Protein 8GQE (pdb70)

Structure (mmCIF, N/CA/C/O backbone):
data_8GQE
#
_entry.id   8GQE
#
_cell.length_a   173.393
_cell.length_b   173.393
_cell.length_c   76.737
_cell.angle_alpha   90.000
_cell.angle_beta   90.000
_cell.angle_gamma   90.000
#
_symmetry.space_group_name_H-M   'I 4'
#
loop_
_entity.id
_entity.type
_entity.pdbx_description
1 polymer 'WD repeat-containing protein RUP2'
2 polymer 'Ultraviolet-B receptor UVR8'
3 non-polymer '2-(N-MORPHOLINO)-ETHANESULFONIC ACID'
4 water water
#
loop_
_atom_site.group_PDB
_atom_site.id
_atom_site.type_symbol
_atom_site.label_atom_id
_atom_site.label_alt_id
_atom_site.label_comp_id
_atom_site.label_asym_id
_atom_site.label_entity_id
_atom_site.label_seq_id
_atom_site.pdbx_PDB_ins_code
_atom_site.Cartn_x
_atom_site.Cartn_y
_atom_site.Cartn_z
_atom_site.occupancy
_atom_site.B_iso_or_equiv
_atom_site.auth_seq_id
_atom_site.auth_comp_id
_atom_site.auth_asym_id
_atom_site.auth_atom_id
_atom_site.pdbx_PDB_model_num
ATOM 1 N N . ALA A 1 2 ? 67.392 32.991 62.483 1.00 55.61 20 ALA A N 1
ATOM 2 C CA . ALA A 1 2 ? 66.847 34.198 61.818 1.00 55.20 20 ALA A CA 1
ATOM 3 C C . ALA A 1 2 ? 67.014 34.071 60.312 1.00 55.00 20 ALA A C 1
ATOM 4 O O . ALA A 1 2 ? 68.145 33.989 59.852 1.00 60.10 20 ALA A O 1
ATOM 6 N N . ARG A 1 3 ? 65.900 34.051 59.595 1.00 62.13 21 ARG A N 1
ATOM 7 C CA . ARG A 1 3 ? 65.934 33.870 58.130 1.00 56.54 21 ARG A CA 1
ATOM 8 C C . ARG A 1 3 ? 65.575 35.187 57.454 1.00 50.84 21 ARG A C 1
ATOM 9 O O . ARG A 1 3 ? 64.682 35.877 57.955 1.00 50.55 21 ARG A O 1
ATOM 17 N N . TYR A 1 4 ? 66.263 35.503 56.367 1.00 43.81 22 TYR A N 1
ATOM 18 C CA . TYR A 1 4 ? 65.975 36.725 55.585 1.00 45.43 22 TYR A CA 1
ATOM 19 C C . TYR A 1 4 ? 65.319 36.215 54.316 1.00 44.99 22 TYR A C 1
ATOM 20 O O . TYR A 1 4 ? 66.023 35.787 53.408 1.00 50.49 22 TYR A O 1
ATOM 29 N N . GLU A 1 5 ? 64.003 36.270 54.273 1.00 41.52 23 GLU A N 1
ATOM 30 C CA . GLU A 1 5 ? 63.283 35.625 53.185 1.00 42.86 23 GLU A CA 1
ATOM 31 C C . GLU A 1 5 ? 62.752 36.577 52.122 1.00 43.53 23 GLU A C 1
ATOM 32 O O . GLU A 1 5 ? 62.308 36.102 51.070 1.00 37.95 23 GLU A O 1
ATOM 38 N N . TRP A 1 6 ? 62.785 37.890 52.354 1.00 39.78 24 TRP A N 1
ATOM 39 C CA . TRP A 1 6 ? 62.112 38.853 51.497 1.00 37.44 24 TRP A CA 1
ATOM 40 C C . TRP A 1 6 ? 63.119 39.800 50.866 1.00 39.03 24 TRP A C 1
ATOM 41 O O . TRP A 1 6 ? 64.018 40.300 51.546 1.00 40.74 24 TRP A O 1
ATOM 52 N N . ASP A 1 7 ? 62.976 40.004 49.558 1.00 36.06 25 ASP A N 1
ATOM 53 C CA . ASP A 1 7 ? 63.565 41.118 48.816 1.00 35.71 25 ASP A CA 1
ATOM 54 C C . ASP A 1 7 ? 62.557 42.258 48.853 1.00 38.15 25 ASP A C 1
ATOM 55 O O . ASP A 1 7 ? 61.602 42.287 48.063 1.00 44.97 25 ASP A O 1
ATOM 60 N N . LEU A 1 8 ? 62.743 43.169 49.802 1.00 31.54 26 LEU A N 1
ATOM 61 C CA . LEU A 1 8 ? 61.850 44.299 50.018 1.00 28.22 26 LEU A CA 1
ATOM 62 C C . LEU A 1 8 ? 62.638 45.564 49.719 1.00 31.08 26 LEU A C 1
ATOM 63 O O . LEU A 1 8 ? 63.645 45.842 50.382 1.00 30.14 26 LEU A O 1
ATOM 68 N N . SER A 1 9 ? 62.201 46.313 48.710 1.00 27.76 27 SER A N 1
ATOM 69 C CA . SER A 1 9 ? 62.988 47.411 48.171 1.00 30.36 27 SER A CA 1
ATOM 70 C C . SER A 1 9 ? 62.122 48.643 47.973 1.00 30.00 27 SER A C 1
ATOM 71 O O . SER A 1 9 ? 60.921 48.545 47.705 1.00 27.56 27 SER A O 1
ATOM 74 N N . LEU A 1 10 ? 62.755 49.806 48.104 1.00 26.57 28 LEU A N 1
ATOM 75 C CA . LEU A 1 10 ? 62.077 51.073 47.879 1.00 26.77 28 LEU A CA 1
ATOM 76 C C . LEU A 1 10 ? 61.747 51.214 46.399 1.00 32.32 28 LEU A C 1
ATOM 77 O O . LEU A 1 10 ? 62.646 51.214 45.551 1.00 31.23 28 LEU A O 1
ATOM 82 N N . SER A 1 11 ? 60.458 51.338 46.078 1.00 27.82 29 SER A N 1
ATOM 83 C CA . SER A 1 11 ? 60.011 51.503 44.704 1.00 28.44 29 SER A CA 1
ATOM 84 C C . SER A 1 11 ? 59.735 52.960 44.358 1.00 26.43 29 SER A C 1
ATOM 85 O O . SER A 1 11 ? 60.192 53.450 43.324 1.00 28.77 29 SER A O 1
ATOM 88 N N . THR A 1 12 ? 59.006 53.671 45.211 1.00 25.51 30 THR A N 1
ATOM 89 C CA . THR A 1 12 ? 58.472 54.979 44.869 1.00 28.70 30 THR A CA 1
ATOM 90 C C . THR A 1 12 ? 58.528 55.910 46.070 1.00 26.97 30 THR A C 1
ATOM 91 O O . THR A 1 12 ? 58.289 55.494 47.201 1.00 29.29 30 THR A O 1
ATOM 95 N N . VAL A 1 13 ? 58.816 57.181 45.811 1.00 24.21 31 VAL A N 1
ATOM 96 C CA . VAL A 1 13 ? 58.826 58.225 46.827 1.00 26.81 31 VAL A CA 1
ATOM 97 C C . VAL A 1 13 ? 57.941 59.364 46.332 1.00 29.26 31 VAL A C 1
ATOM 98 O O . VAL A 1 13 ? 58.157 59.891 45.232 1.00 30.36 31 VAL A O 1
ATOM 102 N N . VAL A 1 14 ? 56.950 59.744 47.135 1.00 28.55 32 VAL A N 1
ATOM 103 C CA . VAL A 1 14 ? 56.061 60.853 46.802 1.00 28.19 32 VAL A CA 1
ATOM 104 C C . VAL A 1 14 ? 56.460 62.044 47.654 1.00 26.95 32 VAL A C 1
ATOM 105 O O . VAL A 1 14 ? 56.463 61.954 48.885 1.00 26.09 32 VAL A O 1
ATOM 109 N N . SER A 1 15 ? 56.782 63.169 47.017 1.00 32.22 33 SER A N 1
ATOM 110 C CA . SER A 1 15 ? 57.126 64.341 47.817 1.00 37.46 33 SER A CA 1
ATOM 111 C C . SER A 1 15 ? 56.617 65.615 47.162 1.00 51.11 33 SER A C 1
ATOM 112 O O . SER A 1 15 ? 56.274 65.643 45.976 1.00 50.84 33 SER A O 1
ATOM 115 N N . SER A 1 16 ? 56.605 66.683 47.952 1.00 57.28 34 SER A N 1
ATOM 116 C CA . SER A 1 16 ? 56.147 67.990 47.503 1.00 60.49 34 SER A CA 1
ATOM 117 C C . SER A 1 16 ? 57.344 68.912 47.307 1.00 73.01 34 SER A C 1
ATOM 118 O O . SER A 1 16 ? 58.115 69.150 48.246 1.00 66.93 34 SER A O 1
ATOM 121 N N . SER A 1 17 ? 57.492 69.421 46.080 1.00 95.33 35 SER A N 1
ATOM 122 C CA . SER A 1 17 ? 58.323 70.587 45.832 1.00 100.78 35 SER A CA 1
ATOM 123 C C . SER A 1 17 ? 57.734 71.849 46.448 1.00 101.97 35 SER A C 1
ATOM 124 O O . SER A 1 17 ? 58.479 72.775 46.787 1.00 100.98 35 SER A O 1
ATOM 127 N N . SER A 1 18 ? 56.415 71.890 46.625 1.00 106.90 36 SER A N 1
ATOM 128 C CA . SER A 1 18 ? 55.640 73.119 46.597 1.00 106.36 36 SER A CA 1
ATOM 129 C C . SER A 1 18 ? 55.472 73.754 47.970 1.00 103.27 36 SER A C 1
ATOM 130 O O . SER A 1 18 ? 55.705 74.953 48.125 1.00 107.89 36 SER A O 1
ATOM 133 N N . SER A 1 19 ? 55.059 72.982 48.971 1.00 80.64 37 SER A N 1
ATOM 134 C CA . SER A 1 19 ? 54.480 73.527 50.195 1.00 66.99 37 SER A CA 1
ATOM 135 C C . SER A 1 19 ? 55.417 73.314 51.375 1.00 62.19 37 SER A C 1
ATOM 136 O O . SER A 1 19 ? 55.930 72.207 51.585 1.00 61.02 37 SER A O 1
ATOM 139 N N . SER A 1 20 ? 55.622 74.378 52.142 1.00 47.71 38 SER A N 1
ATOM 140 C CA . SER A 1 20 ? 56.421 74.364 53.359 1.00 46.53 38 SER A CA 1
ATOM 141 C C . SER A 1 20 ? 55.593 74.082 54.605 1.00 32.71 38 SER A C 1
ATOM 142 O O . SER A 1 20 ? 56.127 74.133 55.719 1.00 36.46 38 SER A O 1
ATOM 145 N N . ALA A 1 21 ? 54.299 73.833 54.452 1.00 36.93 39 ALA A N 1
ATOM 146 C CA . ALA A 1 21 ? 53.480 73.557 55.617 1.00 40.70 39 ALA A CA 1
ATOM 147 C C . ALA A 1 21 ? 53.916 72.241 56.249 1.00 39.29 39 ALA A C 1
ATOM 148 O O . ALA A 1 21 ? 54.420 71.339 55.566 1.00 38.52 39 ALA A O 1
ATOM 150 N N . SER A 1 22 ? 53.772 72.157 57.574 1.00 33.27 40 SER A N 1
ATOM 151 C CA . SER A 1 22 ? 53.999 70.891 58.252 1.00 35.21 40 SER A CA 1
ATOM 152 C C . SER A 1 22 ? 53.074 69.837 57.663 1.00 33.29 40 SER A C 1
ATOM 153 O O . SER A 1 22 ? 51.966 70.138 57.221 1.00 27.48 40 SER A O 1
ATOM 156 N N . ASP A 1 23 ? 53.546 68.593 57.620 1.00 26.91 41 ASP A N 1
ATOM 157 C CA . ASP A 1 23 ? 52.785 67.564 56.924 1.00 25.38 41 ASP A CA 1
ATOM 158 C C . ASP A 1 23 ? 53.073 66.178 57.497 1.00 27.98 41 ASP A C 1
ATOM 159 O O . ASP A 1 23 ? 53.088 65.186 56.759 1.00 28.83 41 ASP A O 1
ATOM 164 N N . VAL A 1 24 ? 53.273 66.085 58.816 1.00 25.08 42 VAL A N 1
ATOM 165 C CA . VAL A 1 24 ? 53.438 64.781 59.468 1.00 21.41 42 VAL A CA 1
ATOM 166 C C . VAL A 1 24 ? 52.277 63.874 59.085 1.00 27.89 42 VAL A C 1
ATOM 167 O O . VAL A 1 24 ? 51.110 64.246 59.235 1.00 22.70 42 VAL A O 1
ATOM 171 N N . ILE A 1 25 ? 52.585 62.662 58.637 1.00 26.05 43 ILE A N 1
ATOM 172 C CA . ILE A 1 25 ? 51.547 61.695 58.282 1.00 23.15 43 ILE A CA 1
ATOM 173 C C . ILE A 1 25 ? 51.270 60.832 59.508 1.00 27.70 43 ILE A C 1
ATOM 174 O O . ILE A 1 25 ? 52.142 60.084 59.967 1.00 26.65 43 ILE A O 1
ATOM 179 N N . GLY A 1 26 ? 50.066 60.959 60.058 1.00 25.19 44 GLY A N 1
ATOM 180 C CA . GLY A 1 26 ? 49.708 60.189 61.235 1.00 23.04 44 GLY A CA 1
ATOM 181 C C . GLY A 1 26 ? 48.911 58.935 60.918 1.00 25.37 44 GLY A C 1
ATOM 182 O O . GLY A 1 26 ? 48.792 58.058 61.776 1.00 25.17 44 GLY A O 1
ATOM 183 N N . ALA A 1 27 ? 48.354 58.820 59.710 1.00 22.27 45 ALA A N 1
ATOM 184 C CA . ALA A 1 27 ? 47.547 57.645 59.391 1.00 21.83 45 ALA A CA 1
ATOM 185 C C . ALA A 1 27 ? 47.681 57.308 57.915 1.00 24.39 45 ALA A C 1
ATOM 186 O O . ALA A 1 27 ? 47.710 58.207 57.064 1.00 23.83 45 ALA A O 1
ATOM 188 N N . ILE A 1 28 ? 47.757 56.006 57.626 1.00 22.35 46 ILE A N 1
ATOM 189 C CA . ILE A 1 28 ? 47.840 55.467 56.272 1.00 22.11 46 ILE A CA 1
ATOM 190 C C . ILE A 1 28 ? 46.957 54.225 56.245 1.00 27.10 46 ILE A C 1
ATOM 191 O O . ILE A 1 28 ? 47.135 53.331 57.074 1.00 22.55 46 ILE A O 1
ATOM 196 N N . GLU A 1 29 ? 46.003 54.170 55.318 1.00 24.38 47 GLU A N 1
ATOM 197 C CA . GLU A 1 29 ? 45.093 53.029 55.262 1.00 26.42 47 GLU A CA 1
ATOM 198 C C . GLU A 1 29 ? 44.758 52.671 53.821 1.00 28.53 47 GLU A C 1
ATOM 199 O O . GLU A 1 29 ? 44.579 53.545 52.971 1.00 29.62 47 GLU A O 1
ATOM 205 N N . PHE A 1 30 ? 44.661 51.379 53.562 1.00 27.10 48 PHE A N 1
ATOM 206 C CA . PHE A 1 30 ? 44.176 50.856 52.294 1.00 25.86 48 PHE A CA 1
ATOM 207 C C . PHE A 1 30 ? 42.656 50.714 52.341 1.00 32.03 48 PHE A C 1
ATOM 208 O O . PHE A 1 30 ? 42.079 50.383 53.382 1.00 28.92 48 PHE A O 1
ATOM 216 N N . ASP A 1 31 ? 42.012 50.965 51.197 1.00 24.83 49 ASP A N 1
ATOM 217 C CA . ASP A 1 31 ? 40.603 50.684 51.005 1.00 27.60 49 ASP A CA 1
ATOM 218 C C . ASP A 1 31 ? 40.386 49.162 50.941 1.00 28.38 49 ASP A C 1
ATOM 219 O O . ASP A 1 31 ? 41.347 48.390 50.874 1.00 25.05 49 ASP A O 1
ATOM 224 N N . PRO A 1 32 ? 39.132 48.700 50.970 1.00 32.19 50 PRO A N 1
ATOM 225 C CA . PRO A 1 32 ? 38.897 47.245 50.994 1.00 35.02 50 PRO A CA 1
ATOM 226 C C . PRO A 1 32 ? 39.414 46.497 49.773 1.00 32.85 50 PRO A C 1
ATOM 227 O O . PRO A 1 32 ? 39.703 45.306 49.898 1.00 36.36 50 PRO A O 1
ATOM 231 N N . THR A 1 33 ? 39.515 47.135 48.598 1.00 32.54 51 THR A N 1
ATOM 232 C CA . THR A 1 33 ? 40.096 46.483 47.424 1.00 36.18 51 THR A CA 1
ATOM 233 C C . THR A 1 33 ? 41.627 46.515 47.407 1.00 33.65 51 THR A C 1
ATOM 234 O O . THR A 1 33 ? 42.231 45.865 46.546 1.00 26.78 51 THR A O 1
ATOM 238 N N . ASP A 1 34 ? 42.258 47.266 48.313 1.00 30.43 52 ASP A N 1
ATOM 239 C CA . ASP A 1 34 ? 43.704 47.506 48.329 1.00 28.31 52 ASP A CA 1
ATOM 240 C C . ASP A 1 34 ? 44.186 48.270 47.094 1.00 28.72 52 ASP A C 1
ATOM 241 O O . ASP A 1 34 ? 45.392 48.298 46.813 1.00 28.19 52 ASP A O 1
ATOM 246 N N . ASN A 1 35 ? 43.266 48.881 46.338 1.00 25.19 53 ASN A N 1
ATOM 247 C CA . ASN A 1 35 ? 43.636 49.710 45.195 1.00 28.11 53 ASN A CA 1
ATOM 248 C C . ASN A 1 35 ? 43.955 51.145 45.583 1.00 27.98 53 ASN A C 1
ATOM 249 O O . ASN A 1 35 ? 44.662 51.828 44.833 1.00 33.77 53 ASN A O 1
ATOM 254 N N . ILE A 1 36 ? 43.435 51.621 46.713 1.00 26.66 54 ILE A N 1
ATOM 255 C CA . ILE A 1 36 ? 43.526 53.025 47.111 1.00 23.10 54 ILE A CA 1
ATOM 256 C C . ILE A 1 36 ? 44.207 53.110 48.461 1.00 24.94 54 ILE A C 1
ATOM 257 O O . ILE A 1 36 ? 43.878 52.352 49.380 1.00 24.06 54 ILE A O 1
ATOM 262 N N . VAL A 1 37 ? 45.130 54.064 48.592 1.00 22.09 55 VAL A N 1
ATOM 263 C CA . VAL A 1 37 ? 45.747 54.410 49.861 1.00 19.76 55 VAL A CA 1
ATOM 264 C C . VAL A 1 37 ? 45.278 55.806 50.246 1.00 24.33 55 VAL A C 1
ATOM 265 O O . VAL A 1 37 ? 45.373 56.736 49.443 1.00 22.88 55 VAL A O 1
ATOM 269 N N . ALA A 1 38 ? 44.785 55.957 51.468 1.00 22.54 56 ALA A N 1
ATOM 270 C CA . ALA A 1 38 ? 44.451 57.256 52.039 1.00 24.97 56 ALA A CA 1
ATOM 271 C C . ALA A 1 38 ? 45.457 57.588 53.131 1.00 27.27 56 ALA A C 1
ATOM 272 O O . ALA A 1 38 ? 45.852 56.710 53.905 1.00 24.29 56 ALA A O 1
ATOM 274 N N . THR A 1 39 ? 45.897 58.846 53.177 1.00 22.28 57 THR A N 1
ATOM 275 C CA . THR A 1 39 ? 46.791 59.320 54.225 1.00 22.24 57 THR A CA 1
ATOM 276 C C . THR A 1 39 ? 46.197 60.552 54.887 1.00 23.86 57 THR A C 1
ATOM 277 O O . THR A 1 39 ? 45.390 61.274 54.286 1.00 24.55 57 THR A O 1
ATOM 281 N N . ALA A 1 40 ? 46.605 60.785 56.132 1.00 23.68 58 ALA A N 1
ATOM 282 C CA . ALA A 1 40 ? 46.141 61.986 56.822 1.00 24.85 58 ALA A CA 1
ATOM 283 C C . ALA A 1 40 ? 47.070 62.300 57.979 1.00 25.99 58 ALA A C 1
ATOM 284 O O . ALA A 1 40 ? 47.772 61.426 58.494 1.00 25.17 58 ALA A O 1
ATOM 286 N N . GLY A 1 41 ? 47.057 63.570 58.388 1.00 23.31 59 GLY A N 1
ATOM 287 C CA . GLY A 1 41 ? 47.818 63.958 59.560 1.00 23.95 59 GLY A CA 1
ATOM 288 C C . GLY A 1 41 ? 47.607 65.404 59.975 1.00 25.82 59 GLY A C 1
ATOM 289 O O . GLY A 1 41 ? 46.478 65.918 59.975 1.00 23.01 59 GLY A O 1
ATOM 290 N N . ILE A 1 42 ? 48.715 66.068 60.309 1.00 24.13 60 ILE A N 1
ATOM 291 C CA . ILE A 1 42 ? 48.647 67.404 60.891 1.00 23.84 60 ILE A CA 1
ATOM 292 C C . ILE A 1 42 ? 48.097 68.430 59.914 1.00 23.36 60 ILE A C 1
ATOM 293 O O . ILE A 1 42 ? 47.601 69.483 60.337 1.00 26.87 60 ILE A O 1
ATOM 298 N N . SER A 1 43 ? 48.152 68.165 58.617 1.00 24.68 61 SER A N 1
ATOM 299 C CA . SER A 1 43 ? 47.839 69.199 57.641 1.00 28.56 61 SER A CA 1
ATOM 300 C C . SER A 1 43 ? 46.358 69.259 57.279 1.00 29.06 61 SER A C 1
ATOM 301 O O . SER A 1 43 ? 46.001 69.992 56.351 1.00 27.43 61 SER A O 1
ATOM 304 N N . ARG A 1 44 ? 45.489 68.515 57.986 1.00 26.92 62 ARG A N 1
ATOM 305 C CA . ARG A 1 44 ? 44.030 68.639 57.818 1.00 26.36 62 ARG A CA 1
ATOM 306 C C . ARG A 1 44 ? 43.595 68.304 56.392 1.00 28.42 62 ARG A C 1
ATOM 307 O O . ARG A 1 44 ? 42.674 68.914 55.838 1.00 27.18 62 ARG A O 1
ATOM 315 N N . LYS A 1 45 ? 44.274 67.342 55.776 1.00 25.18 63 LYS A N 1
ATOM 316 C CA . LYS A 1 45 ? 43.938 66.913 54.425 1.00 24.20 63 LYS A CA 1
ATOM 317 C C . LYS A 1 45 ? 43.959 65.393 54.384 1.00 25.21 63 LYS A C 1
ATOM 318 O O . LYS A 1 45 ? 44.977 64.782 54.729 1.00 29.14 63 LYS A O 1
ATOM 324 N N . ILE A 1 46 ? 42.852 64.778 53.979 1.00 24.21 64 ILE A N 1
ATOM 325 C CA . ILE A 1 46 ? 42.849 63.344 53.686 1.00 22.92 64 ILE A CA 1
ATOM 326 C C . ILE A 1 46 ? 43.163 63.188 52.204 1.00 24.11 64 ILE A C 1
ATOM 327 O O . ILE A 1 46 ? 42.357 63.569 51.350 1.00 23.79 64 ILE A O 1
ATOM 332 N N . ARG A 1 47 ? 44.332 62.635 51.899 1.00 20.61 65 ARG A N 1
ATOM 333 C CA . ARG A 1 47 ? 44.782 62.479 50.521 1.00 21.89 65 ARG A CA 1
ATOM 334 C C . ARG A 1 47 ? 44.589 61.044 50.049 1.00 25.38 65 ARG A C 1
ATOM 335 O O . ARG A 1 47 ? 44.801 60.106 50.820 1.00 25.67 65 ARG A O 1
ATOM 343 N N . PHE A 1 48 ? 44.234 60.871 48.771 1.00 23.15 66 PHE A N 1
ATOM 344 C CA . PHE A 1 48 ? 43.990 59.549 48.198 1.00 27.05 66 PHE A CA 1
ATOM 345 C C . PHE A 1 48 ? 44.918 59.295 47.019 1.00 30.94 66 PHE A C 1
ATOM 346 O O . PHE A 1 48 ? 45.147 60.186 46.195 1.00 27.16 66 PHE A O 1
ATOM 354 N N . TYR A 1 49 ? 45.422 58.066 46.930 1.00 26.84 67 TYR A N 1
ATOM 355 C CA . TYR A 1 49 ? 46.349 57.650 45.887 1.00 29.36 67 TYR A CA 1
ATOM 356 C C . TYR A 1 49 ? 45.876 56.331 45.311 1.00 27.30 67 TYR A C 1
ATOM 357 O O . TYR A 1 49 ? 45.580 55.407 46.071 1.00 25.60 67 TYR A O 1
ATOM 366 N N . GLY A 1 50 ? 45.829 56.238 43.983 1.00 28.27 68 GLY A N 1
ATOM 367 C CA . GLY A 1 50 ? 45.626 54.959 43.317 1.00 32.63 68 GLY A CA 1
ATOM 368 C C . GLY A 1 50 ? 46.951 54.238 43.145 1.00 29.78 68 GLY A C 1
ATOM 369 O O . GLY A 1 50 ? 47.726 54.560 42.239 1.00 27.34 68 GLY A O 1
ATOM 370 N N . LEU A 1 51 ? 47.241 53.278 44.020 1.00 24.91 69 LEU A N 1
ATOM 371 C CA . LEU A 1 51 ? 48.628 52.828 44.160 1.00 30.26 69 LEU A CA 1
ATOM 372 C C . LEU A 1 51 ? 49.122 52.057 42.938 1.00 34.18 69 LEU A C 1
ATOM 373 O O . LEU A 1 51 ? 50.196 52.406 42.411 1.00 28.72 69 LEU A O 1
ATOM 378 N N . PRO A 1 52 ? 48.397 51.038 42.415 1.00 33.70 70 PRO A N 1
ATOM 379 C CA . PRO A 1 52 ? 48.870 50.370 41.188 1.00 30.82 70 PRO A CA 1
ATOM 380 C C . PRO A 1 52 ? 49.102 51.316 40.033 1.00 37.35 70 PRO A C 1
ATOM 381 O O . PRO A 1 52 ? 50.119 51.207 39.341 1.00 37.38 70 PRO A O 1
ATOM 385 N N . SER A 1 53 ? 48.179 52.248 39.799 1.00 35.69 71 SER A N 1
ATOM 386 C CA . SER A 1 53 ? 48.369 53.211 38.723 1.00 37.01 71 SER A CA 1
ATOM 387 C C . SER A 1 53 ? 49.508 54.173 39.037 1.00 35.98 71 SER A C 1
ATOM 388 O O . SER A 1 53 ? 50.235 54.595 38.133 1.00 42.64 71 SER A O 1
ATOM 391 N N . LEU A 1 54 ? 49.673 54.538 40.308 1.00 31.28 72 LEU A N 1
ATOM 392 C CA . LEU A 1 54 ? 50.789 55.401 40.674 1.00 37.26 72 LEU A CA 1
ATOM 393 C C . LEU A 1 54 ? 52.115 54.761 40.280 1.00 39.70 72 LEU A C 1
ATOM 394 O O . LEU A 1 54 ? 52.983 55.409 39.678 1.00 38.00 72 LEU A O 1
ATOM 399 N N . LEU A 1 55 ? 52.275 53.478 40.580 1.00 32.89 73 LEU A N 1
ATOM 400 C CA . LEU A 1 55 ? 53.531 52.817 40.257 1.00 37.90 73 LEU A CA 1
ATOM 401 C C . LEU A 1 55 ? 53.649 52.527 38.764 1.00 41.07 73 LEU A C 1
ATOM 402 O O . LEU A 1 55 ? 54.741 52.653 38.203 1.00 37.06 73 LEU A O 1
ATOM 407 N N . ARG A 1 56 ? 52.542 52.176 38.096 1.00 37.65 74 ARG A N 1
ATOM 408 C CA . ARG A 1 56 ? 52.605 51.812 36.682 1.00 38.61 74 ARG A CA 1
ATOM 409 C C . ARG A 1 56 ? 52.882 53.022 35.800 1.00 40.90 74 ARG A C 1
ATOM 410 O O . ARG A 1 56 ? 53.655 52.927 34.843 1.00 43.82 74 ARG A O 1
ATOM 418 N N . ASN A 1 57 ? 52.276 54.173 36.103 1.00 40.27 75 ASN A N 1
ATOM 419 C CA . ASN A 1 57 ? 52.413 55.338 35.236 1.00 44.53 75 ASN A CA 1
ATOM 420 C C . ASN A 1 57 ? 53.695 56.125 35.469 1.00 47.51 75 ASN A C 1
ATOM 421 O O . ASN A 1 57 ? 54.023 56.989 34.652 1.00 48.41 75 ASN A O 1
ATOM 426 N N . ASN A 1 58 ? 54.417 55.877 36.562 1.00 44.48 76 ASN A N 1
ATOM 427 C CA . ASN A 1 58 ? 55.625 56.639 36.864 1.00 46.27 76 ASN A CA 1
ATOM 428 C C . ASN A 1 58 ? 56.860 55.750 36.977 1.00 45.82 76 ASN A C 1
ATOM 429 O O . ASN A 1 58 ? 57.847 56.149 37.602 1.00 46.30 76 ASN A O 1
ATOM 434 N N . ALA A 1 59 ? 56.828 54.563 36.380 1.00 42.78 77 ALA A N 1
ATOM 435 C CA . ALA A 1 59 ? 57.903 53.598 36.546 1.00 49.90 77 ALA A CA 1
ATOM 436 C C . ALA A 1 59 ? 59.199 54.097 35.915 1.00 47.44 77 ALA A C 1
ATOM 437 O O . ALA A 1 59 ? 59.196 54.815 34.914 1.00 43.45 77 ALA A O 1
ATOM 439 N N . VAL A 1 60 ? 60.321 53.687 36.504 1.00 55.89 78 VAL A N 1
ATOM 440 C CA . VAL A 1 60 ? 61.648 53.980 35.975 1.00 57.18 78 VAL A CA 1
ATOM 441 C C . VAL A 1 60 ? 62.329 52.666 35.605 1.00 59.41 78 VAL A C 1
ATOM 442 O O . VAL A 1 60 ? 61.856 51.576 35.932 1.00 61.39 78 VAL A O 1
ATOM 446 N N . SER A 1 61 ? 63.472 52.793 34.936 1.00 77.60 79 SER A N 1
ATOM 447 C CA . SER A 1 61 ? 64.232 51.654 34.440 1.00 72.58 79 SER A CA 1
ATOM 448 C C . SER A 1 61 ? 64.989 50.943 35.560 1.00 71.27 79 SER A C 1
ATOM 449 O O . SER A 1 61 ? 65.388 51.551 36.559 1.00 77.98 79 SER A O 1
ATOM 452 N N . GLY A 1 62 ? 65.189 49.641 35.372 1.00 71.74 80 GLY A N 1
ATOM 453 C CA . GLY A 1 62 ? 66.043 48.868 36.259 1.00 70.57 80 GLY A CA 1
ATOM 454 C C . GLY A 1 62 ? 65.579 48.898 37.699 1.00 69.56 80 GLY A C 1
ATOM 455 O O . GLY A 1 62 ? 64.390 48.758 38.005 1.00 77.26 80 GLY A O 1
ATOM 456 N N . THR A 1 63 ? 66.537 49.091 38.603 1.00 63.38 81 THR A N 1
ATOM 457 C CA . THR A 1 63 ? 66.299 49.045 40.038 1.00 64.71 81 THR A CA 1
ATOM 458 C C . THR A 1 63 ? 66.206 50.430 40.667 1.00 52.02 81 THR A C 1
ATOM 459 O O . THR A 1 63 ? 66.172 50.540 41.896 1.00 57.23 81 THR A O 1
ATOM 463 N N . GLY A 1 64 ? 66.175 51.484 39.860 1.00 48.62 82 GLY A N 1
ATOM 464 C CA . GLY A 1 64 ? 66.079 52.827 40.398 1.00 47.98 82 GLY A CA 1
ATOM 465 C C . GLY A 1 64 ? 64.793 53.055 41.176 1.00 42.52 82 GLY A C 1
ATOM 466 O O . GLY A 1 64 ? 63.824 52.297 41.111 1.00 37.43 82 GLY A O 1
ATOM 467 N N . VAL A 1 65 ? 64.808 54.135 41.935 1.00 37.29 83 VAL A N 1
ATOM 468 C CA . VAL A 1 65 ? 63.656 54.599 42.696 1.00 37.00 83 VAL A CA 1
ATOM 469 C C . VAL A 1 65 ? 62.899 55.604 41.844 1.00 40.23 83 VAL A C 1
ATOM 470 O O . VAL A 1 65 ? 63.502 56.423 41.144 1.00 36.48 83 VAL A O 1
ATOM 474 N N . SER A 1 66 ? 61.572 55.550 41.893 1.00 34.00 84 SER A N 1
ATOM 475 C CA . SER A 1 66 ? 60.734 56.470 41.140 1.00 35.97 84 SER A CA 1
ATOM 476 C C . SER A 1 66 ? 60.295 57.599 42.065 1.00 32.62 84 SER A C 1
ATOM 477 O O . SER A 1 66 ? 59.705 57.346 43.117 1.00 30.35 84 SER A O 1
ATOM 480 N N . PHE A 1 67 ? 60.589 58.839 41.679 1.00 30.44 85 PHE A N 1
ATOM 481 C CA . PHE A 1 67 ? 60.242 60.017 42.462 1.00 32.68 85 PHE A CA 1
ATOM 482 C C . PHE A 1 67 ? 59.078 60.728 41.786 1.00 36.22 85 PHE A C 1
ATOM 483 O O . PHE A 1 67 ? 59.166 61.086 40.608 1.00 36.48 85 PHE A O 1
ATOM 491 N N . VAL A 1 68 ? 57.989 60.916 42.523 1.00 33.78 86 VAL A N 1
ATOM 492 C CA . VAL A 1 68 ? 56.759 61.480 41.981 1.00 34.01 86 VAL A CA 1
ATOM 493 C C . VAL A 1 68 ? 56.360 62.683 42.823 1.00 33.78 86 VAL A C 1
ATOM 494 O O . VAL A 1 68 ? 56.354 62.616 44.060 1.00 37.18 86 VAL A O 1
ATOM 498 N N . ASP A 1 69 ? 56.029 63.782 42.153 1.00 32.71 87 ASP A N 1
ATOM 499 C CA . ASP A 1 69 ? 55.546 64.966 42.846 1.00 34.91 87 ASP A CA 1
ATOM 500 C C . ASP A 1 69 ? 54.135 64.738 43.383 1.00 34.96 87 ASP A C 1
ATOM 501 O O . ASP A 1 69 ? 53.332 64.007 42.801 1.00 31.32 87 ASP A O 1
ATOM 506 N N . GLN A 1 70 ? 53.849 65.379 44.515 1.00 31.10 88 GLN A N 1
ATOM 507 C CA . GLN A 1 70 ? 52.538 65.270 45.155 1.00 35.86 88 GLN A CA 1
ATOM 508 C C . GLN A 1 70 ? 51.397 65.576 44.185 1.00 41.09 88 GLN A C 1
ATOM 509 O O . GLN A 1 70 ? 50.405 64.838 44.127 1.00 34.88 88 GLN A O 1
ATOM 515 N N . ALA A 1 71 ? 51.529 66.652 43.400 1.00 36.90 89 ALA A N 1
ATOM 516 C CA . ALA A 1 71 ? 50.474 67.033 42.466 1.00 38.03 89 ALA A CA 1
ATOM 517 C C . ALA A 1 71 ? 50.232 65.957 41.423 1.00 40.73 89 ALA A C 1
ATOM 518 O O . ALA A 1 71 ? 49.108 65.803 40.932 1.00 41.76 89 ALA A O 1
ATOM 520 N N . THR A 1 72 ? 51.267 65.208 41.064 1.00 32.21 90 THR A N 1
ATOM 521 C CA . THR A 1 72 ? 51.082 64.108 40.130 1.00 35.57 90 THR A CA 1
ATOM 522 C C . THR A 1 72 ? 50.536 62.868 40.829 1.00 34.74 90 THR A C 1
ATOM 523 O O . THR A 1 72 ? 49.744 62.121 40.243 1.00 37.84 90 THR A O 1
ATOM 527 N N . ALA A 1 73 ? 50.934 62.637 42.081 1.00 34.10 91 ALA A N 1
ATOM 528 C CA . ALA A 1 73 ? 50.615 61.366 42.724 1.00 37.57 91 ALA A CA 1
ATOM 529 C C . ALA A 1 73 ? 49.204 61.357 43.290 1.00 33.17 91 ALA A C 1
ATOM 530 O O . ALA A 1 73 ? 48.517 60.332 43.243 1.00 31.00 91 ALA A O 1
ATOM 532 N N . CYS A 1 74 ? 48.762 62.482 43.829 1.00 31.71 92 CYS A N 1
ATOM 533 C CA . CYS A 1 74 ? 47.534 62.540 44.606 1.00 38.44 92 CYS A CA 1
ATOM 534 C C . CYS A 1 74 ? 46.342 62.698 43.666 1.00 37.70 92 CYS A C 1
ATOM 535 O O . CYS A 1 74 ? 46.244 63.698 42.947 1.00 35.46 92 CYS A O 1
ATOM 538 N N . GLU A 1 75 ? 45.439 61.710 43.670 1.00 36.74 93 GLU A N 1
ATOM 539 C CA . GLU A 1 75 ? 44.233 61.798 42.847 1.00 35.39 93 GLU A CA 1
ATOM 540 C C . GLU A 1 75 ? 43.336 62.942 43.304 1.00 36.18 93 GLU A C 1
ATOM 541 O O . GLU A 1 75 ? 42.883 63.747 42.488 1.00 42.81 93 GLU A O 1
ATOM 547 N N . TYR A 1 76 ? 43.073 63.027 44.609 1.00 30.82 94 TYR A N 1
ATOM 548 C CA . TYR A 1 76 ? 42.286 64.112 45.190 1.00 35.20 94 TYR A CA 1
ATOM 549 C C . TYR A 1 76 ? 42.477 64.068 46.696 1.00 33.24 94 TYR A C 1
ATOM 550 O O . TYR A 1 76 ? 43.078 63.131 47.244 1.00 28.21 94 TYR A O 1
ATOM 559 N N . TYR A 1 77 ? 41.985 65.114 47.363 1.00 31.42 95 TYR A N 1
ATOM 560 C CA . TYR A 1 77 ? 42.065 65.180 48.814 1.00 27.73 95 TYR A CA 1
ATOM 561 C C . TYR A 1 77 ? 40.859 65.931 49.363 1.00 32.71 95 TYR A C 1
ATOM 562 O O . TYR A 1 77 ? 40.170 66.662 48.649 1.00 32.77 95 TYR A O 1
ATOM 571 N N . ILE A 1 78 ? 40.609 65.721 50.649 1.00 26.37 96 ILE A N 1
ATOM 572 C CA . ILE A 1 78 ? 39.475 66.294 51.363 1.00 27.70 96 ILE A CA 1
ATOM 573 C C . ILE A 1 78 ? 40.032 67.183 52.463 1.00 31.89 96 ILE A C 1
ATOM 574 O O . ILE A 1 78 ? 40.835 66.726 53.284 1.00 28.33 96 ILE A O 1
ATOM 579 N N . CYS A 1 79 ? 39.642 68.455 52.463 1.00 28.32 97 CYS A N 1
ATOM 580 C CA . CYS A 1 79 ? 40.066 69.356 53.532 1.00 27.10 97 CYS A CA 1
ATOM 581 C C . CYS A 1 79 ? 39.172 69.154 54.749 1.00 28.57 97 CYS A C 1
ATOM 582 O O . CYS A 1 79 ? 37.950 69.082 54.621 1.00 31.28 97 CYS A O 1
ATOM 585 N N . THR A 1 80 ? 39.770 69.053 55.924 1.00 27.51 98 THR A N 1
ATOM 586 C CA . THR A 1 80 ? 39.036 68.747 57.142 1.00 28.64 98 THR A CA 1
ATOM 587 C C . THR A 1 80 ? 39.194 69.885 58.138 1.00 29.54 98 THR A C 1
ATOM 588 O O . THR A 1 80 ? 40.175 70.637 58.079 1.00 28.20 98 THR A O 1
ATOM 592 N N . PRO A 1 81 ? 38.262 70.036 59.080 1.00 30.75 99 PRO A N 1
ATOM 593 C CA . PRO A 1 81 ? 38.381 71.152 60.033 1.00 29.61 99 PRO A CA 1
ATOM 594 C C . PRO A 1 81 ? 39.464 70.957 61.074 1.00 35.54 99 PRO A C 1
ATOM 595 O O . PRO A 1 81 ? 39.869 71.942 61.704 1.00 29.63 99 PRO A O 1
ATOM 599 N N . ALA A 1 82 ? 39.965 69.739 61.281 1.00 25.26 100 ALA A N 1
ATOM 600 C CA . ALA A 1 82 ? 40.900 69.507 62.374 1.00 23.73 100 ALA A CA 1
ATOM 601 C C . ALA A 1 82 ? 42.025 68.572 61.941 1.00 24.17 100 ALA A C 1
ATOM 602 O O . ALA A 1 82 ? 41.914 67.838 60.951 1.00 27.25 100 ALA A O 1
ATOM 604 N N . LYS A 1 83 ? 43.114 68.611 62.711 1.00 23.41 101 LYS A N 1
ATOM 605 C CA . LYS A 1 83 ? 44.220 67.682 62.515 1.00 22.05 101 LYS A CA 1
ATOM 606 C C . LYS A 1 83 ? 43.731 66.255 62.715 1.00 28.54 101 LYS A C 1
ATOM 607 O O . LYS A 1 83 ? 42.974 65.967 63.648 1.00 24.99 101 LYS A O 1
ATOM 613 N N . LEU A 1 84 ? 44.161 65.370 61.828 1.00 24.13 102 LEU A N 1
ATOM 614 C CA . LEU A 1 84 ? 43.713 63.986 61.833 1.00 22.81 102 LEU A CA 1
ATOM 615 C C . LEU A 1 84 ? 44.663 63.120 62.646 1.00 29.37 102 LEU A C 1
ATOM 616 O O . LEU A 1 84 ? 45.887 63.268 62.561 1.00 23.77 102 LEU A O 1
ATOM 621 N N . SER A 1 85 ? 44.089 62.232 63.458 1.00 26.30 103 SER A N 1
ATOM 622 C CA . SER A 1 85 ? 44.859 61.197 64.136 1.00 25.94 103 SER A CA 1
ATOM 623 C C . SER A 1 85 ? 44.759 59.835 63.458 1.00 28.62 103 SER A C 1
ATOM 624 O O . SER A 1 85 ? 45.658 58.998 63.633 1.00 30.09 103 SER A O 1
ATOM 627 N N . SER A 1 86 ? 43.695 59.585 62.703 1.00 25.81 104 SER A N 1
ATOM 628 C CA . SER A 1 86 ? 43.400 58.211 62.340 1.00 26.33 104 SER A CA 1
ATOM 629 C C . SER A 1 86 ? 42.408 58.206 61.194 1.00 27.12 104 SER A C 1
ATOM 630 O O . SER A 1 86 ? 41.632 59.158 61.021 1.00 23.66 104 SER A O 1
ATOM 633 N N . LEU A 1 87 ? 42.445 57.110 60.426 1.00 21.71 105 LEU A N 1
ATOM 634 C CA . LEU A 1 87 ? 41.565 56.859 59.294 1.00 24.70 105 LEU A CA 1
ATOM 635 C C . LEU A 1 87 ? 41.152 55.392 59.305 1.00 25.76 105 LEU A C 1
ATOM 636 O O . LEU A 1 87 ? 41.913 54.532 59.743 1.00 24.44 105 LEU A O 1
ATOM 641 N N . ARG A 1 88 ? 39.954 55.111 58.804 1.00 25.62 106 ARG A N 1
ATOM 642 C CA . ARG A 1 88 ? 39.553 53.726 58.564 1.00 26.33 106 ARG A CA 1
ATOM 643 C C . ARG A 1 88 ? 38.414 53.716 57.565 1.00 27.68 106 ARG A C 1
ATOM 644 O O . ARG A 1 88 ? 37.407 54.412 57.753 1.00 28.14 106 ARG A O 1
ATOM 652 N N . TRP A 1 89 ? 38.560 52.920 56.512 1.00 25.66 107 TRP A N 1
ATOM 653 C CA . TRP A 1 89 ? 37.452 52.725 55.591 1.00 27.78 107 TRP A CA 1
ATOM 654 C C . TRP A 1 89 ? 36.360 51.920 56.283 1.00 28.85 107 TRP A C 1
ATOM 655 O O . TRP A 1 89 ? 36.649 51.035 57.085 1.00 29.97 107 TRP A O 1
ATOM 666 N N . ARG A 1 90 ? 35.101 52.248 56.001 1.00 28.79 108 ARG A N 1
ATOM 667 C CA . ARG A 1 90 ? 33.984 51.561 56.644 1.00 33.72 108 ARG A CA 1
ATOM 668 C C . ARG A 1 90 ? 33.615 50.317 55.844 1.00 38.80 108 ARG A C 1
ATOM 669 O O . ARG A 1 90 ? 33.228 50.440 54.674 1.00 42.02 108 ARG A O 1
ATOM 677 N N . PRO A 1 91 ? 33.717 49.119 56.416 1.00 39.97 109 PRO A N 1
ATOM 678 C CA . PRO A 1 91 ? 33.328 47.910 55.682 1.00 38.76 109 PRO A CA 1
ATOM 679 C C . PRO A 1 91 ? 31.850 47.935 55.331 1.00 42.73 109 PRO A C 1
ATOM 680 O O . PRO A 1 91 ? 31.041 48.610 55.974 1.00 42.20 109 PRO A O 1
ATOM 684 N N . GLY A 1 92 ? 31.501 47.189 54.283 1.00 43.42 110 GLY A N 1
ATOM 685 C CA . GLY A 1 92 ? 30.115 47.047 53.878 1.00 44.79 110 GLY A CA 1
ATOM 686 C C . GLY A 1 92 ? 29.547 48.205 53.082 1.00 57.13 110 GLY A C 1
ATOM 687 O O . GLY A 1 92 ? 28.382 48.134 52.667 1.00 62.45 110 GLY A O 1
ATOM 688 N N . SER A 1 93 ? 30.323 49.264 52.857 1.00 46.37 111 SER A N 1
ATOM 689 C CA . SER A 1 93 ? 29.893 50.405 52.064 1.00 53.44 111 SER A CA 1
ATOM 690 C C . SER A 1 93 ? 30.477 50.386 50.660 1.00 56.11 111 SER A C 1
ATOM 691 O O . SER A 1 93 ? 30.357 51.379 49.934 1.00 53.63 111 SER A O 1
ATOM 694 N N . GLY A 1 94 ? 31.114 49.287 50.270 1.00 50.71 112 GLY A N 1
ATOM 695 C CA . GLY A 1 94 ? 31.742 49.174 48.965 1.00 54.25 112 GLY A CA 1
ATOM 696 C C . GLY A 1 94 ? 32.853 50.169 48.706 1.00 51.08 112 GLY A C 1
ATOM 697 O O . GLY A 1 94 ? 32.969 50.676 47.582 1.00 49.56 112 GLY A O 1
ATOM 698 N N . GLY A 1 95 ? 33.681 50.459 49.711 1.00 42.26 113 GLY A N 1
ATOM 699 C CA . GLY A 1 95 ? 34.741 51.445 49.550 1.00 39.23 113 GLY A CA 1
ATOM 700 C C . GLY A 1 95 ? 34.272 52.875 49.405 1.00 42.67 113 GLY A C 1
ATOM 701 O O . GLY A 1 95 ? 35.080 53.759 49.096 1.00 42.81 113 GLY A O 1
ATOM 702 N N . ARG A 1 96 ? 32.988 53.136 49.625 1.00 39.83 114 ARG A N 1
ATOM 703 C CA . ARG A 1 96 ? 32.442 54.463 49.398 1.00 40.36 114 ARG A CA 1
ATOM 704 C C . ARG A 1 96 ? 32.617 55.397 50.591 1.00 39.12 114 ARG A C 1
ATOM 705 O O . ARG A 1 96 ? 32.630 56.620 50.406 1.00 36.00 114 ARG A O 1
ATOM 713 N N . VAL A 1 97 ? 32.766 54.871 51.807 1.00 36.32 115 VAL A N 1
ATOM 714 C CA . VAL A 1 97 ? 32.771 55.702 53.010 1.00 36.24 115 VAL A CA 1
ATOM 715 C C . VAL A 1 97 ? 34.087 55.515 53.755 1.00 35.64 115 VAL A C 1
ATOM 716 O O . VAL A 1 97 ? 34.522 54.380 53.988 1.00 30.01 115 VAL A O 1
ATOM 720 N N . ILE A 1 98 ? 34.711 56.624 54.148 1.00 28.92 116 ILE A N 1
ATOM 721 C CA . ILE A 1 98 ? 35.913 56.570 54.976 1.00 30.53 116 ILE A CA 1
ATOM 722 C C . ILE A 1 98 ? 35.682 57.384 56.248 1.00 30.03 116 ILE A C 1
ATOM 723 O O . ILE A 1 98 ? 35.100 58.475 56.210 1.00 28.34 116 ILE A O 1
ATOM 728 N N . GLY A 1 99 ? 36.123 56.834 57.380 1.00 27.40 117 GLY A N 1
ATOM 729 C CA . GLY A 1 99 ? 35.989 57.486 58.669 1.00 24.35 117 GLY A CA 1
ATOM 730 C C . GLY A 1 99 ? 37.315 58.065 59.120 1.00 26.77 117 GLY A C 1
ATOM 731 O O . GLY A 1 99 ? 38.388 57.591 58.725 1.00 25.53 117 GLY A O 1
ATOM 732 N N . SER A 1 100 ? 37.235 59.093 59.955 1.00 22.29 118 SER A N 1
ATOM 733 C CA . SER A 1 100 ? 38.420 59.739 60.505 1.00 25.23 118 SER A CA 1
ATOM 734 C C . SER A 1 100 ? 38.173 60.124 61.954 1.00 26.16 118 SER A C 1
ATOM 735 O O . SER A 1 100 ? 37.035 60.388 62.354 1.00 25.72 118 SER A O 1
ATOM 738 N N . GLY A 1 101 ? 39.249 60.139 62.736 1.00 23.05 119 GLY A N 1
ATOM 739 C CA . GLY A 1 101 ? 39.248 60.715 64.072 1.00 24.90 119 GLY A CA 1
ATOM 740 C C . GLY A 1 101 ? 40.198 61.898 64.088 1.00 25.21 119 GLY A C 1
ATOM 741 O O . GLY A 1 101 ? 41.168 61.929 63.329 1.00 25.02 119 GLY A O 1
ATOM 742 N N . ASP A 1 102 ? 39.931 62.885 64.941 1.00 24.09 120 ASP A N 1
ATOM 743 C CA . ASP A 1 102 ? 40.720 64.107 64.854 1.00 26.52 120 ASP A CA 1
ATOM 744 C C . ASP A 1 102 ? 41.003 64.700 66.230 1.00 26.84 120 ASP A C 1
ATOM 745 O O . ASP A 1 102 ? 40.481 64.257 67.258 1.00 29.63 120 ASP A O 1
ATOM 750 N N . TYR A 1 103 ? 41.834 65.746 66.215 1.00 25.59 121 TYR A N 1
ATOM 751 C CA . TYR A 1 103 ? 42.307 66.438 67.405 1.00 23.41 121 TYR A CA 1
ATOM 752 C C . TYR A 1 103 ? 41.249 67.334 68.045 1.00 26.42 121 TYR A C 1
ATOM 753 O O . TYR A 1 103 ? 41.510 67.901 69.107 1.00 30.49 121 TYR A O 1
ATOM 762 N N . ASP A 1 104 ? 40.067 67.469 67.456 1.00 26.95 122 ASP A N 1
ATOM 763 C CA . ASP A 1 104 ? 38.958 68.122 68.150 1.00 26.14 122 ASP A CA 1
ATOM 764 C C . ASP A 1 104 ? 38.083 67.134 68.917 1.00 30.26 122 ASP A C 1
ATOM 765 O O . ASP A 1 104 ? 37.069 67.543 69.500 1.00 28.32 122 ASP A O 1
ATOM 770 N N . GLY A 1 105 ? 38.443 65.849 68.923 1.00 30.10 123 GLY A N 1
ATOM 771 C CA . GLY A 1 105 ? 37.606 64.831 69.533 1.00 25.95 123 GLY A CA 1
ATOM 772 C C . GLY A 1 105 ? 36.437 64.383 68.687 1.00 27.41 123 GLY A C 1
ATOM 773 O O . GLY A 1 105 ? 35.473 63.815 69.217 1.00 27.86 123 GLY A O 1
ATOM 774 N N . VAL A 1 106 ? 36.504 64.593 67.381 1.00 28.07 124 VAL A N 1
ATOM 775 C CA . VAL A 1 106 ? 35.382 64.373 66.475 1.00 30.62 124 VAL A CA 1
ATOM 776 C C . VAL A 1 106 ? 35.681 63.175 65.587 1.00 29.72 124 VAL A C 1
ATOM 777 O O . VAL A 1 106 ? 36.807 63.004 65.100 1.00 25.48 124 VAL A O 1
ATOM 781 N N . VAL A 1 107 ? 34.665 62.344 65.387 1.00 28.05 125 VAL A N 1
ATOM 782 C CA . VAL A 1 107 ? 34.698 61.271 64.403 1.00 27.36 125 VAL A CA 1
ATOM 783 C C . VAL A 1 107 ? 33.863 61.723 63.209 1.00 27.72 125 VAL A C 1
ATOM 784 O O . VAL A 1 107 ? 32.702 62.114 63.369 1.00 28.54 125 VAL A O 1
ATOM 788 N N . MET A 1 108 ? 34.454 61.709 62.021 1.00 24.33 126 MET A N 1
ATOM 789 C CA . MET A 1 108 ? 33.748 62.079 60.799 1.00 26.94 126 MET A CA 1
ATOM 790 C C . MET A 1 108 ? 33.678 60.882 59.866 1.00 32.48 126 MET A C 1
ATOM 791 O O . MET A 1 108 ? 34.556 60.020 59.876 1.00 29.95 126 MET A O 1
ATOM 796 N N . GLU A 1 109 ? 32.630 60.835 59.056 1.00 24.80 127 GLU A N 1
ATOM 797 C CA . GLU A 1 109 ? 32.581 59.929 57.913 1.00 28.87 127 GLU A CA 1
ATOM 798 C C . GLU A 1 109 ? 32.292 60.756 56.672 1.00 33.43 127 GLU A C 1
ATOM 799 O O . GLU A 1 109 ? 31.416 61.638 56.702 1.00 32.68 127 GLU A O 1
ATOM 805 N N . TYR A 1 110 ? 33.018 60.441 55.596 1.00 31.10 128 TYR A N 1
ATOM 806 C CA . TYR A 1 110 ? 32.908 61.075 54.290 1.00 34.32 128 TYR A CA 1
ATOM 807 C C . TYR A 1 110 ? 32.489 60.055 53.238 1.00 36.66 128 TYR A C 1
ATOM 808 O O . TYR A 1 110 ? 33.044 58.948 53.171 1.00 33.38 128 TYR A O 1
ATOM 817 N N . ASP A 1 111 ? 31.516 60.449 52.418 1.00 34.16 129 ASP A N 1
ATOM 818 C CA . ASP A 1 111 ? 31.110 59.707 51.228 1.00 39.72 129 ASP A CA 1
ATOM 819 C C . ASP A 1 111 ? 31.991 60.164 50.073 1.00 44.40 129 ASP A C 1
ATOM 820 O O . ASP A 1 111 ? 31.965 61.342 49.700 1.00 48.23 129 ASP A O 1
ATOM 825 N N . LEU A 1 112 ? 32.761 59.234 49.508 1.00 37.96 130 LEU A N 1
ATOM 826 C CA . LEU A 1 112 ? 33.714 59.574 48.458 1.00 50.39 130 LEU A CA 1
ATOM 827 C C . LEU A 1 112 ? 33.072 59.693 47.080 1.00 49.39 130 LEU A C 1
ATOM 828 O O . LEU A 1 112 ? 33.702 60.234 46.166 1.00 60.41 130 LEU A O 1
ATOM 833 N N . GLU A 1 113 ? 31.849 59.189 46.903 1.00 51.86 131 GLU A N 1
ATOM 834 C CA . GLU A 1 113 ? 31.144 59.394 45.641 1.00 60.92 131 GLU A CA 1
ATOM 835 C C . GLU A 1 113 ? 30.627 60.821 45.515 1.00 66.43 131 GLU A C 1
ATOM 836 O O . GLU A 1 113 ? 30.520 61.347 44.402 1.00 72.85 131 GLU A O 1
ATOM 842 N N . LYS A 1 114 ? 30.304 61.462 46.639 1.00 72.97 132 LYS A N 1
ATOM 843 C CA . LYS A 1 114 ? 29.830 62.838 46.652 1.00 68.26 132 LYS A CA 1
ATOM 844 C C . LYS A 1 114 ? 30.836 63.817 47.237 1.00 70.83 132 LYS A C 1
ATOM 845 O O . LYS A 1 114 ? 30.620 65.032 47.134 1.00 78.93 132 LYS A O 1
ATOM 851 N N . ARG A 1 115 ? 31.918 63.325 47.851 1.00 71.85 133 ARG A N 1
ATOM 852 C CA . ARG A 1 115 ? 32.940 64.140 48.515 1.00 80.18 133 ARG A CA 1
ATOM 853 C C . ARG A 1 115 ? 32.379 64.952 49.686 1.00 77.86 133 ARG A C 1
ATOM 854 O O . ARG A 1 115 ? 32.980 65.950 50.092 1.00 79.33 133 ARG A O 1
ATOM 862 N N . THR A 1 116 ? 31.242 64.527 50.253 1.00 56.86 134 THR A N 1
ATOM 863 C CA . THR A 1 116 ? 30.530 65.223 51.314 1.00 52.95 134 THR A CA 1
ATOM 864 C C . THR A 1 116 ? 30.660 64.482 52.646 1.00 47.83 134 THR A C 1
ATOM 865 O O . THR A 1 116 ? 30.796 63.256 52.676 1.00 37.92 134 THR A O 1
ATOM 869 N N . PRO A 1 117 ? 30.622 65.192 53.771 1.00 46.57 135 PRO A N 1
ATOM 870 C CA . PRO A 1 117 ? 30.518 64.499 55.061 1.00 44.01 135 PRO A CA 1
ATOM 871 C C . PRO A 1 117 ? 29.131 63.910 55.242 1.00 45.77 135 PRO A C 1
ATOM 872 O O . PRO A 1 117 ? 28.122 64.543 54.920 1.00 44.51 135 PRO A O 1
ATOM 876 N N . VAL A 1 118 ? 29.081 62.681 55.750 1.00 36.32 136 VAL A N 1
ATOM 877 C CA . VAL A 1 118 ? 27.809 62.015 56.013 1.00 41.32 136 VAL A CA 1
ATOM 878 C C . VAL A 1 118 ? 27.641 61.627 57.470 1.00 41.27 136 VAL A C 1
ATOM 879 O O . VAL A 1 118 ? 26.550 61.178 57.849 1.00 45.86 136 VAL A O 1
ATOM 883 N N . PHE A 1 119 ? 28.674 61.753 58.298 1.00 32.66 137 PHE A N 1
ATOM 884 C CA . PHE A 1 119 ? 28.509 61.392 59.702 1.00 34.83 137 PHE A CA 1
ATOM 885 C C . PHE A 1 119 ? 29.419 62.270 60.542 1.00 33.45 137 PHE A C 1
ATOM 886 O O . PHE A 1 119 ? 30.574 62.492 60.174 1.00 32.08 137 PHE A O 1
ATOM 894 N N . GLU A 1 120 ? 28.904 62.769 61.665 1.00 30.06 138 GLU A N 1
ATOM 895 C CA . GLU A 1 120 ? 29.683 63.682 62.500 1.00 32.06 138 GLU A CA 1
ATOM 896 C C . GLU A 1 120 ? 29.332 63.411 63.954 1.00 32.55 138 GLU A C 1
ATOM 897 O O . GLU A 1 120 ? 28.193 63.643 64.358 1.00 30.31 138 GLU A O 1
ATOM 903 N N . ARG A 1 121 ? 30.296 62.914 64.734 1.00 29.62 139 ARG A N 1
ATOM 904 C CA . ARG A 1 121 ? 30.057 62.513 66.115 1.00 32.99 139 ARG A CA 1
ATOM 905 C C . ARG A 1 121 ? 31.060 63.218 67.015 1.00 33.59 139 ARG A C 1
ATOM 906 O O . ARG A 1 121 ? 32.265 63.124 66.786 1.00 28.37 139 ARG A O 1
ATOM 914 N N . ASP A 1 122 ? 30.559 63.926 68.038 1.00 34.52 140 ASP A N 1
ATOM 915 C CA . ASP A 1 122 ? 31.385 64.723 68.962 1.00 30.37 140 ASP A CA 1
ATOM 916 C C . ASP A 1 122 ? 30.921 64.371 70.375 1.00 32.95 140 ASP A C 1
ATOM 917 O O . ASP A 1 122 ? 30.095 65.070 70.962 1.00 35.58 140 ASP A O 1
ATOM 922 N N . GLU A 1 123 ? 31.425 63.254 70.909 1.00 31.35 141 GLU A N 1
ATOM 923 C CA . GLU A 1 123 ? 30.935 62.735 72.183 1.00 33.91 141 GLU A CA 1
ATOM 924 C C . GLU A 1 123 ? 32.070 62.371 73.138 1.00 33.92 141 GLU A C 1
ATOM 925 O O . GLU A 1 123 ? 31.841 61.664 74.131 1.00 32.91 141 GLU A O 1
ATOM 931 N N . HIS A 1 124 ? 33.281 62.846 72.864 1.00 30.42 142 HIS A N 1
ATOM 932 C CA . HIS A 1 124 ? 34.438 62.627 73.719 1.00 34.25 142 HIS A CA 1
ATOM 933 C C . HIS A 1 124 ? 34.805 63.881 74.507 1.00 37.58 142 HIS A C 1
ATOM 934 O O . HIS A 1 124 ? 35.953 64.021 74.945 1.00 33.97 142 HIS A O 1
ATOM 941 N N . GLY A 1 125 ? 33.856 64.795 74.687 1.00 31.62 143 GLY A N 1
ATOM 942 C CA . GLY A 1 125 ? 34.101 66.000 75.458 1.00 34.34 143 GLY A CA 1
ATOM 943 C C . GLY A 1 125 ? 35.127 66.931 74.854 1.00 39.64 143 GLY A C 1
ATOM 944 O O . GLY A 1 125 ? 35.685 67.779 75.561 1.00 35.04 143 GLY A O 1
ATOM 945 N N . GLY A 1 126 ? 35.381 66.814 73.556 1.00 31.76 144 GLY A N 1
ATOM 946 C CA . GLY A 1 126 ? 36.418 67.598 72.925 1.00 32.30 144 GLY A CA 1
ATOM 947 C C . GLY A 1 126 ? 37.823 67.088 73.143 1.00 38.62 144 GLY A C 1
ATOM 948 O O . GLY A 1 126 ? 38.768 67.731 72.673 1.00 30.51 144 GLY A O 1
ATOM 949 N N . ARG A 1 127 ? 37.993 65.965 73.849 1.00 29.34 145 ARG A N 1
ATOM 950 C CA . ARG A 1 127 ? 39.306 65.342 74.005 1.00 32.81 145 ARG A CA 1
ATOM 951 C C . ARG A 1 127 ? 39.687 64.595 72.737 1.00 31.67 145 ARG A C 1
ATOM 952 O O . ARG A 1 127 ? 38.846 63.929 72.123 1.00 31.40 145 ARG A O 1
ATOM 960 N N . ARG A 1 128 ? 40.974 64.671 72.377 1.00 27.62 146 ARG A N 1
ATOM 961 C CA . ARG A 1 128 ? 41.447 64.117 71.113 1.00 27.15 146 ARG A CA 1
ATOM 962 C C . ARG A 1 128 ? 41.003 62.668 70.940 1.00 26.65 146 ARG A C 1
ATOM 963 O O . ARG A 1 128 ? 41.063 61.871 71.878 1.00 25.60 146 ARG A O 1
ATOM 971 N N . VAL A 1 129 ? 40.555 62.335 69.734 1.00 26.29 147 VAL A N 1
ATOM 972 C CA . VAL A 1 129 ? 40.367 60.944 69.332 1.00 22.41 147 VAL A CA 1
ATOM 973 C C . VAL A 1 129 ? 41.689 60.468 68.747 1.00 26.27 147 VAL A C 1
ATOM 974 O O . VAL A 1 129 ? 42.253 61.129 67.866 1.00 24.38 147 VAL A O 1
ATOM 978 N N . TRP A 1 130 ? 42.211 59.354 69.271 1.00 25.18 148 TRP A N 1
ATOM 979 C CA . TRP A 1 130 ? 43.461 58.788 68.772 1.00 24.55 148 TRP A CA 1
ATOM 980 C C . TRP A 1 130 ? 43.244 57.734 67.717 1.00 28.92 148 TRP A C 1
ATOM 981 O O . TRP A 1 130 ? 44.133 57.520 66.880 1.00 25.85 148 TRP A O 1
ATOM 992 N N . SER A 1 131 ? 42.104 57.047 67.761 1.00 27.44 149 SER A N 1
ATOM 993 C CA . SER A 1 131 ? 41.973 55.871 66.910 1.00 25.46 149 SER A CA 1
ATOM 994 C C . SER A 1 131 ? 40.513 55.585 66.594 1.00 22.50 149 SER A C 1
ATOM 995 O O . SER A 1 131 ? 39.636 55.775 67.442 1.00 24.40 149 SER A O 1
ATOM 998 N N . VAL A 1 132 ? 40.258 55.119 65.361 1.00 23.86 150 VAL A N 1
ATOM 999 C CA . VAL A 1 132 ? 38.927 54.682 64.946 1.00 23.41 150 VAL A CA 1
ATOM 1000 C C . VAL A 1 132 ? 39.029 53.338 64.228 1.00 22.03 150 VAL A C 1
ATOM 1001 O O . VAL A 1 132 ? 39.989 53.076 63.501 1.00 26.81 150 VAL A O 1
ATOM 1005 N N . ASP A 1 133 ? 38.004 52.505 64.403 1.00 26.04 151 ASP A N 1
ATOM 1006 C CA . ASP A 1 133 ? 37.917 51.241 63.667 1.00 26.58 151 ASP A CA 1
ATOM 1007 C C . ASP A 1 133 ? 36.457 50.830 63.550 1.00 25.47 151 ASP A C 1
ATOM 1008 O O . ASP A 1 133 ? 35.577 51.427 64.169 1.00 24.51 151 ASP A O 1
ATOM 1013 N N . TYR A 1 134 ? 36.208 49.782 62.748 1.00 23.73 152 TYR A N 1
ATOM 1014 C CA . TYR A 1 134 ? 34.874 49.238 62.519 1.00 25.45 152 TYR A CA 1
ATOM 1015 C C . TYR A 1 134 ? 34.912 47.717 62.625 1.00 28.48 152 TYR A C 1
ATOM 1016 O O . TYR A 1 134 ? 35.926 47.094 62.309 1.00 27.98 152 TYR A O 1
ATOM 1025 N N . THR A 1 135 ? 33.807 47.117 63.071 1.00 28.92 153 THR A N 1
ATOM 1026 C CA . THR A 1 135 ? 33.738 45.658 63.072 1.00 31.62 153 THR A CA 1
ATOM 1027 C C . THR A 1 135 ? 33.774 45.144 61.637 1.00 37.83 153 THR A C 1
ATOM 1028 O O . THR A 1 135 ? 33.348 45.823 60.703 1.00 33.08 153 THR A O 1
ATOM 1032 N N . ARG A 1 136 ? 34.299 43.935 61.461 1.00 37.53 154 ARG A N 1
ATOM 1033 C CA . ARG A 1 136 ? 34.477 43.356 60.137 1.00 41.73 154 ARG A CA 1
ATOM 1034 C C . ARG A 1 136 ? 33.495 42.211 59.913 1.00 46.14 154 ARG A C 1
ATOM 1035 O O . ARG A 1 136 ? 33.106 41.508 60.851 1.00 42.95 154 ARG A O 1
ATOM 1043 N N . HIS A 1 137 ? 33.099 42.036 58.651 1.00 60.93 155 HIS A N 1
ATOM 1044 C CA . HIS A 1 137 ? 32.159 40.986 58.246 1.00 60.19 155 HIS A CA 1
ATOM 1045 C C . HIS A 1 137 ? 30.857 41.070 59.037 1.00 59.05 155 HIS A C 1
ATOM 1046 O O . HIS A 1 137 ? 30.277 40.056 59.426 1.00 60.90 155 HIS A O 1
ATOM 1053 N N . GLY A 1 138 ? 30.395 42.291 59.280 1.00 59.71 156 GLY A N 1
ATOM 1054 C CA . GLY A 1 138 ? 29.130 42.489 59.956 1.00 57.13 156 GLY A CA 1
ATOM 1055 C C . GLY A 1 138 ? 28.013 42.866 59.005 1.00 64.05 156 GLY A C 1
ATOM 1056 O O . GLY A 1 138 ? 26.835 42.771 59.360 1.00 66.22 156 GLY A O 1
ATOM 1057 N N . GLY A 1 139 ? 28.370 43.297 57.794 1.00 68.42 157 GLY A N 1
ATOM 1058 C CA . GLY A 1 139 ? 27.385 43.719 56.815 1.00 72.92 157 GLY A CA 1
ATOM 1059 C C . GLY A 1 139 ? 26.579 44.928 57.251 1.00 76.26 157 GLY A C 1
ATOM 1060 O O . GLY A 1 139 ? 27.125 46.027 57.398 1.00 73.93 157 GLY A O 1
ATOM 1061 N N . ALA A 1 140 ? 25.274 44.735 57.458 1.00 71.66 158 ALA A N 1
ATOM 1062 C CA . ALA A 1 140 ? 24.426 45.807 57.956 1.00 73.97 158 ALA A CA 1
ATOM 1063 C C . ALA A 1 140 ? 24.615 46.059 59.443 1.00 75.27 158 ALA A C 1
ATOM 1064 O O . ALA A 1 140 ? 24.194 47.105 59.930 1.00 74.67 158 ALA A O 1
ATOM 1066 N N . SER A 1 141 ? 25.235 45.139 60.176 1.00 63.18 159 SER A N 1
ATOM 1067 C CA . SER A 1 141 ? 25.410 45.296 61.614 1.00 62.10 159 SER A CA 1
ATOM 1068 C C . SER A 1 141 ? 26.749 45.934 61.995 1.00 55.66 159 SER A C 1
ATOM 1069 O O . SER A 1 141 ? 27.163 45.828 63.155 1.00 53.67 159 SER A O 1
ATOM 1072 N N . THR A 1 142 ? 27.434 46.576 61.053 1.00 51.93 160 THR A N 1
ATOM 1073 C CA . THR A 1 142 ? 28.758 47.118 61.331 1.00 45.24 160 THR A CA 1
ATOM 1074 C C . THR A 1 142 ? 28.640 48.175 62.424 1.00 41.10 160 THR A C 1
ATOM 1075 O O . THR A 1 142 ? 27.639 48.894 62.499 1.00 41.81 160 THR A O 1
ATOM 1079 N N . VAL A 1 143 ? 29.619 48.255 63.302 1.00 36.74 161 VAL A N 1
ATOM 1080 C CA . VAL A 1 143 ? 29.650 49.362 64.246 1.00 35.07 161 VAL A CA 1
ATOM 1081 C C . VAL A 1 143 ? 31.054 49.948 64.263 1.00 28.21 161 VAL A C 1
ATOM 1082 O O . VAL A 1 143 ? 32.040 49.278 63.951 1.00 29.92 161 VAL A O 1
ATOM 1086 N N . GLY A 1 144 ? 31.124 51.234 64.554 1.00 29.02 162 GLY A N 1
ATOM 1087 C CA . GLY A 1 144 ? 32.384 51.921 64.689 1.00 26.50 162 GLY A CA 1
ATOM 1088 C C . GLY A 1 144 ? 32.750 52.074 66.152 1.00 31.39 162 GLY A C 1
ATOM 1089 O O . GLY A 1 144 ? 31.906 51.956 67.039 1.00 33.40 162 GLY A O 1
ATOM 1090 N N . ALA A 1 145 ? 34.031 52.333 66.396 1.00 27.14 163 ALA A N 1
ATOM 1091 C CA . ALA A 1 145 ? 34.521 52.613 67.736 1.00 29.49 163 ALA A CA 1
ATOM 1092 C C . ALA A 1 145 ? 35.612 53.663 67.650 1.00 26.95 163 ALA A C 1
ATOM 1093 O O . ALA A 1 145 ? 36.393 53.689 66.687 1.00 26.23 163 ALA A O 1
ATOM 1095 N N . SER A 1 146 ? 35.659 54.515 68.674 1.00 25.96 164 SER A N 1
ATOM 1096 C CA . SER A 1 146 ? 36.689 55.535 68.782 1.00 28.08 164 SER A CA 1
ATOM 1097 C C . SER A 1 146 ? 37.323 55.496 70.167 1.00 25.98 164 SER A C 1
ATOM 1098 O O . SER A 1 146 ? 36.638 55.318 71.182 1.00 26.46 164 SER A O 1
ATOM 1101 N N . GLY A 1 147 ? 38.638 55.657 70.185 1.00 25.70 165 GLY A N 1
ATOM 1102 C CA . GLY A 1 147 ? 39.410 55.775 71.414 1.00 27.81 165 GLY A CA 1
ATOM 1103 C C . GLY A 1 147 ? 39.999 57.153 71.522 1.00 27.10 165 GLY A C 1
ATOM 1104 O O . GLY A 1 147 ? 40.529 57.711 70.535 1.00 28.42 165 GLY A O 1
ATOM 1105 N N . SER A 1 148 ? 39.972 57.694 72.750 1.00 25.36 166 SER A N 1
ATOM 1106 C CA . SER A 1 148 ? 40.182 59.110 72.995 1.00 25.24 166 SER A CA 1
ATOM 1107 C C . SER A 1 148 ? 40.944 59.361 74.297 1.00 27.01 166 SER A C 1
ATOM 1108 O O . SER A 1 148 ? 40.960 58.542 75.229 1.00 27.24 166 SER A O 1
ATOM 1111 N N . ASP A 1 149 ? 41.536 60.557 74.347 1.00 30.82 167 ASP A N 1
ATOM 1112 C CA . ASP A 1 149 ? 42.160 61.114 75.543 1.00 28.40 167 ASP A CA 1
ATOM 1113 C C . ASP A 1 149 ? 41.218 61.162 76.741 1.00 30.57 167 ASP A C 1
ATOM 1114 O O . ASP A 1 149 ? 41.692 61.271 77.876 1.00 28.07 167 ASP A O 1
ATOM 1119 N N . ASP A 1 150 ? 39.894 61.122 76.524 1.00 26.74 168 ASP A N 1
ATOM 1120 C CA . ASP A 1 150 ? 38.984 61.125 77.661 1.00 29.54 168 ASP A CA 1
ATOM 1121 C C . ASP A 1 150 ? 38.973 59.792 78.404 1.00 33.96 168 ASP A C 1
ATOM 1122 O O . ASP A 1 150 ? 38.245 59.653 79.386 1.00 33.17 168 ASP A O 1
ATOM 1127 N N . GLY A 1 151 ? 39.773 58.825 77.976 1.00 29.91 169 GLY A N 1
ATOM 1128 C CA . GLY A 1 151 ? 39.857 57.565 78.681 1.00 29.60 169 GLY A CA 1
ATOM 1129 C C . GLY A 1 151 ? 38.810 56.542 78.314 1.00 32.19 169 GLY A C 1
ATOM 1130 O O . GLY A 1 151 ? 38.722 55.509 78.990 1.00 28.38 169 GLY A O 1
ATOM 1131 N N . THR A 1 152 ? 38.010 56.784 77.275 1.00 30.42 170 THR A N 1
ATOM 1132 C CA . THR A 1 152 ? 36.977 55.843 76.868 1.00 27.15 170 THR A CA 1
ATOM 1133 C C . THR A 1 152 ? 37.271 55.283 75.486 1.00 32.85 170 THR A C 1
ATOM 1134 O O . THR A 1 152 ? 37.910 55.932 74.655 1.00 28.85 170 THR A O 1
ATOM 1138 N N . MET A 1 153 ? 36.804 54.059 75.257 1.00 29.07 171 MET A N 1
ATOM 1139 C CA . MET A 1 153 ? 36.454 53.597 73.927 1.00 28.40 171 MET A CA 1
ATOM 1140 C C . MET A 1 153 ? 34.938 53.613 73.841 1.00 29.13 171 MET A C 1
ATOM 1141 O O . MET A 1 153 ? 34.260 53.020 74.691 1.00 31.66 171 MET A O 1
ATOM 1146 N N . GLN A 1 154 ? 34.413 54.303 72.833 1.00 27.29 172 GLN A N 1
ATOM 1147 C CA . GLN A 1 154 ? 32.979 54.388 72.601 1.00 28.96 172 GLN A CA 1
ATOM 1148 C C . GLN A 1 154 ? 32.639 53.668 71.305 1.00 28.48 172 GLN A C 1
ATOM 1149 O O . GLN A 1 154 ? 33.373 53.764 70.318 1.00 26.47 172 GLN A O 1
ATOM 1155 N N . VAL A 1 155 ? 31.533 52.938 71.325 1.00 29.88 173 VAL A N 1
ATOM 1156 C CA . VAL A 1 155 ? 31.054 52.145 70.202 1.00 29.58 173 VAL A CA 1
ATOM 1157 C C . VAL A 1 155 ? 29.730 52.748 69.753 1.00 31.80 173 VAL A C 1
ATOM 1158 O O . VAL A 1 155 ? 28.822 52.947 70.574 1.00 36.68 173 VAL A O 1
ATOM 1162 N N . TRP A 1 156 ? 29.619 53.014 68.451 1.00 31.89 174 TRP A N 1
ATOM 1163 C CA . TRP A 1 156 ? 28.492 53.735 67.870 1.00 34.66 174 TRP A CA 1
ATOM 1164 C C . TRP A 1 156 ? 28.070 53.071 66.563 1.00 38.42 174 TRP A C 1
ATOM 1165 O O . TRP A 1 156 ? 28.898 52.516 65.836 1.00 35.62 174 TRP A O 1
ATOM 1176 N N . ASP A 1 157 ? 26.778 53.159 66.258 1.00 39.14 175 ASP A N 1
ATOM 1177 C CA . ASP A 1 157 ? 26.243 52.656 64.996 1.00 38.56 175 ASP A CA 1
ATOM 1178 C C . ASP A 1 157 ? 26.162 53.792 63.984 1.00 41.31 175 ASP A C 1
ATOM 1179 O O . ASP A 1 157 ? 25.308 54.678 64.134 1.00 44.65 175 ASP A O 1
ATOM 1184 N N . PRO A 1 158 ? 26.969 53.770 62.920 1.00 39.40 176 PRO A N 1
ATOM 1185 C CA . PRO A 1 158 ? 27.004 54.897 61.976 1.00 41.22 176 PRO A CA 1
ATOM 1186 C C . PRO A 1 158 ? 25.705 55.122 61.223 1.00 49.98 176 PRO A C 1
ATOM 1187 O O . PRO A 1 158 ? 25.609 56.137 60.518 1.00 46.02 176 PRO A O 1
ATOM 1191 N N . ARG A 1 159 ? 24.730 54.209 61.318 1.00 46.34 177 ARG A N 1
ATOM 1192 C CA . ARG A 1 159 ? 23.405 54.443 60.763 1.00 46.33 177 ARG A CA 1
ATOM 1193 C C . ARG A 1 159 ? 22.476 55.163 61.725 1.00 50.75 177 ARG A C 1
ATOM 1194 O O . ARG A 1 159 ? 21.365 55.522 61.327 1.00 46.54 177 ARG A O 1
ATOM 1202 N N . CYS A 1 160 ? 22.866 55.339 62.973 1.00 46.28 178 CYS A N 1
ATOM 1203 C CA . CYS A 1 160 ? 21.979 55.957 63.943 1.00 47.32 178 CYS A CA 1
ATOM 1204 C C . CYS A 1 160 ? 22.412 57.390 64.197 1.00 47.22 178 CYS A C 1
ATOM 1205 O O . CYS A 1 160 ? 23.483 57.806 63.747 1.00 47.14 178 CYS A O 1
ATOM 1208 N N . PRO A 1 161 ? 21.590 58.188 64.879 1.00 45.40 179 PRO A N 1
ATOM 1209 C CA . PRO A 1 161 ? 22.016 59.545 65.249 1.00 45.12 179 PRO A CA 1
ATOM 1210 C C . PRO A 1 161 ? 23.337 59.513 65.999 1.00 43.31 179 PRO A C 1
ATOM 1211 O O . PRO A 1 161 ? 23.554 58.640 66.854 1.00 42.19 179 PRO A O 1
ATOM 1215 N N . PRO A 1 162 ? 24.252 60.437 65.687 1.00 41.02 180 PRO A N 1
ATOM 1216 C CA . PRO A 1 162 ? 25.610 60.355 66.252 1.00 40.97 180 PRO A CA 1
ATOM 1217 C C . PRO A 1 162 ? 25.665 60.537 67.752 1.00 38.65 180 PRO A C 1
ATOM 1218 O O . PRO A 1 162 ? 26.649 60.114 68.368 1.00 40.89 180 PRO A O 1
ATOM 1222 N N . GLU A 1 163 ? 24.663 61.171 68.359 1.00 41.34 181 GLU A N 1
ATOM 1223 C CA . GLU A 1 163 ? 24.660 61.341 69.806 1.00 43.41 181 GLU A CA 1
ATOM 1224 C C . GLU A 1 163 ? 24.449 60.024 70.526 1.00 42.77 181 GLU A C 1
ATOM 1225 O O . GLU A 1 163 ? 24.660 59.949 71.741 1.00 52.40 181 GLU A O 1
ATOM 1231 N N . GLU A 1 164 ? 24.037 58.989 69.809 1.00 43.17 182 GLU A N 1
ATOM 1232 C CA . GLU A 1 164 ? 23.756 57.725 70.453 1.00 39.40 182 GLU A CA 1
ATOM 1233 C C . GLU A 1 164 ? 25.040 56.928 70.647 1.00 40.48 182 GLU A C 1
ATOM 1234 O O . GLU A 1 164 ? 26.114 57.260 70.135 1.00 37.03 182 GLU A O 1
ATOM 1240 N N . SER A 1 165 ? 24.922 55.861 71.416 1.00 37.26 183 SER A N 1
ATOM 1241 C CA . SER A 1 165 ? 26.082 55.047 71.709 1.00 37.89 183 SER A CA 1
ATOM 1242 C C . SER A 1 165 ? 25.603 53.620 71.882 1.00 41.86 183 SER A C 1
ATOM 1243 O O . SER A 1 165 ? 24.563 53.386 72.501 1.00 45.59 183 SER A O 1
ATOM 1246 N N . VAL A 1 166 ? 26.337 52.687 71.286 1.00 43.24 184 VAL A N 1
ATOM 1247 C CA . VAL A 1 166 ? 26.008 51.288 71.509 1.00 49.92 184 VAL A CA 1
ATOM 1248 C C . VAL A 1 166 ? 26.795 50.748 72.700 1.00 48.65 184 VAL A C 1
ATOM 1249 O O . VAL A 1 166 ? 26.330 49.825 73.381 1.00 45.13 184 VAL A O 1
ATOM 1253 N N . GLY A 1 167 ? 27.925 51.362 73.067 1.00 40.84 185 GLY A N 1
ATOM 1254 C CA . GLY A 1 167 ? 28.606 50.964 74.293 1.00 38.51 185 GLY A CA 1
ATOM 1255 C C . GLY A 1 167 ? 29.737 51.909 74.631 1.00 41.02 185 GLY A C 1
ATOM 1256 O O . GLY A 1 167 ? 30.200 52.675 73.782 1.00 34.20 185 GLY A O 1
ATOM 1257 N N . VAL A 1 168 ? 30.169 51.860 75.894 1.00 34.95 186 VAL A N 1
ATOM 1258 C CA . VAL A 1 168 ? 31.297 52.687 76.343 1.00 36.36 186 VAL A CA 1
ATOM 1259 C C . VAL A 1 168 ? 32.084 51.925 77.406 1.00 37.78 186 VAL A C 1
ATOM 1260 O O . VAL A 1 168 ? 31.505 51.379 78.347 1.00 39.68 186 VAL A O 1
ATOM 1264 N N . VAL A 1 169 ? 33.406 51.851 77.237 1.00 31.41 187 VAL A N 1
ATOM 1265 C CA . VAL A 1 169 ? 34.280 51.273 78.255 1.00 32.02 187 VAL A CA 1
ATOM 1266 C C . VAL A 1 169 ? 35.376 52.269 78.605 1.00 33.16 187 VAL A C 1
ATOM 1267 O O . VAL A 1 169 ? 35.797 53.086 77.778 1.00 30.36 187 VAL A O 1
ATOM 1271 N N . ARG A 1 170 ? 35.843 52.187 79.850 1.00 29.54 188 ARG A N 1
ATOM 1272 C CA . ARG A 1 170 ? 36.933 53.010 80.376 1.00 29.20 188 ARG A CA 1
ATOM 1273 C C . ARG A 1 170 ? 38.000 52.045 80.872 1.00 35.65 188 ARG A C 1
ATOM 1274 O O . ARG A 1 170 ? 38.039 51.696 82.064 1.00 38.11 188 ARG A O 1
ATOM 1282 N N . PRO A 1 171 ? 38.868 51.565 79.981 1.00 31.03 189 PRO A N 1
ATOM 1283 C CA . PRO A 1 171 ? 39.690 50.391 80.322 1.00 34.16 189 PRO A CA 1
ATOM 1284 C C . PRO A 1 171 ? 40.679 50.629 81.448 1.00 35.14 189 PRO A C 1
ATOM 1285 O O . PRO A 1 171 ? 40.981 49.695 82.199 1.00 32.80 189 PRO A O 1
ATOM 1289 N N . ALA A 1 172 ? 41.213 51.843 81.586 1.00 30.50 190 ALA A N 1
ATOM 1290 C CA . ALA A 1 172 ? 42.293 52.053 82.541 1.00 40.17 190 ALA A CA 1
ATOM 1291 C C . ALA A 1 172 ? 41.782 52.196 83.957 1.00 47.43 190 ALA A C 1
ATOM 1292 O O . ALA A 1 172 ? 42.566 52.083 84.905 1.00 52.27 190 ALA A O 1
ATOM 1294 N N . GLY A 1 173 ? 40.493 52.435 84.119 1.00 56.69 191 GLY A N 1
ATOM 1295 C CA . GLY A 1 173 ? 39.895 52.479 85.438 1.00 46.69 191 GLY A CA 1
ATOM 1296 C C . GLY A 1 173 ? 40.013 53.854 86.057 1.00 45.65 191 GLY A C 1
ATOM 1297 O O . GLY A 1 173 ? 39.667 54.859 85.429 1.00 52.77 191 GLY A O 1
ATOM 1298 N N . ILE A 1 174 ? 40.508 53.891 87.299 1.00 48.47 192 ILE A N 1
ATOM 1299 C CA . ILE A 1 174 ? 40.401 55.091 88.126 1.00 53.36 192 ILE A CA 1
ATOM 1300 C C . ILE A 1 174 ? 41.136 56.258 87.483 1.00 46.40 192 ILE A C 1
ATOM 1301 O O . ILE A 1 174 ? 40.588 57.356 87.336 1.00 57.73 192 ILE A O 1
ATOM 1306 N N . CYS A 1 175 ? 42.383 56.037 87.076 1.00 45.22 193 CYS A N 1
ATOM 1307 C CA . CYS A 1 175 ? 43.163 57.119 86.488 1.00 55.80 193 CYS A CA 1
ATOM 1308 C C . CYS A 1 175 ? 42.626 57.573 85.136 1.00 51.81 193 CYS A C 1
ATOM 1309 O O . CYS A 1 175 ? 43.030 58.637 84.659 1.00 52.08 193 CYS A O 1
ATOM 1312 N N . ARG A 1 176 ? 41.747 56.794 84.497 1.00 46.91 194 ARG A N 1
ATOM 1313 C CA . ARG A 1 176 ? 41.125 57.194 83.228 1.00 53.41 194 ARG A CA 1
ATOM 1314 C C . ARG A 1 176 ? 42.161 57.500 82.146 1.00 49.10 194 ARG A C 1
ATOM 1315 O O . ARG A 1 176 ? 42.011 58.461 81.387 1.00 44.73 194 ARG A O 1
ATOM 1323 N N . SER A 1 177 ? 43.214 56.685 82.067 1.00 42.31 195 SER A N 1
ATOM 1324 C CA . SER A 1 177 ? 44.270 56.937 81.089 1.00 38.75 195 SER A CA 1
ATOM 1325 C C . SER A 1 177 ? 43.727 56.861 79.666 1.00 34.34 195 SER A C 1
ATOM 1326 O O . SER A 1 177 ? 42.772 56.134 79.380 1.00 30.61 195 SER A O 1
ATOM 1329 N N . ALA A 1 178 ? 44.379 57.603 78.764 1.00 27.21 196 ALA A N 1
ATOM 1330 C CA . ALA A 1 178 ? 43.955 57.682 77.374 1.00 27.08 196 ALA A CA 1
ATOM 1331 C C . ALA A 1 178 ? 43.911 56.310 76.717 1.00 28.38 196 ALA A C 1
ATOM 1332 O O . ALA A 1 178 ? 44.781 55.464 76.944 1.00 28.33 196 ALA A O 1
ATOM 1334 N N . VAL A 1 179 ? 42.891 56.109 75.889 1.00 29.57 197 VAL A N 1
ATOM 1335 C CA . VAL A 1 179 ? 42.826 54.991 74.955 1.00 29.38 197 VAL A CA 1
ATOM 1336 C C . VAL A 1 179 ? 43.459 55.472 73.655 1.00 32.24 197 VAL A C 1
ATOM 1337 O O . VAL A 1 179 ? 42.893 56.316 72.947 1.00 28.92 197 VAL A O 1
ATOM 1341 N N . CYS A 1 180 ? 44.656 54.958 73.364 1.00 23.96 198 CYS A N 1
ATOM 1342 C CA . CYS A 1 180 ? 45.435 55.404 72.218 1.00 24.12 198 CYS A CA 1
ATOM 1343 C C . CYS A 1 180 ? 45.187 54.582 70.973 1.00 27.09 198 CYS A C 1
ATOM 1344 O O . CYS A 1 180 ? 45.530 55.041 69.879 1.00 26.91 198 CYS A O 1
ATOM 1347 N N . CYS A 1 181 ? 44.631 53.376 71.099 1.00 23.21 199 CYS A N 1
ATOM 1348 C CA . CYS A 1 181 ? 44.394 52.602 69.884 1.00 22.29 199 CYS A CA 1
ATOM 1349 C C . CYS A 1 181 ? 43.234 51.646 70.094 1.00 26.28 199 CYS A C 1
ATOM 1350 O O . CYS A 1 181 ? 43.081 51.097 71.189 1.00 27.38 199 CYS A O 1
ATOM 1353 N N . VAL A 1 182 ? 42.440 51.441 69.034 1.00 24.68 200 VAL A N 1
ATOM 1354 C CA . VAL A 1 182 ? 41.324 50.502 69.042 1.00 24.91 200 VAL A CA 1
ATOM 1355 C C . VAL A 1 182 ? 41.401 49.683 67.768 1.00 28.31 200 VAL A C 1
ATOM 1356 O O . VAL A 1 182 ? 41.669 50.233 66.697 1.00 26.85 200 VAL A O 1
ATOM 1360 N N . GLU A 1 183 ? 41.155 48.376 67.873 1.00 25.47 201 GLU A N 1
ATOM 1361 C CA . GLU A 1 183 ? 41.258 47.511 66.704 1.00 24.23 201 GLU A CA 1
ATOM 1362 C C . GLU A 1 183 ? 40.319 46.324 66.860 1.00 27.93 201 GLU A C 1
ATOM 1363 O O . GLU A 1 183 ? 40.442 45.573 67.826 1.00 24.14 201 GLU A O 1
ATOM 1369 N N . PHE A 1 184 ? 39.410 46.153 65.904 1.00 23.93 202 PHE A N 1
ATOM 1370 C CA . PHE A 1 184 ? 38.549 44.985 65.866 1.00 25.98 202 PHE A CA 1
ATOM 1371 C C . PHE A 1 184 ? 39.253 43.815 65.184 1.00 26.18 202 PHE A C 1
ATOM 1372 O O . PHE A 1 184 ? 40.090 43.997 64.297 1.00 27.74 202 PHE A O 1
ATOM 1380 N N . ASP A 1 185 ? 38.884 42.612 65.591 1.00 26.77 203 ASP A N 1
ATOM 1381 C CA . ASP A 1 185 ? 39.374 41.396 64.962 1.00 26.18 203 ASP A CA 1
ATOM 1382 C C . ASP A 1 185 ? 39.084 41.432 63.462 1.00 31.02 203 ASP A C 1
ATOM 1383 O O . ASP A 1 185 ? 37.907 41.438 63.062 1.00 29.11 203 ASP A O 1
ATOM 1388 N N . PRO A 1 186 ? 40.113 41.447 62.603 1.00 32.76 204 PRO A N 1
ATOM 1389 C CA . PRO A 1 186 ? 39.878 41.587 61.157 1.00 36.42 204 PRO A CA 1
ATOM 1390 C C . PRO A 1 186 ? 39.165 40.403 60.538 1.00 30.67 204 PRO A C 1
ATOM 1391 O O . PRO A 1 186 ? 38.607 40.548 59.444 1.00 38.93 204 PRO A O 1
ATOM 1395 N N . SER A 1 187 ? 39.185 39.240 61.180 1.00 34.74 205 SER A N 1
ATOM 1396 C CA . SER A 1 187 ? 38.490 38.077 60.644 1.00 39.72 205 SER A CA 1
ATOM 1397 C C . SER A 1 187 ? 37.022 38.021 61.057 1.00 46.69 205 SER A C 1
ATOM 1398 O O . SER A 1 187 ? 36.303 37.117 60.615 1.00 45.35 205 SER A O 1
ATOM 1401 N N . GLY A 1 188 ? 36.550 38.963 61.874 1.00 40.01 206 GLY A N 1
ATOM 1402 C CA . GLY A 1 188 ? 35.141 39.042 62.213 1.00 42.48 206 GLY A CA 1
ATOM 1403 C C . GLY A 1 188 ? 34.735 38.389 63.517 1.00 39.65 206 GLY A C 1
ATOM 1404 O O . GLY A 1 188 ? 33.533 38.358 63.822 1.00 39.41 206 GLY A O 1
ATOM 1405 N N . GLY A 1 189 ? 35.691 37.852 64.284 1.00 37.75 207 GLY A N 1
ATOM 1406 C CA . GLY A 1 189 ? 35.402 37.369 65.603 1.00 39.30 207 GLY A CA 1
ATOM 1407 C C . GLY A 1 189 ? 34.997 38.503 66.527 1.00 38.66 207 GLY A C 1
ATOM 1408 O O . GLY A 1 189 ? 34.974 39.675 66.132 1.00 36.56 207 GLY A O 1
ATOM 1409 N N . PRO A 1 190 ? 34.676 38.158 67.778 1.00 37.32 208 PRO A N 1
ATOM 1410 C CA . PRO A 1 190 ? 34.117 39.155 68.703 1.00 34.69 208 PRO A CA 1
ATOM 1411 C C . PRO A 1 190 ? 35.148 40.006 69.444 1.00 32.38 208 PRO A C 1
ATOM 1412 O O . PRO A 1 190 ? 34.751 40.939 70.156 1.00 34.42 208 PRO A O 1
ATOM 1416 N N . ALA A 1 191 ? 36.442 39.727 69.314 1.00 28.57 209 ALA A N 1
ATOM 1417 C CA . ALA A 1 191 ? 37.431 40.455 70.095 1.00 30.51 209 ALA A CA 1
ATOM 1418 C C . ALA A 1 191 ? 37.616 41.874 69.566 1.00 27.66 209 ALA A C 1
ATOM 1419 O O . ALA A 1 191 ? 37.611 42.123 68.359 1.00 27.22 209 ALA A O 1
ATOM 1421 N N . VAL A 1 192 ? 37.769 42.814 70.484 1.00 27.60 210 VAL A N 1
ATOM 1422 C CA . VAL A 1 192 ? 38.238 44.149 70.146 1.00 28.00 210 VAL A CA 1
ATOM 1423 C C . VAL A 1 192 ? 39.363 44.483 71.118 1.00 26.54 210 VAL A C 1
ATOM 1424 O O . VAL A 1 192 ? 39.223 44.291 72.331 1.00 26.50 210 VAL A O 1
ATOM 1428 N N . ALA A 1 193 ? 40.495 44.919 70.583 1.00 24.08 211 ALA A N 1
ATOM 1429 C CA . ALA A 1 193 ? 41.682 45.202 71.374 1.00 26.81 211 ALA A CA 1
ATOM 1430 C C . ALA A 1 193 ? 41.866 46.708 71.489 1.00 27.02 211 ALA A C 1
ATOM 1431 O O . ALA A 1 193 ? 41.555 47.451 70.555 1.00 24.61 211 ALA A O 1
ATOM 1433 N N . VAL A 1 194 ? 42.340 47.161 72.644 1.00 25.79 212 VAL A N 1
ATOM 1434 C CA . VAL A 1 194 ? 42.640 48.573 72.850 1.00 25.63 212 VAL A CA 1
ATOM 1435 C C . VAL A 1 194 ? 44.000 48.683 73.517 1.00 27.35 212 VAL A C 1
ATOM 1436 O O . VAL A 1 194 ? 44.446 47.775 74.226 1.00 28.56 212 VAL A O 1
ATOM 1440 N N . GLY A 1 195 ? 44.666 49.792 73.257 1.00 25.82 213 GLY A N 1
ATOM 1441 C CA . GLY A 1 195 ? 45.924 50.118 73.915 1.00 24.41 213 GLY A CA 1
ATOM 1442 C C . GLY A 1 195 ? 45.773 51.443 74.630 1.00 26.40 213 GLY A C 1
ATOM 1443 O O . GLY A 1 195 ? 45.199 52.393 74.066 1.00 30.26 213 GLY A O 1
ATOM 1444 N N . CYS A 1 196 ? 46.303 51.508 75.867 1.00 25.47 214 CYS A N 1
ATOM 1445 C CA . CYS A 1 196 ? 46.024 52.598 76.793 1.00 25.77 214 CYS A CA 1
ATOM 1446 C C . CYS A 1 196 ? 47.301 53.170 77.404 1.00 28.22 214 CYS A C 1
ATOM 1447 O O . CYS A 1 196 ? 48.345 52.511 77.493 1.00 27.54 214 CYS A O 1
ATOM 1450 N N . ALA A 1 197 ? 47.188 54.416 77.859 1.00 23.54 215 ALA A N 1
ATOM 1451 C CA . ALA A 1 197 ? 48.297 55.096 78.514 1.00 27.77 215 ALA A CA 1
ATOM 1452 C C . ALA A 1 197 ? 48.518 54.640 79.950 1.00 30.11 215 ALA A C 1
ATOM 1453 O O . ALA A 1 197 ? 49.372 55.209 80.631 1.00 30.00 215 ALA A O 1
ATOM 1455 N N . ASP A 1 198 ? 47.803 53.624 80.436 1.00 26.77 216 ASP A N 1
ATOM 1456 C CA . ASP A 1 198 ? 48.206 52.999 81.685 1.00 30.28 216 ASP A CA 1
ATOM 1457 C C . ASP A 1 198 ? 49.235 51.891 81.465 1.00 30.04 216 ASP A C 1
ATOM 1458 O O . ASP A 1 198 ? 49.464 51.092 82.377 1.00 29.76 216 ASP A O 1
ATOM 1463 N N . ARG A 1 199 ? 49.825 51.815 80.266 1.00 25.56 217 ARG A N 1
ATOM 1464 C CA . ARG A 1 199 ? 50.874 50.857 79.860 1.00 26.57 217 ARG A CA 1
ATOM 1465 C C . ARG A 1 199 ? 50.322 49.464 79.585 1.00 30.78 217 ARG A C 1
ATOM 1466 O O . ARG A 1 199 ? 51.114 48.516 79.436 1.00 26.50 217 ARG A O 1
ATOM 1474 N N . LYS A 1 200 ? 49.003 49.300 79.507 1.00 24.31 218 LYS A N 1
ATOM 1475 C CA . LYS A 1 200 ? 48.394 48.001 79.281 1.00 22.53 218 LYS A CA 1
ATOM 1476 C C . LYS A 1 200 ? 47.578 47.991 77.996 1.00 27.23 218 LYS A C 1
ATOM 1477 O O . LYS A 1 200 ? 47.105 49.028 77.527 1.00 27.81 218 LYS A O 1
ATOM 1483 N N . GLY A 1 201 ? 47.443 46.798 77.413 1.00 29.01 219 GLY A N 1
ATOM 1484 C CA . GLY A 1 201 ? 46.442 46.555 76.398 1.00 23.67 219 GLY A CA 1
ATOM 1485 C C . GLY A 1 201 ? 45.285 45.789 77.018 1.00 27.62 219 GLY A C 1
ATOM 1486 O O . GLY A 1 201 ? 45.416 45.188 78.083 1.00 27.48 219 GLY A O 1
ATOM 1487 N N . TYR A 1 202 ? 44.138 45.821 76.345 1.00 26.57 220 TYR A N 1
ATOM 1488 C CA . TYR A 1 202 ? 42.957 45.106 76.821 1.00 26.40 220 TYR A CA 1
ATOM 1489 C C . TYR A 1 202 ? 42.228 44.484 75.643 1.00 27.38 220 TYR A C 1
ATOM 1490 O O . TYR A 1 202 ? 42.197 45.053 74.554 1.00 27.81 220 TYR A O 1
ATOM 1499 N N . VAL A 1 203 ? 41.637 43.311 75.858 1.00 23.57 221 VAL A N 1
ATOM 1500 C CA . VAL A 1 203 ? 40.848 42.665 74.814 1.00 25.74 221 VAL A CA 1
ATOM 1501 C C . VAL A 1 203 ? 39.461 42.419 75.385 1.00 28.57 221 VAL A C 1
ATOM 1502 O O . VAL A 1 203 ? 39.306 41.671 76.358 1.00 27.02 221 VAL A O 1
ATOM 1506 N N . TYR A 1 204 ? 38.465 43.072 74.799 1.00 24.46 222 TYR A N 1
ATOM 1507 C CA . TYR A 1 204 ? 37.070 42.947 75.184 1.00 26.63 222 TYR A CA 1
ATOM 1508 C C . TYR A 1 204 ? 36.319 42.086 74.178 1.00 29.70 222 TYR A C 1
ATOM 1509 O O . TYR A 1 204 ? 36.804 41.787 73.085 1.00 26.60 222 TYR A O 1
ATOM 1518 N N . ASP A 1 205 ? 35.094 41.731 74.566 1.00 29.97 223 ASP A N 1
ATOM 1519 C CA . ASP A 1 205 ? 34.109 41.061 73.717 1.00 31.73 223 ASP A CA 1
ATOM 1520 C C . ASP A 1 205 ? 33.107 42.113 73.229 1.00 29.95 223 ASP A C 1
ATOM 1521 O O . ASP A 1 205 ? 32.329 42.655 74.023 1.00 29.27 223 ASP A O 1
ATOM 1526 N N . ILE A 1 206 ? 33.119 42.398 71.921 1.00 31.02 224 ILE A N 1
ATOM 1527 C CA . ILE A 1 206 ? 32.257 43.461 71.396 1.00 28.53 224 ILE A CA 1
ATOM 1528 C C . ILE A 1 206 ? 30.778 43.123 71.579 1.00 29.73 224 ILE A C 1
ATOM 1529 O O . ILE A 1 206 ? 29.943 44.028 71.700 1.00 31.50 224 ILE A O 1
ATOM 1534 N N . ARG A 1 207 ? 30.424 41.831 71.610 1.00 29.51 225 ARG A N 1
ATOM 1535 C CA . ARG A 1 207 ? 29.023 41.467 71.810 1.00 33.76 225 ARG A CA 1
ATOM 1536 C C . ARG A 1 207 ? 28.551 41.747 73.231 1.00 36.88 225 ARG A C 1
ATOM 1537 O O . ARG A 1 207 ? 27.346 41.865 73.465 1.00 33.57 225 ARG A O 1
ATOM 1545 N N . LYS A 1 208 ? 29.468 41.854 74.183 1.00 35.16 226 LYS A N 1
ATOM 1546 C CA . LYS A 1 208 ? 29.087 41.950 75.587 1.00 30.79 226 LYS A CA 1
ATOM 1547 C C . LYS A 1 208 ? 30.215 42.642 76.341 1.00 34.69 226 LYS A C 1
ATOM 1548 O O . LYS A 1 208 ? 31.082 41.980 76.926 1.00 30.22 226 LYS A O 1
ATOM 1554 N N . LEU A 1 209 ? 30.238 43.976 76.272 1.00 32.17 227 LEU A N 1
ATOM 1555 C CA . LEU A 1 209 ? 31.351 44.742 76.810 1.00 34.04 227 LEU A CA 1
ATOM 1556 C C . LEU A 1 209 ? 31.418 44.676 78.328 1.00 34.99 227 LEU A C 1
ATOM 1557 O O . LEU A 1 209 ? 32.464 44.988 78.902 1.00 35.86 227 LEU A O 1
ATOM 1562 N N . VAL A 1 210 ? 30.331 44.267 78.986 1.00 32.46 228 VAL A N 1
ATOM 1563 C CA . VAL A 1 210 ? 30.340 44.102 80.437 1.00 35.71 228 VAL A CA 1
ATOM 1564 C C . VAL A 1 210 ? 31.213 42.926 80.875 1.00 38.39 228 VAL A C 1
ATOM 1565 O O . VAL A 1 210 ? 31.614 42.855 82.042 1.00 39.17 228 VAL A O 1
ATOM 1569 N N . ASP A 1 211 ? 31.525 41.993 79.980 1.00 29.54 229 ASP A N 1
ATOM 1570 C CA . ASP A 1 211 ? 32.318 40.847 80.383 1.00 31.94 229 ASP A CA 1
ATOM 1571 C C . ASP A 1 211 ? 33.763 41.284 80.659 1.00 32.15 229 ASP A C 1
ATOM 1572 O O . ASP A 1 211 ? 34.277 42.207 80.015 1.00 31.08 229 ASP A O 1
ATOM 1577 N N . PRO A 1 212 ? 34.425 40.658 81.638 1.00 33.88 230 PRO A N 1
ATOM 1578 C CA . PRO A 1 212 ? 35.762 41.121 82.050 1.00 36.07 230 PRO A CA 1
ATOM 1579 C C . PRO A 1 212 ? 36.776 41.058 80.917 1.00 33.32 230 PRO A C 1
ATOM 1580 O O . PRO A 1 212 ? 36.854 40.079 80.176 1.00 29.67 230 PRO A O 1
ATOM 1584 N N . ALA A 1 213 ? 37.569 42.115 80.798 1.00 30.45 231 ALA A N 1
ATOM 1585 C CA . ALA A 1 213 ? 38.572 42.203 79.748 1.00 31.98 231 ALA A CA 1
ATOM 1586 C C . ALA A 1 213 ? 39.769 41.291 80.030 1.00 27.10 231 ALA A C 1
ATOM 1587 O O . ALA A 1 213 ? 40.097 40.984 81.178 1.00 29.99 231 ALA A O 1
ATOM 1589 N N . LEU A 1 214 ? 40.416 40.858 78.961 1.00 25.40 232 LEU A N 1
ATOM 1590 C CA . LEU A 1 214 ? 41.755 40.288 79.063 1.00 26.99 232 LEU A CA 1
ATOM 1591 C C . LEU A 1 214 ? 42.769 41.426 79.156 1.00 27.05 232 LEU A C 1
ATOM 1592 O O . LEU A 1 214 ? 42.746 42.345 78.331 1.00 29.66 232 LEU A O 1
ATOM 1597 N N . THR A 1 215 ? 43.647 41.382 80.158 1.00 27.13 233 THR A N 1
ATOM 1598 C CA . THR A 1 215 ? 44.651 42.429 80.365 1.00 24.53 233 THR A CA 1
ATOM 1599 C C . THR A 1 215 ? 46.014 41.984 79.831 1.00 25.73 233 THR A C 1
ATOM 1600 O O . THR A 1 215 ? 46.502 40.913 80.197 1.00 24.52 233 THR A O 1
ATOM 1604 N N . LEU A 1 216 ? 46.645 42.832 79.010 1.00 28.31 234 LEU A N 1
ATOM 1605 C CA . LEU A 1 216 ? 47.994 42.618 78.481 1.00 24.11 234 LEU A CA 1
ATOM 1606 C C . LEU A 1 216 ? 48.948 43.562 79.212 1.00 29.02 234 LEU A C 1
ATOM 1607 O O . LEU A 1 216 ? 48.947 44.762 78.933 1.00 27.32 234 LEU A O 1
ATOM 1612 N N . GLN A 1 217 ? 49.784 43.030 80.121 1.00 29.87 235 GLN A N 1
ATOM 1613 C CA . GLN A 1 217 ? 50.413 43.893 81.132 1.00 34.12 235 GLN A CA 1
ATOM 1614 C C . GLN A 1 217 ? 51.871 44.361 80.867 1.00 52.48 235 GLN A C 1
ATOM 1615 O O . GLN A 1 217 ? 52.246 45.444 81.350 1.00 65.16 235 GLN A O 1
ATOM 1621 N N . GLY A 1 218 ? 52.691 43.655 80.086 1.00 48.44 236 GLY A N 1
ATOM 1622 C CA . GLY A 1 218 ? 54.154 43.769 80.204 1.00 29.70 236 GLY A CA 1
ATOM 1623 C C . GLY A 1 218 ? 54.858 45.052 79.738 1.00 37.42 236 GLY A C 1
ATOM 1624 O O . GLY A 1 218 ? 56.045 45.211 80.046 1.00 29.51 236 GLY A O 1
ATOM 1625 N N . HIS A 1 219 ? 54.209 45.949 78.990 1.00 26.60 237 HIS A N 1
ATOM 1626 C CA . HIS A 1 219 ? 54.921 47.161 78.572 1.00 29.69 237 HIS A CA 1
ATOM 1627 C C . HIS A 1 219 ? 55.231 48.044 79.779 1.00 31.75 237 HIS A C 1
ATOM 1628 O O . HIS A 1 219 ? 54.541 48.005 80.797 1.00 32.28 237 HIS A O 1
ATOM 1635 N N . THR A 1 220 ? 56.283 48.857 79.663 1.00 28.63 238 THR A N 1
ATOM 1636 C CA . THR A 1 220 ? 56.637 49.773 80.739 1.00 28.92 238 THR A CA 1
ATOM 1637 C C . THR A 1 220 ? 56.304 51.212 80.400 1.00 31.47 238 THR A C 1
ATOM 1638 O O . THR A 1 220 ? 56.615 52.108 81.192 1.00 32.83 238 THR A O 1
ATOM 1642 N N . LYS A 1 221 ? 55.696 51.452 79.232 1.00 27.41 239 LYS A N 1
ATOM 1643 C CA . LYS A 1 221 ? 55.211 52.764 78.816 1.00 27.18 239 LYS A CA 1
ATOM 1644 C C . LYS A 1 221 ? 53.894 52.570 78.075 1.00 26.70 239 LYS A C 1
ATOM 1645 O O . LYS A 1 221 ? 53.459 51.437 77.838 1.00 26.80 239 LYS A O 1
ATOM 1651 N N . THR A 1 222 ? 53.276 53.691 77.692 1.00 28.11 240 THR A N 1
ATOM 1652 C CA . THR A 1 222 ? 51.986 53.690 77.001 1.00 28.07 240 THR A CA 1
ATOM 1653 C C . THR A 1 222 ? 51.984 52.750 75.802 1.00 24.95 240 THR A C 1
ATOM 1654 O O . THR A 1 222 ? 52.921 52.735 75.000 1.00 23.96 240 THR A O 1
ATOM 1658 N N . VAL A 1 223 ? 50.901 51.993 75.659 1.00 25.23 241 VAL A N 1
ATOM 1659 C CA . VAL A 1 223 ? 50.681 51.186 74.463 1.00 23.66 241 VAL A CA 1
ATOM 1660 C C . VAL A 1 223 ? 50.066 52.089 73.391 1.00 28.31 241 VAL A C 1
ATOM 1661 O O . VAL A 1 223 ? 48.906 52.500 73.493 1.00 27.18 241 VAL A O 1
ATOM 1665 N N . SER A 1 224 ? 50.848 52.404 72.363 1.00 23.03 242 SER A N 1
ATOM 1666 C CA . SER A 1 224 ? 50.417 53.331 71.323 1.00 24.59 242 SER A CA 1
ATOM 1667 C C . SER A 1 224 ? 49.631 52.663 70.198 1.00 25.18 242 SER A C 1
ATOM 1668 O O . SER A 1 224 ? 48.851 53.347 69.522 1.00 24.99 242 SER A O 1
ATOM 1671 N N . TYR A 1 225 ? 49.808 51.356 69.983 1.00 20.10 243 TYR A N 1
ATOM 1672 C CA . TYR A 1 225 ? 49.121 50.637 68.918 1.00 21.51 243 TYR A CA 1
ATOM 1673 C C . TYR A 1 225 ? 48.833 49.209 69.362 1.00 24.62 243 TYR A C 1
ATOM 1674 O O . TYR A 1 225 ? 49.609 48.613 70.109 1.00 22.99 243 TYR A O 1
ATOM 1683 N N . VAL A 1 226 ? 47.744 48.642 68.844 1.00 23.36 244 VAL A N 1
ATOM 1684 C CA . VAL A 1 226 ? 47.518 47.198 68.910 1.00 24.46 244 VAL A CA 1
ATOM 1685 C C . VAL A 1 226 ? 46.930 46.750 67.574 1.00 26.52 244 VAL A C 1
ATOM 1686 O O . VAL A 1 226 ? 46.077 47.436 66.998 1.00 24.63 244 VAL A O 1
ATOM 1690 N N . ARG A 1 227 ? 47.433 45.627 67.050 1.00 20.70 245 ARG A N 1
ATOM 1691 C CA . ARG A 1 227 ? 46.985 45.085 65.769 1.00 22.26 245 ARG A CA 1
ATOM 1692 C C . ARG A 1 227 ? 46.865 43.570 65.881 1.00 26.68 245 ARG A C 1
ATOM 1693 O O . ARG A 1 227 ? 47.690 42.930 66.535 1.00 25.25 245 ARG A O 1
ATOM 1701 N N . PHE A 1 228 ? 45.878 42.994 65.216 1.00 22.61 246 PHE A N 1
ATOM 1702 C CA . PHE A 1 228 ? 45.738 41.542 65.228 1.00 23.66 246 PHE A CA 1
ATOM 1703 C C . PHE A 1 228 ? 46.710 40.912 64.241 1.00 25.53 246 PHE A C 1
ATOM 1704 O O . PHE A 1 228 ? 46.939 41.440 63.153 1.00 23.89 246 PHE A O 1
ATOM 1712 N N . LEU A 1 229 ? 47.292 39.784 64.641 1.00 27.65 247 LEU A N 1
ATOM 1713 C CA . LEU A 1 229 ? 47.973 38.891 63.710 1.00 26.47 247 LEU A CA 1
ATOM 1714 C C . LEU A 1 229 ? 47.005 37.839 63.180 1.00 33.38 247 LEU A C 1
ATOM 1715 O O . LEU A 1 229 ? 46.879 37.663 61.966 1.00 28.27 247 LEU A O 1
ATOM 1720 N N . ASP A 1 230 ? 46.290 37.164 64.076 1.00 28.90 248 ASP A N 1
ATOM 1721 C CA . ASP A 1 230 ? 45.195 36.281 63.699 1.00 34.51 248 ASP A CA 1
ATOM 1722 C C . ASP A 1 230 ? 44.184 36.272 64.846 1.00 34.00 248 ASP A C 1
ATOM 1723 O O . ASP A 1 230 ? 44.280 37.067 65.785 1.00 30.47 248 ASP A O 1
ATOM 1728 N N . GLY A 1 231 ? 43.202 35.370 64.771 1.00 38.25 249 GLY A N 1
ATOM 1729 C CA . GLY A 1 231 ? 42.200 35.281 65.821 1.00 37.04 249 GLY A CA 1
ATOM 1730 C C . GLY A 1 231 ? 42.776 35.023 67.199 1.00 34.85 249 GLY A C 1
ATOM 1731 O O . GLY A 1 231 ? 42.173 35.414 68.200 1.00 38.40 249 GLY A O 1
ATOM 1732 N N . GLY A 1 232 ? 43.948 34.410 67.277 1.00 29.56 250 GLY A N 1
ATOM 1733 C CA . GLY A 1 232 ? 44.498 34.100 68.578 1.00 30.61 250 GLY A CA 1
ATOM 1734 C C . GLY A 1 232 ? 45.648 34.953 69.073 1.00 30.58 250 GLY A C 1
ATOM 1735 O O . GLY A 1 232 ? 46.126 34.706 70.185 1.00 27.50 250 GLY A O 1
ATOM 1736 N N . THR A 1 233 ? 46.101 35.955 68.306 1.00 29.97 251 THR A N 1
ATOM 1737 C CA . THR A 1 233 ? 47.292 36.706 68.700 1.00 25.88 251 THR A CA 1
ATOM 1738 C C . THR A 1 233 ? 47.172 38.166 68.294 1.00 24.96 251 THR A C 1
ATOM 1739 O O . THR A 1 233 ? 46.602 38.494 67.250 1.00 23.53 251 THR A O 1
ATOM 1743 N N . VAL A 1 234 ? 47.715 39.043 69.133 1.00 28.17 252 VAL A N 1
ATOM 1744 C CA . VAL A 1 234 ? 47.749 40.467 68.819 1.00 26.55 252 VAL A CA 1
ATOM 1745 C C . VAL A 1 234 ? 49.152 40.988 69.079 1.00 25.01 252 VAL A C 1
ATOM 1746 O O . VAL A 1 234 ? 49.909 40.422 69.860 1.00 27.12 252 VAL A O 1
ATOM 1750 N N . VAL A 1 235 ? 49.496 42.080 68.401 1.00 22.57 253 VAL A N 1
ATOM 1751 C CA . VAL A 1 235 ? 50.791 42.740 68.528 1.00 23.99 253 VAL A CA 1
ATOM 1752 C C . VAL A 1 235 ? 50.551 44.141 69.070 1.00 25.18 253 VAL A C 1
ATOM 1753 O O . VAL A 1 235 ? 49.687 44.862 68.562 1.00 26.08 253 VAL A O 1
ATOM 1757 N N . THR A 1 236 ? 51.302 44.520 70.099 1.00 21.31 254 THR A N 1
ATOM 1758 C CA . THR A 1 236 ? 51.270 45.877 70.619 1.00 23.40 254 THR A CA 1
ATOM 1759 C C . THR A 1 236 ? 52.577 46.586 70.314 1.00 24.06 254 THR A C 1
ATOM 1760 O O . THR A 1 236 ? 53.625 45.948 70.180 1.00 25.02 254 THR A O 1
ATOM 1764 N N . ALA A 1 237 ? 52.505 47.914 70.232 1.00 22.09 255 ALA A N 1
ATOM 1765 C CA . ALA A 1 237 ? 53.678 48.774 70.251 1.00 25.43 255 ALA A CA 1
ATOM 1766 C C . ALA A 1 237 ? 53.608 49.663 71.487 1.00 28.02 255 ALA A C 1
ATOM 1767 O O . ALA A 1 237 ? 52.523 50.120 71.869 1.00 24.68 255 ALA A O 1
ATOM 1769 N N . GLY A 1 238 ? 54.762 49.900 72.116 1.00 23.13 256 GLY A N 1
ATOM 1770 C CA . GLY A 1 238 ? 54.839 50.822 73.231 1.00 27.15 256 GLY A CA 1
ATOM 1771 C C . GLY A 1 238 ? 55.948 51.840 73.021 1.00 30.72 256 GLY A C 1
ATOM 1772 O O . GLY A 1 238 ? 56.883 51.614 72.251 1.00 26.06 256 GLY A O 1
ATOM 1773 N N . THR A 1 239 ? 55.833 52.979 73.731 1.00 26.37 257 THR A N 1
ATOM 1774 C CA . THR A 1 239 ? 56.918 53.959 73.721 1.00 27.21 257 THR A CA 1
ATOM 1775 C C . THR A 1 239 ? 58.021 53.586 74.713 1.00 29.91 257 THR A C 1
ATOM 1776 O O . THR A 1 239 ? 58.764 54.460 75.177 1.00 27.66 257 THR A O 1
ATOM 1780 N N . ASP A 1 240 ? 58.096 52.307 75.075 1.00 26.94 258 ASP A N 1
ATOM 1781 C CA . ASP A 1 240 ? 59.290 51.727 75.656 1.00 32.08 258 ASP A CA 1
ATOM 1782 C C . ASP A 1 240 ? 60.204 51.146 74.585 1.00 32.21 258 ASP A C 1
ATOM 1783 O O . ASP A 1 240 ? 61.120 50.383 74.897 1.00 31.81 258 ASP A O 1
ATOM 1788 N N . GLY A 1 241 ? 59.955 51.465 73.323 1.00 27.35 259 GLY A N 1
ATOM 1789 C CA . GLY A 1 241 ? 60.823 50.980 72.271 1.00 30.56 259 GLY A CA 1
ATOM 1790 C C . GLY A 1 241 ? 60.668 49.513 71.936 1.00 33.09 259 GLY A C 1
ATOM 1791 O O . GLY A 1 241 ? 61.615 48.903 71.431 1.00 30.76 259 GLY A O 1
ATOM 1792 N N . CYS A 1 242 ? 59.502 48.915 72.184 1.00 24.37 260 CYS A N 1
ATOM 1793 C CA . CYS A 1 242 ? 59.367 47.528 71.771 1.00 28.27 260 CYS A CA 1
ATOM 1794 C C . CYS A 1 242 ? 57.957 47.239 71.282 1.00 28.28 260 CYS A C 1
ATOM 1795 O O . CYS A 1 242 ? 56.991 47.956 71.592 1.00 23.63 260 CYS A O 1
ATOM 1798 N N . LEU A 1 243 ? 57.873 46.172 70.489 1.00 25.72 261 LEU A N 1
ATOM 1799 C CA . LEU A 1 243 ? 56.616 45.514 70.168 1.00 27.58 261 LEU A CA 1
ATOM 1800 C C . LEU A 1 243 ? 56.515 44.245 70.995 1.00 27.73 261 LEU A C 1
ATOM 1801 O O . LEU A 1 243 ? 57.519 43.694 71.455 1.00 25.23 261 LEU A O 1
ATOM 1806 N N . LYS A 1 244 ? 55.289 43.779 71.171 1.00 26.04 262 LYS A N 1
ATOM 1807 C CA . LYS A 1 244 ? 55.067 42.543 71.910 1.00 23.48 262 LYS A CA 1
ATOM 1808 C C . LYS A 1 244 ? 53.963 41.757 71.235 1.00 23.70 262 LYS A C 1
ATOM 1809 O O . LYS A 1 244 ? 52.941 42.329 70.837 1.00 24.88 262 LYS A O 1
ATOM 1815 N N . LEU A 1 245 ? 54.190 40.458 71.082 1.00 24.34 263 LEU A N 1
ATOM 1816 C CA . LEU A 1 245 ? 53.200 39.525 70.566 1.00 26.33 263 LEU A CA 1
ATOM 1817 C C . LEU A 1 245 ? 52.540 38.823 71.750 1.00 28.22 263 LEU A C 1
ATOM 1818 O O . LEU A 1 245 ? 53.238 38.312 72.633 1.00 28.69 263 LEU A O 1
ATOM 1823 N N . TRP A 1 246 ? 51.200 38.799 71.770 1.00 27.99 264 TRP A N 1
ATOM 1824 C CA . TRP A 1 246 ? 50.426 38.271 72.885 1.00 27.57 264 TRP A CA 1
ATOM 1825 C C . TRP A 1 246 ? 49.454 37.206 72.404 1.00 24.77 264 TRP A C 1
ATOM 1826 O O . TRP A 1 246 ? 48.848 37.340 71.334 1.00 25.75 264 TRP A O 1
ATOM 1837 N N . SER A 1 247 ? 49.276 36.180 73.238 1.00 29.75 265 SER A N 1
ATOM 1838 C CA . SER A 1 247 ? 48.182 35.231 73.068 1.00 27.25 265 SER A CA 1
ATOM 1839 C C . SER A 1 247 ? 46.877 35.842 73.562 1.00 29.80 265 SER A C 1
ATOM 1840 O O . SER A 1 247 ? 46.786 36.301 74.703 1.00 30.07 265 SER A O 1
ATOM 1843 N N . VAL A 1 248 ? 45.863 35.834 72.697 1.00 28.33 266 VAL A N 1
ATOM 1844 C CA . VAL A 1 248 ? 44.543 36.298 73.098 1.00 31.36 266 VAL A CA 1
ATOM 1845 C C . VAL A 1 248 ? 43.865 35.289 74.023 1.00 39.02 266 VAL A C 1
ATOM 1846 O O . VAL A 1 248 ? 42.917 35.632 74.745 1.00 36.93 266 VAL A O 1
ATOM 1850 N N . GLU A 1 249 ? 44.347 34.047 74.055 1.00 35.60 267 GLU A N 1
ATOM 1851 C CA . GLU A 1 249 ? 43.663 33.046 74.868 1.00 36.92 267 GLU A CA 1
ATOM 1852 C C . GLU A 1 249 ? 44.053 33.131 76.339 1.00 40.28 267 GLU A C 1
ATOM 1853 O O . GLU A 1 249 ? 43.200 32.940 77.214 1.00 42.13 267 GLU A O 1
ATOM 1859 N N . ASP A 1 250 ? 45.317 33.435 76.647 1.00 36.84 268 ASP A N 1
ATOM 1860 C CA . ASP A 1 250 ? 45.740 33.524 78.040 1.00 37.63 268 ASP A CA 1
ATOM 1861 C C . ASP A 1 250 ? 46.379 34.850 78.420 1.00 38.26 268 ASP A C 1
ATOM 1862 O O . ASP A 1 250 ? 46.606 35.084 79.614 1.00 42.62 268 ASP A O 1
ATOM 1867 N N . GLY A 1 251 ? 46.666 35.727 77.459 1.00 33.06 269 GLY A N 1
ATOM 1868 C CA . GLY A 1 251 ? 47.247 37.013 77.783 1.00 30.50 269 GLY A CA 1
ATOM 1869 C C . GLY A 1 251 ? 48.741 37.002 78.014 1.00 31.38 269 GLY A C 1
ATOM 1870 O O . GLY A 1 251 ? 49.293 38.028 78.434 1.00 34.28 269 GLY A O 1
ATOM 1871 N N . ARG A 1 252 ? 49.416 35.888 77.743 1.00 29.67 270 ARG A N 1
ATOM 1872 C CA . ARG A 1 252 ? 50.855 35.816 77.957 1.00 35.33 270 ARG A CA 1
ATOM 1873 C C . ARG A 1 252 ? 51.598 36.497 76.815 1.00 31.46 270 ARG A C 1
ATOM 1874 O O . ARG A 1 252 ? 51.145 36.498 75.668 1.00 28.30 270 ARG A O 1
ATOM 1882 N N . VAL A 1 253 ? 52.754 37.070 77.130 1.00 31.43 271 VAL A N 1
ATOM 1883 C CA . VAL A 1 253 ? 53.634 37.584 76.082 1.00 33.02 271 VAL A CA 1
ATOM 1884 C C . VAL A 1 253 ? 54.311 36.398 75.409 1.00 33.31 271 VAL A C 1
ATOM 1885 O O . VAL A 1 253 ? 54.979 35.599 76.072 1.00 33.56 271 VAL A O 1
ATOM 1889 N N . ILE A 1 254 ? 54.141 36.275 74.093 1.00 29.15 272 ILE A N 1
ATOM 1890 C CA . ILE A 1 254 ? 54.832 35.237 73.335 1.00 31.69 272 ILE A CA 1
ATOM 1891 C C . ILE A 1 254 ? 56.254 35.669 72.992 1.00 37.22 272 ILE A C 1
ATOM 1892 O O . ILE A 1 254 ? 57.193 34.871 73.080 1.00 32.80 272 ILE A O 1
ATOM 1897 N N . ARG A 1 255 ? 56.438 36.923 72.585 1.00 30.81 273 ARG A N 1
ATOM 1898 C CA . ARG A 1 255 ? 57.748 37.405 72.152 1.00 26.35 273 ARG A CA 1
ATOM 1899 C C . ARG A 1 255 ? 57.764 38.926 72.253 1.00 29.96 273 ARG A C 1
ATOM 1900 O O . ARG A 1 255 ? 56.723 39.576 72.116 1.00 29.12 273 ARG A O 1
ATOM 1908 N N . THR A 1 256 ? 58.952 39.479 72.506 1.00 28.54 274 THR A N 1
ATOM 1909 C CA . THR A 1 256 ? 59.200 40.916 72.513 1.00 24.52 274 THR A CA 1
ATOM 1910 C C . THR A 1 256 ? 60.179 41.242 71.389 1.00 32.56 274 THR A C 1
ATOM 1911 O O . THR A 1 256 ? 61.125 40.486 71.141 1.00 27.41 274 THR A O 1
ATOM 1915 N N . TYR A 1 257 ? 59.931 42.356 70.703 1.00 27.49 275 TYR A N 1
ATOM 1916 C CA . TYR A 1 257 ? 60.656 42.764 69.507 1.00 30.13 275 TYR A CA 1
ATOM 1917 C C . TYR A 1 257 ? 61.272 44.123 69.783 1.00 31.88 275 TYR A C 1
ATOM 1918 O O . TYR A 1 257 ? 60.562 45.054 70.173 1.00 28.21 275 TYR A O 1
ATOM 1927 N N . GLU A 1 258 ? 62.590 44.229 69.591 1.00 27.01 276 GLU A N 1
ATOM 1928 C CA . GLU A 1 258 ? 63.328 45.439 69.923 1.00 29.69 276 GLU A CA 1
ATOM 1929 C C . GLU A 1 258 ? 64.384 45.703 68.859 1.00 29.96 276 GLU A C 1
ATOM 1930 O O . GLU A 1 258 ? 64.846 44.788 68.173 1.00 27.63 276 GLU A O 1
ATOM 1936 N N . GLY A 1 259 ? 64.788 46.967 68.763 1.00 29.03 277 GLY A N 1
ATOM 1937 C CA . GLY A 1 259 ? 65.845 47.373 67.856 1.00 28.46 277 GLY A CA 1
ATOM 1938 C C . GLY A 1 259 ? 65.624 48.771 67.315 1.00 31.33 277 GLY A C 1
ATOM 1939 O O . GLY A 1 259 ? 66.586 49.460 66.963 1.00 29.78 277 GLY A O 1
ATOM 1940 N N . HIS A 1 260 ? 64.358 49.197 67.242 1.00 25.38 278 HIS A N 1
ATOM 1941 C CA . HIS A 1 260 ? 64.010 50.522 66.747 1.00 28.05 278 HIS A CA 1
ATOM 1942 C C . HIS A 1 260 ? 64.047 51.546 67.889 1.00 29.36 278 HIS A C 1
ATOM 1943 O O . HIS A 1 260 ? 64.342 51.225 69.043 1.00 28.59 278 HIS A O 1
ATOM 1950 N N . VAL A 1 261 ? 63.768 52.803 67.560 1.00 27.88 279 VAL A N 1
ATOM 1951 C CA . VAL A 1 261 ? 63.818 53.908 68.514 1.00 26.35 279 VAL A CA 1
ATOM 1952 C C . VAL A 1 261 ? 62.416 54.508 68.602 1.00 25.66 279 VAL A C 1
ATOM 1953 O O . VAL A 1 261 ? 61.901 55.042 67.615 1.00 24.50 279 VAL A O 1
ATOM 1957 N N . ASN A 1 262 ? 61.801 54.422 69.779 1.00 27.41 280 ASN A N 1
ATOM 1958 C CA . ASN A 1 262 ? 60.446 54.953 69.959 1.00 25.70 280 ASN A CA 1
ATOM 1959 C C . ASN A 1 262 ? 60.261 55.255 71.446 1.00 27.29 280 ASN A C 1
ATOM 1960 O O . ASN A 1 262 ? 59.838 54.388 72.217 1.00 28.36 280 ASN A O 1
ATOM 1965 N N . ASN A 1 263 ? 60.574 56.486 71.845 1.00 28.20 281 ASN A N 1
ATOM 1966 C CA . ASN A 1 263 ? 60.305 56.905 73.209 1.00 30.90 281 ASN A CA 1
ATOM 1967 C C . ASN A 1 263 ? 59.325 58.072 73.317 1.00 31.07 281 ASN A C 1
ATOM 1968 O O . ASN A 1 263 ? 59.036 58.501 74.441 1.00 28.19 281 ASN A O 1
ATOM 1973 N N . ARG A 1 264 ? 58.807 58.608 72.204 1.00 26.65 282 ARG A N 1
ATOM 1974 C CA . ARG A 1 264 ? 57.961 59.796 72.327 1.00 30.78 282 ARG A CA 1
ATOM 1975 C C . ARG A 1 264 ? 56.766 59.686 71.382 1.00 24.68 282 ARG A C 1
ATOM 1976 O O . ARG A 1 264 ? 55.618 59.734 71.835 1.00 32.45 282 ARG A O 1
ATOM 1984 N N . ASN A 1 265 ? 56.989 59.579 70.077 1.00 21.78 283 ASN A N 1
ATOM 1985 C CA . ASN A 1 265 ? 55.931 59.835 69.106 1.00 24.62 283 ASN A CA 1
ATOM 1986 C C . ASN A 1 265 ? 55.220 58.553 68.675 1.00 25.73 283 ASN A C 1
ATOM 1987 O O . ASN A 1 265 ? 55.737 57.444 68.818 1.00 23.40 283 ASN A O 1
ATOM 1992 N N . PHE A 1 266 ? 54.006 58.721 68.151 1.00 22.15 284 PHE A N 1
ATOM 1993 C CA . PHE A 1 266 ? 53.377 57.660 67.364 1.00 25.67 284 PHE A CA 1
ATOM 1994 C C . PHE A 1 266 ? 54.198 57.459 66.093 1.00 26.57 284 PHE A C 1
ATOM 1995 O O . PHE A 1 266 ? 54.365 58.399 65.305 1.00 24.20 284 PHE A O 1
ATOM 2003 N N . VAL A 1 267 ? 54.727 56.253 65.887 1.00 22.99 285 VAL A N 1
ATOM 2004 C CA . VAL A 1 267 ? 55.526 55.972 64.699 1.00 23.59 285 VAL A CA 1
ATOM 2005 C C . VAL A 1 267 ? 54.902 54.906 63.807 1.00 28.50 285 VAL A C 1
ATOM 2006 O O . VAL A 1 267 ? 55.520 54.507 62.805 1.00 25.83 285 VAL A O 1
ATOM 2010 N N . GLY A 1 268 ? 53.701 54.442 64.126 1.00 24.09 286 GLY A N 1
ATOM 2011 C CA . GLY A 1 268 ? 53.005 53.500 63.266 1.00 22.41 286 GLY A CA 1
ATOM 2012 C C . GLY A 1 268 ? 53.278 52.060 63.659 1.00 24.96 286 GLY A C 1
ATOM 2013 O O . GLY A 1 268 ? 54.337 51.709 64.169 1.00 23.09 286 GLY A O 1
ATOM 2014 N N . LEU A 1 269 ? 52.278 51.216 63.452 1.00 21.69 287 LEU A N 1
ATOM 2015 C CA . LEU A 1 269 ? 52.447 49.775 63.596 1.00 19.81 287 LEU A CA 1
ATOM 2016 C C . LEU A 1 269 ? 51.489 49.133 62.613 1.00 23.04 287 LEU A C 1
ATOM 2017 O O . LEU A 1 269 ? 50.296 49.460 62.601 1.00 22.36 287 LEU A O 1
ATOM 2022 N N . SER A 1 270 ? 51.992 48.220 61.798 1.00 20.43 288 SER A N 1
ATOM 2023 C CA . SER A 1 270 ? 51.086 47.521 60.904 1.00 19.02 288 SER A CA 1
ATOM 2024 C C . SER A 1 270 ? 51.533 46.074 60.864 1.00 24.74 288 SER A C 1
ATOM 2025 O O . SER A 1 270 ? 52.731 45.794 60.865 1.00 24.19 288 SER A O 1
ATOM 2028 N N . VAL A 1 271 ? 50.584 45.153 60.878 1.00 20.70 289 VAL A N 1
ATOM 2029 C CA . VAL A 1 271 ? 50.905 43.727 60.884 1.00 22.26 289 VAL A CA 1
ATOM 2030 C C . VAL A 1 271 ? 50.382 43.148 59.584 1.00 21.87 289 VAL A C 1
ATOM 2031 O O . VAL A 1 271 ? 49.175 43.206 59.308 1.00 22.30 289 VAL A O 1
ATOM 2035 N N . TRP A 1 272 ? 51.286 42.627 58.769 1.00 22.49 290 TRP A N 1
ATOM 2036 C CA . TRP A 1 272 ? 50.916 41.925 57.548 1.00 24.26 290 TRP A CA 1
ATOM 2037 C C . TRP A 1 272 ? 50.559 40.502 57.947 1.00 26.88 290 TRP A C 1
ATOM 2038 O O . TRP A 1 272 ? 51.444 39.670 58.232 1.00 26.18 290 TRP A O 1
ATOM 2049 N N . ARG A 1 273 ? 49.247 40.238 57.987 1.00 25.30 291 ARG A N 1
ATOM 2050 C CA . ARG A 1 273 ? 48.752 39.001 58.585 1.00 29.15 291 ARG A CA 1
ATOM 2051 C C . ARG A 1 273 ? 49.137 37.790 57.749 1.00 26.90 291 ARG A C 1
ATOM 2052 O O . ARG A 1 273 ? 49.550 36.766 58.300 1.00 29.57 291 ARG A O 1
ATOM 2060 N N . ASN A 1 274 ? 49.045 37.891 56.415 1.00 24.12 292 ASN A N 1
ATOM 2061 C CA . ASN A 1 274 ? 49.416 36.754 55.574 1.00 26.94 292 ASN A CA 1
ATOM 2062 C C . ASN A 1 274 ? 50.896 36.405 55.705 1.00 38.51 292 ASN A C 1
ATOM 2063 O O . ASN A 1 274 ? 51.252 35.225 55.654 1.00 31.92 292 ASN A O 1
ATOM 2068 N N . GLY A 1 275 ? 51.773 37.400 55.874 1.00 27.74 293 GLY A N 1
ATOM 2069 C CA . GLY A 1 275 ? 53.190 37.128 55.986 1.00 29.76 293 GLY A CA 1
ATOM 2070 C C . GLY A 1 275 ? 53.730 37.035 57.392 1.00 31.33 293 GLY A C 1
ATOM 2071 O O . GLY A 1 275 ? 54.904 36.691 57.566 1.00 29.99 293 GLY A O 1
ATOM 2072 N N . ALA A 1 276 ? 52.902 37.316 58.399 1.00 26.76 294 ALA A N 1
ATOM 2073 C CA . ALA A 1 276 ? 53.318 37.434 59.795 1.00 23.30 294 ALA A CA 1
ATOM 2074 C C . ALA A 1 276 ? 54.534 38.347 59.932 1.00 30.06 294 ALA A C 1
ATOM 2075 O O . ALA A 1 276 ? 55.498 38.030 60.629 1.00 25.63 294 ALA A O 1
ATOM 2077 N N . LEU A 1 277 ? 54.480 39.505 59.265 1.00 24.51 295 LEU A N 1
ATOM 2078 C CA . LEU A 1 277 ? 55.552 40.497 59.388 1.00 23.88 295 LEU A CA 1
ATOM 2079 C C . LEU A 1 277 ? 55.000 41.746 60.070 1.00 25.73 295 LEU A C 1
ATOM 2080 O O . LEU A 1 277 ? 53.883 42.171 59.776 1.00 29.20 295 LEU A O 1
ATOM 2085 N N . PHE A 1 278 ? 55.759 42.312 61.002 1.00 24.44 296 PHE A N 1
ATOM 2086 C CA . PHE A 1 278 ? 55.350 43.506 61.738 1.00 23.80 296 PHE A CA 1
ATOM 2087 C C . PHE A 1 278 ? 56.208 44.665 61.259 1.00 27.61 296 PHE A C 1
ATOM 2088 O O . PHE A 1 278 ? 57.438 44.581 61.310 1.00 27.61 296 PHE A O 1
ATOM 2096 N N . GLY A 1 279 ? 55.571 45.744 60.821 1.00 21.53 297 GLY A N 1
ATOM 2097 C CA . GLY A 1 279 ? 56.272 46.951 60.401 1.00 22.04 297 GLY A CA 1
ATOM 2098 C C . GLY A 1 279 ? 56.020 48.064 61.402 1.00 22.98 297 GLY A C 1
ATOM 2099 O O . GLY A 1 279 ? 54.912 48.187 61.942 1.00 23.09 297 GLY A O 1
ATOM 2100 N N . CYS A 1 280 ? 57.047 48.877 61.642 1.00 21.63 298 CYS A N 1
ATOM 2101 C CA . CYS A 1 280 ? 56.847 50.083 62.441 1.00 24.44 298 CYS A CA 1
ATOM 2102 C C . CYS A 1 280 ? 57.840 51.156 62.012 1.00 26.78 298 CYS A C 1
ATOM 2103 O O . CYS A 1 280 ? 58.846 50.879 61.352 1.00 21.52 298 CYS A O 1
ATOM 2106 N N . GLY A 1 281 ? 57.516 52.402 62.358 1.00 24.39 299 GLY A N 1
ATOM 2107 C CA . GLY A 1 281 ? 58.438 53.506 62.176 1.00 22.31 299 GLY A CA 1
ATOM 2108 C C . GLY A 1 281 ? 59.472 53.538 63.290 1.00 24.79 299 GLY A C 1
ATOM 2109 O O . GLY A 1 281 ? 59.549 52.652 64.144 1.00 24.19 299 GLY A O 1
ATOM 2110 N N . SER A 1 282 ? 60.274 54.597 63.279 1.00 25.07 300 SER A N 1
ATOM 2111 C CA . SER A 1 282 ? 61.366 54.749 64.230 1.00 24.34 300 SER A CA 1
ATOM 2112 C C . SER A 1 282 ? 61.771 56.217 64.238 1.00 26.72 300 SER A C 1
ATOM 2113 O O . SER A 1 282 ? 61.742 56.881 63.199 1.00 25.00 300 SER A O 1
ATOM 2116 N N . GLU A 1 283 ? 62.129 56.719 65.423 1.00 26.29 301 GLU A N 1
ATOM 2117 C CA . GLU A 1 283 ? 62.410 58.145 65.574 1.00 26.71 301 GLU A CA 1
ATOM 2118 C C . GLU A 1 283 ? 63.785 58.545 65.033 1.00 31.88 301 GLU A C 1
ATOM 2119 O O . GLU A 1 283 ? 64.064 59.751 64.928 1.00 28.85 301 GLU A O 1
ATOM 2125 N N . ASN A 1 284 ? 64.645 57.575 64.674 1.00 27.84 302 ASN A N 1
ATOM 2126 C CA . ASN A 1 284 ? 65.896 57.867 63.974 1.00 28.99 302 ASN A CA 1
ATOM 2127 C C . ASN A 1 284 ? 65.749 57.764 62.449 1.00 28.86 302 ASN A C 1
ATOM 2128 O O . ASN A 1 284 ? 66.710 57.396 61.751 1.00 26.09 302 ASN A O 1
ATOM 2133 N N . ASN A 1 285 ? 64.562 58.073 61.916 1.00 22.92 303 ASN A N 1
ATOM 2134 C CA . ASN A 1 285 ? 64.290 58.067 60.475 1.00 23.53 303 ASN A CA 1
ATOM 2135 C C . ASN A 1 285 ? 64.549 56.698 59.840 1.00 25.38 303 ASN A C 1
ATOM 2136 O O . ASN A 1 285 ? 65.335 56.558 58.889 1.00 23.90 303 ASN A O 1
ATOM 2141 N N . ARG A 1 286 ? 63.862 55.686 60.358 1.00 23.13 304 ARG A N 1
ATOM 2142 C CA . ARG A 1 286 ? 64.011 54.340 59.828 1.00 22.20 304 ARG A CA 1
ATOM 2143 C C . ARG A 1 286 ? 62.653 53.657 59.791 1.00 25.12 304 ARG A C 1
ATOM 2144 O O . ARG A 1 286 ? 61.769 53.948 60.602 1.00 24.28 304 ARG A O 1
ATOM 2152 N N . VAL A 1 287 ? 62.511 52.740 58.837 1.00 23.91 305 VAL A N 1
ATOM 2153 C CA . VAL A 1 287 ? 61.389 51.811 58.759 1.00 23.92 305 VAL A CA 1
ATOM 2154 C C . VAL A 1 287 ? 61.907 50.446 59.183 1.00 26.07 305 VAL A C 1
ATOM 2155 O O . VAL A 1 287 ? 62.892 49.967 58.611 1.00 26.86 305 VAL A O 1
ATOM 2159 N N . PHE A 1 288 ? 61.227 49.797 60.136 1.00 23.36 306 PHE A N 1
ATOM 2160 C CA . PHE A 1 288 ? 61.627 48.485 60.636 1.00 21.69 306 PHE A CA 1
ATOM 2161 C C . PHE A 1 288 ? 60.600 47.430 60.252 1.00 28.57 306 PHE A C 1
ATOM 2162 O O . PHE A 1 288 ? 59.385 47.690 60.281 1.00 24.70 306 PHE A O 1
ATOM 2170 N N . VAL A 1 289 ? 61.096 46.224 59.949 1.00 23.46 307 VAL A N 1
ATOM 2171 C CA . VAL A 1 289 ? 60.254 45.047 59.752 1.00 22.52 307 VAL A CA 1
ATOM 2172 C C . VAL A 1 289 ? 60.829 43.895 60.563 1.00 24.27 307 VAL A C 1
ATOM 2173 O O . VAL A 1 289 ? 62.028 43.576 60.453 1.00 24.58 307 VAL A O 1
ATOM 2177 N N . TYR A 1 290 ? 59.961 43.297 61.383 1.00 24.95 308 TYR A N 1
ATOM 2178 C CA . TYR A 1 290 ? 60.216 42.106 62.174 1.00 28.38 308 TYR A CA 1
ATOM 2179 C C . TYR A 1 290 ? 59.422 40.950 61.580 1.00 28.17 308 TYR A C 1
ATOM 2180 O O . TYR A 1 290 ? 58.322 41.141 61.065 1.00 25.78 308 TYR A O 1
ATOM 2189 N N . ASP A 1 291 ? 59.992 39.756 61.657 1.00 25.57 309 ASP A N 1
ATOM 2190 C CA . ASP A 1 291 ? 59.255 38.515 61.441 1.00 28.51 309 ASP A CA 1
ATOM 2191 C C . ASP A 1 291 ? 58.781 38.018 62.804 1.00 25.19 309 ASP A C 1
ATOM 2192 O O . ASP A 1 291 ? 59.488 38.160 63.806 1.00 26.38 309 ASP A O 1
ATOM 2197 N N . ARG A 1 292 ? 57.546 37.514 62.843 1.00 25.32 310 ARG A N 1
ATOM 2198 C CA . ARG A 1 292 ? 56.965 36.963 64.065 1.00 24.61 310 ARG A CA 1
ATOM 2199 C C . ARG A 1 292 ? 57.935 36.065 64.835 1.00 29.17 310 ARG A C 1
ATOM 2200 O O . ARG A 1 292 ? 57.935 36.060 66.071 1.00 26.77 310 ARG A O 1
ATOM 2208 N N . ARG A 1 293 ? 58.781 35.316 64.129 1.00 28.91 311 ARG A N 1
ATOM 2209 C CA . ARG A 1 293 ? 59.574 34.279 64.786 1.00 31.96 311 ARG A CA 1
ATOM 2210 C C . ARG A 1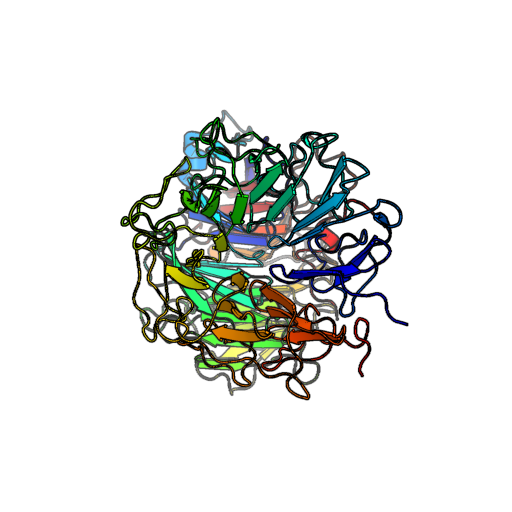 293 ? 60.754 34.809 65.596 1.00 31.78 311 ARG A C 1
ATOM 2211 O O . ARG A 1 293 ? 61.235 34.091 66.476 1.00 35.71 311 ARG A O 1
ATOM 2219 N N . TRP A 1 294 ? 61.239 36.030 65.346 1.00 29.20 312 TRP A N 1
ATOM 2220 C CA . TRP A 1 294 ? 62.464 36.488 65.997 1.00 32.16 312 TRP A CA 1
ATOM 2221 C C . TRP A 1 294 ? 62.313 37.907 66.525 1.00 28.65 312 TRP A C 1
ATOM 2222 O O . TRP A 1 294 ? 61.705 38.762 65.876 1.00 26.72 312 TRP A O 1
ATOM 2233 N N . GLY A 1 295 ? 62.908 38.159 67.694 1.00 28.29 313 GLY A N 1
ATOM 2234 C CA . GLY A 1 295 ? 62.799 39.452 68.346 1.00 30.75 313 GLY A CA 1
ATOM 2235 C C . GLY A 1 295 ? 63.697 40.537 67.797 1.00 32.07 313 GLY A C 1
ATOM 2236 O O . GLY A 1 295 ? 63.543 41.696 68.189 1.00 28.56 313 GLY A O 1
ATOM 2237 N N . LYS A 1 296 ? 64.650 40.192 66.917 1.00 28.30 314 LYS A N 1
ATOM 2238 C CA . LYS A 1 296 ? 65.503 41.146 66.211 1.00 31.36 314 LYS A CA 1
ATOM 2239 C C . LYS A 1 296 ? 64.909 41.436 64.842 1.00 24.39 314 LYS A C 1
ATOM 2240 O O . LYS A 1 296 ? 64.410 40.518 64.190 1.00 28.96 314 LYS A O 1
ATOM 2246 N N . PRO A 1 297 ? 64.993 42.686 64.387 1.00 26.41 315 PRO A N 1
ATOM 2247 C CA . PRO A 1 297 ? 64.434 43.038 63.072 1.00 26.08 315 PRO A CA 1
ATOM 2248 C C . PRO A 1 297 ? 65.071 42.208 61.970 1.00 27.58 315 PRO A C 1
ATOM 2249 O O . PRO A 1 297 ? 66.263 41.904 62.008 1.00 27.44 315 PRO A O 1
ATOM 2253 N N . VAL A 1 298 ? 64.270 41.842 60.973 1.00 28.31 316 VAL A N 1
ATOM 2254 C CA . VAL A 1 298 ? 64.848 41.220 59.787 1.00 27.16 316 VAL A CA 1
ATOM 2255 C C . VAL A 1 298 ? 65.184 42.255 58.723 1.00 26.47 316 VAL A C 1
ATOM 2256 O O . VAL A 1 298 ? 65.926 41.938 57.783 1.00 28.38 316 VAL A O 1
ATOM 2260 N N . TRP A 1 299 ? 64.688 43.487 58.846 1.00 26.84 317 TRP A N 1
ATOM 2261 C CA . TRP A 1 299 ? 64.875 44.428 57.745 1.00 23.89 317 TRP A CA 1
ATOM 2262 C C . TRP A 1 299 ? 64.710 45.859 58.250 1.00 25.24 317 TRP A C 1
ATOM 2263 O O . TRP A 1 299 ? 63.843 46.128 59.085 1.00 23.71 317 TRP A O 1
ATOM 2274 N N . VAL A 1 300 ? 65.552 46.765 57.751 1.00 25.11 318 VAL A N 1
ATOM 2275 C CA . VAL A 1 300 ? 65.473 48.187 58.083 1.00 23.88 318 VAL A CA 1
ATOM 2276 C C . VAL A 1 300 ? 65.725 48.981 56.811 1.00 25.18 318 VAL A C 1
ATOM 2277 O O . VAL A 1 300 ? 66.582 48.612 56.005 1.00 24.93 318 VAL A O 1
ATOM 2281 N N . ASP A 1 301 ? 65.009 50.085 56.639 1.00 23.41 319 ASP A N 1
ATOM 2282 C CA . ASP A 1 301 ? 65.348 51.021 55.573 1.00 24.58 319 ASP A CA 1
ATOM 2283 C C . ASP A 1 301 ? 65.535 52.413 56.153 1.00 26.48 319 ASP A C 1
ATOM 2284 O O . ASP A 1 301 ? 64.859 52.798 57.113 1.00 25.20 319 ASP A O 1
ATOM 2289 N N . GLY A 1 302 ? 66.422 53.174 55.521 1.00 23.95 320 GLY A N 1
ATOM 2290 C CA . GLY A 1 302 ? 66.807 54.482 56.026 1.00 27.14 320 GLY A CA 1
ATOM 2291 C C . GLY A 1 302 ? 66.775 55.605 55.009 1.00 31.03 320 GLY A C 1
ATOM 2292 O O . GLY A 1 302 ? 67.614 56.506 55.055 1.00 26.70 320 GLY A O 1
ATOM 2293 N N . PHE A 1 303 ? 65.781 55.590 54.119 1.00 28.22 321 PHE A N 1
ATOM 2294 C CA . PHE A 1 303 ? 65.691 56.603 53.072 1.00 26.88 321 PHE A CA 1
ATOM 2295 C C . PHE A 1 303 ? 65.742 58.013 53.657 1.00 27.22 321 PHE A C 1
ATOM 2296 O O . PHE A 1 303 ? 65.100 58.308 54.669 1.00 31.03 321 PHE A O 1
ATOM 2304 N N . GLU A 1 304 ? 66.494 58.887 52.996 1.00 28.79 322 GLU A N 1
ATOM 2305 C CA . GLU A 1 304 ? 66.647 60.286 53.397 1.00 34.56 322 GLU A CA 1
ATOM 2306 C C . GLU A 1 304 ? 66.276 61.168 52.214 1.00 31.37 322 GLU A C 1
ATOM 2307 O O . GLU A 1 304 ? 66.997 61.167 51.196 1.00 33.95 322 GLU A O 1
ATOM 2313 N N . PRO A 1 305 ? 65.184 61.917 52.287 1.00 35.57 323 PRO A N 1
ATOM 2314 C CA . PRO A 1 305 ? 64.818 62.778 51.160 1.00 39.68 323 PRO A CA 1
ATOM 2315 C C . PRO A 1 305 ? 65.854 63.875 50.966 1.00 46.88 323 PRO A C 1
ATOM 2316 O O . PRO A 1 305 ? 66.571 64.254 51.897 1.00 39.22 323 PRO A O 1
ATOM 2320 N N . VAL A 1 306 ? 65.952 64.362 49.726 1.00 42.76 324 VAL A N 1
ATOM 2321 C CA . VAL A 1 306 ? 66.927 65.404 49.421 1.00 52.25 324 VAL A CA 1
ATOM 2322 C C . VAL A 1 306 ? 66.621 66.640 50.254 1.00 51.61 324 VAL A C 1
ATOM 2323 O O . VAL A 1 306 ? 65.467 67.085 50.342 1.00 54.27 324 VAL A O 1
ATOM 2327 N N . GLY A 1 307 ? 67.650 67.177 50.905 1.00 52.84 325 GLY A N 1
ATOM 2328 C CA . GLY A 1 307 ? 67.493 68.361 51.726 1.00 62.51 325 GLY A CA 1
ATOM 2329 C C . GLY A 1 307 ? 66.998 68.122 53.134 1.00 72.03 325 GLY A C 1
ATOM 2330 O O . GLY A 1 307 ? 66.622 69.090 53.809 1.00 71.74 325 GLY A O 1
ATOM 2331 N N . MET A 1 308 ? 66.977 66.869 53.601 1.00 65.59 326 MET A N 1
ATOM 2332 C CA . MET A 1 308 ? 66.537 66.601 54.968 1.00 63.54 326 MET A CA 1
ATOM 2333 C C . MET A 1 308 ? 67.562 67.086 55.984 1.00 75.58 326 MET A C 1
ATOM 2334 O O . MET A 1 308 ? 67.194 67.571 57.059 1.00 76.07 326 MET A O 1
ATOM 2339 N N . ASN A 1 309 ? 68.852 66.971 55.650 1.00 88.80 327 ASN A N 1
ATOM 2340 C CA . ASN A 1 309 ? 69.934 67.256 56.592 1.00 105.00 327 ASN A CA 1
ATOM 2341 C C . ASN A 1 309 ? 69.730 68.589 57.294 1.00 112.41 327 ASN A C 1
ATOM 2342 O O . ASN A 1 309 ? 69.845 68.685 58.523 1.00 118.11 327 ASN A O 1
ATOM 2347 N N . SER A 1 310 ? 69.433 69.626 56.513 1.00 114.54 328 SER A N 1
ATOM 2348 C CA . SER A 1 310 ? 69.177 70.965 57.017 1.00 115.85 328 SER A CA 1
ATOM 2349 C C . SER A 1 310 ? 68.073 70.979 58.075 1.00 124.29 328 SER A C 1
ATOM 2350 O O . SER A 1 310 ? 67.288 70.037 58.208 1.00 115.85 328 SER A O 1
ATOM 2353 N N . GLY A 1 311 ? 68.036 72.068 58.861 1.00 114.77 329 GLY A N 1
ATOM 2354 C CA . GLY A 1 311 ? 66.796 72.531 59.474 1.00 105.67 329 GLY A CA 1
ATOM 2355 C C . GLY A 1 311 ? 66.605 72.272 60.954 1.00 103.19 329 GLY A C 1
ATOM 2356 O O . GLY A 1 311 ? 65.700 72.878 61.545 1.00 97.00 329 GLY A O 1
ATOM 2357 N N . SER A 1 312 ? 67.392 71.389 61.572 1.00 97.10 330 SER A N 1
ATOM 2358 C CA . SER A 1 312 ? 67.347 71.035 62.989 1.00 95.10 330 SER A CA 1
ATOM 2359 C C . SER A 1 312 ? 66.121 70.177 63.347 1.00 91.31 330 SER A C 1
ATOM 2360 O O . SER A 1 312 ? 66.046 69.693 64.481 1.00 86.73 330 SER A O 1
ATOM 2363 N N . ASP A 1 313 ? 65.159 69.982 62.441 1.00 74.44 331 ASP A N 1
ATOM 2364 C CA . ASP A 1 313 ? 64.063 69.046 62.681 1.00 61.72 331 ASP A CA 1
ATOM 2365 C C . ASP A 1 313 ? 64.521 67.637 62.329 1.00 51.01 331 ASP A C 1
ATOM 2366 O O . ASP A 1 313 ? 64.851 67.357 61.173 1.00 58.95 331 ASP A O 1
ATOM 2371 N N . LYS A 1 314 ? 64.537 66.744 63.309 1.00 51.10 332 LYS A N 1
ATOM 2372 C CA . LYS A 1 314 ? 64.957 65.371 63.054 1.00 52.74 332 LYS A CA 1
ATOM 2373 C C . LYS A 1 314 ? 63.780 64.606 62.453 1.00 35.62 332 LYS A C 1
ATOM 2374 O O . LYS A 1 314 ? 62.801 64.306 63.142 1.00 39.84 332 LYS A O 1
ATOM 2380 N N . ARG A 1 315 ? 63.868 64.320 61.158 1.00 38.08 333 ARG A N 1
ATOM 2381 C CA . ARG A 1 315 ? 62.819 63.581 60.474 1.00 44.28 333 ARG A CA 1
ATOM 2382 C C . ARG A 1 315 ? 62.673 62.183 61.059 1.00 39.80 333 ARG A C 1
ATOM 2383 O O . ARG A 1 315 ? 63.661 61.537 61.420 1.00 43.49 333 ARG A O 1
ATOM 2391 N N . PHE A 1 316 ? 61.429 61.721 61.186 1.00 35.62 334 PHE A N 1
ATOM 2392 C CA . PHE A 1 316 ? 61.195 60.341 61.578 1.00 31.33 334 PHE A CA 1
ATOM 2393 C C . PHE A 1 316 ? 60.102 59.749 60.696 1.00 35.45 334 PHE A C 1
ATOM 2394 O O . PHE A 1 316 ? 59.413 60.459 59.954 1.00 30.35 334 PHE A O 1
ATOM 2402 N N . VAL A 1 317 ? 59.981 58.426 60.755 1.00 31.97 335 VAL A N 1
ATOM 2403 C CA . VAL A 1 317 ? 58.889 57.721 60.091 1.00 24.73 335 VAL A CA 1
ATOM 2404 C C . VAL A 1 317 ? 57.716 57.673 61.056 1.00 28.19 335 VAL A C 1
ATOM 2405 O O . VAL A 1 317 ? 57.827 57.130 62.160 1.00 27.36 335 VAL A O 1
ATOM 2409 N N . SER A 1 318 ? 56.593 58.264 60.652 1.00 21.08 336 SER A N 1
ATOM 2410 C CA . SER A 1 318 ? 55.476 58.475 61.556 1.00 25.44 336 SER A CA 1
ATOM 2411 C C . SER A 1 318 ? 54.291 57.570 61.266 1.00 24.69 336 SER A C 1
ATOM 2412 O O . SER A 1 318 ? 53.361 57.517 62.084 1.00 27.22 336 SER A O 1
ATOM 2415 N N . SER A 1 319 ? 54.291 56.859 60.137 1.00 25.58 337 SER A N 1
ATOM 2416 C CA . SER A 1 319 ? 53.188 55.929 59.901 1.00 24.95 337 SER A CA 1
ATOM 2417 C C . SER A 1 319 ? 53.644 54.802 58.984 1.00 22.79 337 SER A C 1
ATOM 2418 O O . SER A 1 319 ? 54.561 54.987 58.194 1.00 24.08 337 SER A O 1
ATOM 2421 N N . VAL A 1 320 ? 53.011 53.625 59.109 1.00 20.49 338 VAL A N 1
ATOM 2422 C CA . VAL A 1 320 ? 53.257 52.502 58.202 1.00 22.05 338 VAL A CA 1
ATOM 2423 C C . VAL A 1 320 ? 51.946 51.773 57.962 1.00 25.66 338 VAL A C 1
ATOM 2424 O O . VAL A 1 320 ? 51.054 51.769 58.817 1.00 26.91 338 VAL A O 1
ATOM 2428 N N . CYS A 1 321 ? 51.850 51.118 56.802 1.00 25.61 339 CYS A N 1
ATOM 2429 C CA . CYS A 1 321 ? 50.675 50.313 56.490 1.00 24.03 339 CYS A CA 1
ATOM 2430 C C . CYS A 1 321 ? 51.017 49.278 55.425 1.00 22.33 339 CYS A C 1
ATOM 2431 O O . CYS A 1 321 ? 51.492 49.640 54.344 1.00 21.92 339 CYS A O 1
ATOM 2434 N N . TRP A 1 322 ? 50.749 47.999 55.724 1.00 22.24 340 TRP A N 1
ATOM 2435 C CA . TRP A 1 322 ? 50.905 46.926 54.746 1.00 22.59 340 TRP A CA 1
ATOM 2436 C C . TRP A 1 322 ? 49.657 46.786 53.874 1.00 24.58 340 TRP A C 1
ATOM 2437 O O . TRP A 1 322 ? 48.541 47.077 54.300 1.00 25.86 340 TRP A O 1
ATOM 2448 N N . ARG A 1 323 ? 49.853 46.276 52.663 1.00 24.09 341 ARG A N 1
ATOM 2449 C CA . ARG A 1 323 ? 48.759 45.848 51.792 1.00 26.71 341 ARG A CA 1
ATOM 2450 C C . ARG A 1 323 ? 48.385 44.414 52.175 1.00 28.05 341 ARG A C 1
ATOM 2451 O O . ARG A 1 323 ? 49.123 43.463 51.881 1.00 30.12 341 ARG A O 1
ATOM 2459 N N . GLN A 1 324 ? 47.244 44.254 52.840 1.00 24.22 342 GLN A N 1
ATOM 2460 C CA . GLN A 1 324 ? 46.945 42.980 53.491 1.00 26.14 342 GLN A CA 1
ATOM 2461 C C . GLN A 1 324 ? 46.677 41.858 52.495 1.00 30.60 342 GLN A C 1
ATOM 2462 O O . GLN A 1 324 ? 46.916 40.684 52.813 1.00 30.41 342 GLN A O 1
ATOM 2468 N N . SER A 1 325 ? 46.164 42.170 51.305 1.00 24.96 343 SER A N 1
ATOM 2469 C CA . SER A 1 325 ? 45.825 41.072 50.413 1.00 28.79 343 SER A CA 1
ATOM 2470 C C . SER A 1 325 ? 47.055 40.435 49.764 1.00 30.01 343 SER A C 1
ATOM 2471 O O . SER A 1 325 ? 46.911 39.411 49.094 1.00 28.13 343 SER A O 1
ATOM 2474 N N . GLY A 1 326 ? 48.254 40.970 49.980 1.00 29.06 344 GLY A N 1
ATOM 2475 C CA . GLY A 1 326 ? 49.450 40.327 49.458 1.00 27.65 344 GLY A CA 1
ATOM 2476 C C . GLY A 1 326 ? 49.708 38.977 50.115 1.00 30.18 344 GLY A C 1
ATOM 2477 O O . GLY A 1 326 ? 49.457 38.780 51.306 1.00 26.38 344 GLY A O 1
ATOM 2478 N N . VAL A 1 327 ? 50.202 38.034 49.316 1.00 27.98 345 VAL A N 1
ATOM 2479 C CA . VAL A 1 327 ? 50.625 36.722 49.804 1.00 30.29 345 VAL A CA 1
ATOM 2480 C C . VAL A 1 327 ? 52.036 36.452 49.292 1.00 31.55 345 VAL A C 1
ATOM 2481 O O . VAL A 1 327 ? 52.986 36.416 50.077 1.00 35.89 345 VAL A O 1
ATOM 2485 N N . ASP A 1 328 ? 52.194 36.289 47.973 1.00 30.40 346 ASP A N 1
ATOM 2486 C CA . ASP A 1 328 ? 53.523 36.136 47.383 1.00 39.24 346 ASP A CA 1
ATOM 2487 C C . ASP A 1 328 ? 54.219 37.466 47.097 1.00 38.41 346 ASP A C 1
ATOM 2488 O O . ASP A 1 328 ? 55.419 37.470 46.802 1.00 37.77 346 ASP A O 1
ATOM 2493 N N . GLN A 1 329 ? 53.509 38.579 47.169 1.00 30.69 347 GLN A N 1
ATOM 2494 C CA . GLN A 1 329 ? 54.104 39.902 47.049 1.00 32.68 347 GLN A CA 1
ATOM 2495 C C . GLN A 1 329 ? 53.640 40.705 48.250 1.00 35.55 347 GLN A C 1
ATOM 2496 O O . GLN A 1 329 ? 52.486 40.586 48.673 1.00 30.66 347 GLN A O 1
ATOM 2502 N N . CYS A 1 330 ? 54.519 41.517 48.820 1.00 29.18 348 CYS A N 1
ATOM 2503 C CA . CYS A 1 330 ? 54.025 42.412 49.847 1.00 29.29 348 CYS A CA 1
ATOM 2504 C C . CYS A 1 330 ? 54.342 43.842 49.463 1.00 29.76 348 CYS A C 1
ATOM 2505 O O . CYS A 1 330 ? 55.229 44.104 48.640 1.00 29.73 348 CYS A O 1
ATOM 2508 N N . THR A 1 331 ? 53.578 44.751 50.067 1.00 25.95 349 THR A N 1
ATOM 2509 C CA . THR A 1 331 ? 53.721 46.174 49.817 1.00 27.75 349 THR A CA 1
ATOM 2510 C C . THR A 1 331 ? 53.634 46.835 51.167 1.00 28.11 349 THR A C 1
ATOM 2511 O O . THR A 1 331 ? 52.705 46.551 51.924 1.00 25.37 349 THR A O 1
ATOM 2515 N N . LEU A 1 332 ? 54.593 47.697 51.465 1.00 22.86 350 LEU A N 1
ATOM 2516 C CA . LEU A 1 332 ? 54.636 48.428 52.717 1.00 22.31 350 LEU A CA 1
ATOM 2517 C C . LEU A 1 332 ? 54.693 49.907 52.367 1.00 24.15 350 LEU A C 1
ATOM 2518 O O . LEU A 1 332 ? 55.591 50.336 51.641 1.00 25.19 350 LEU A O 1
ATOM 2523 N N . VAL A 1 333 ? 53.733 50.684 52.861 1.00 23.31 351 VAL A N 1
ATOM 2524 C CA . VAL A 1 333 ? 53.722 52.126 52.637 1.00 24.83 351 VAL A CA 1
ATOM 2525 C C . VAL A 1 333 ? 54.102 52.795 53.944 1.00 23.07 351 VAL A C 1
ATOM 2526 O O . VAL A 1 333 ? 53.493 52.524 54.977 1.00 27.04 351 VAL A O 1
ATOM 2530 N N . ALA A 1 334 ? 55.094 53.674 53.904 1.00 23.84 352 ALA A N 1
ATOM 2531 C CA . ALA A 1 334 ? 55.555 54.379 55.084 1.00 22.74 352 ALA A CA 1
ATOM 2532 C C . ALA A 1 334 ? 55.392 55.872 54.850 1.00 23.76 352 ALA A C 1
ATOM 2533 O O . ALA A 1 334 ? 55.500 56.360 53.721 1.00 26.19 352 ALA A O 1
ATOM 2535 N N . GLY A 1 335 ? 55.105 56.586 55.928 1.00 22.86 353 GLY A N 1
ATOM 2536 C CA . GLY A 1 335 ? 54.902 58.011 55.855 1.00 23.24 353 GLY A CA 1
ATOM 2537 C C . GLY A 1 335 ? 55.855 58.710 56.796 1.00 24.61 353 GLY A C 1
ATOM 2538 O O . GLY A 1 335 ? 56.006 58.291 57.958 1.00 27.56 353 GLY A O 1
ATOM 2539 N N . GLY A 1 336 ? 56.499 59.777 56.278 1.00 25.57 354 GLY A N 1
ATOM 2540 C CA . GLY A 1 336 ? 57.450 60.539 57.049 1.00 25.31 354 GLY A CA 1
ATOM 2541 C C . GLY A 1 336 ? 56.821 61.703 57.781 1.00 26.07 354 GLY A C 1
ATOM 2542 O O . GLY A 1 336 ? 55.719 62.159 57.463 1.00 24.54 354 GLY A O 1
ATOM 2543 N N . SER A 1 337 ? 57.543 62.179 58.798 1.00 25.90 355 SER A N 1
ATOM 2544 C CA . SER A 1 337 ? 57.135 63.378 59.519 1.00 25.22 355 SER A CA 1
ATOM 2545 C C . SER A 1 337 ? 57.181 64.622 58.642 1.00 26.86 355 SER A C 1
ATOM 2546 O O . SER A 1 337 ? 56.717 65.681 59.075 1.00 29.79 355 SER A O 1
ATOM 2549 N N . ASP A 1 338 ? 57.735 64.531 57.435 1.00 23.07 356 ASP A N 1
ATOM 2550 C CA . ASP A 1 338 ? 57.763 65.646 56.500 1.00 29.89 356 ASP A CA 1
ATOM 2551 C C . ASP A 1 338 ? 56.717 65.502 55.395 1.00 27.90 356 ASP A C 1
ATOM 2552 O O . ASP A 1 338 ? 56.726 66.286 54.448 1.00 26.60 356 ASP A O 1
ATOM 2557 N N . GLY A 1 339 ? 55.833 64.506 55.480 1.00 27.15 357 GLY A N 1
ATOM 2558 C CA . GLY A 1 339 ? 54.820 64.297 54.460 1.00 23.38 357 GLY A CA 1
ATOM 2559 C C . GLY A 1 339 ? 55.259 63.478 53.263 1.00 28.18 357 GLY A C 1
ATOM 2560 O O . GLY A 1 339 ? 54.459 63.285 52.342 1.00 27.53 357 GLY A O 1
ATOM 2561 N N . VAL A 1 340 ? 56.499 63.001 53.237 1.00 24.03 358 VAL A N 1
ATOM 2562 C CA . VAL A 1 340 ? 56.981 62.171 52.137 1.00 25.16 358 VAL A CA 1
ATOM 2563 C C . VAL A 1 340 ? 56.428 60.756 52.296 1.00 28.79 358 VAL A C 1
ATOM 2564 O O . VAL A 1 340 ? 56.391 60.213 53.406 1.00 28.89 358 VAL A O 1
ATOM 2568 N N . LEU A 1 341 ? 55.985 60.153 51.191 1.00 26.69 359 LEU A N 1
ATOM 2569 C CA . LEU A 1 341 ? 55.558 58.757 51.200 1.00 28.33 359 LEU A CA 1
ATOM 2570 C C . LEU A 1 341 ? 56.640 57.875 50.589 1.00 28.46 359 LEU A C 1
ATOM 2571 O O . LEU A 1 341 ? 57.268 58.243 49.590 1.00 26.68 359 LEU A O 1
ATOM 2576 N N . GLN A 1 342 ? 56.847 56.704 51.194 1.00 23.38 360 GLN A N 1
ATOM 2577 C CA . GLN A 1 342 ? 57.859 55.748 50.760 1.00 22.58 360 GLN A CA 1
ATOM 2578 C C . GLN A 1 342 ? 57.163 54.415 50.546 1.00 24.58 360 GLN A C 1
ATOM 2579 O O . GLN A 1 342 ? 56.641 53.833 51.499 1.00 26.03 360 GLN A O 1
ATOM 2585 N N . VAL A 1 343 ? 57.144 53.937 49.308 1.00 24.70 361 VAL A N 1
ATOM 2586 C CA . VAL A 1 343 ? 56.423 52.723 48.945 1.00 25.47 361 VAL A CA 1
ATOM 2587 C C . VAL A 1 343 ? 57.455 51.639 48.684 1.00 23.87 361 VAL A C 1
ATOM 2588 O O . VAL A 1 343 ? 58.276 51.781 47.780 1.00 28.47 361 VAL A O 1
ATOM 2592 N N . TYR A 1 344 ? 57.416 50.571 49.476 1.00 22.00 362 TYR A N 1
ATOM 2593 C CA . TYR A 1 344 ? 58.321 49.432 49.384 1.00 25.00 362 TYR A CA 1
ATOM 2594 C C . TYR A 1 344 ? 57.562 48.257 48.790 1.00 26.24 362 TYR A C 1
ATOM 2595 O O . TYR A 1 344 ? 56.431 47.984 49.212 1.00 24.44 362 TYR A O 1
ATOM 2604 N N . VAL A 1 345 ? 58.187 47.556 47.838 1.00 23.64 363 VAL A N 1
ATOM 2605 C CA . VAL A 1 345 ? 57.611 46.355 47.237 1.00 28.40 363 VAL A CA 1
ATOM 2606 C C . VAL A 1 345 ? 58.546 45.178 47.480 1.00 32.82 363 VAL A C 1
ATOM 2607 O O . VAL A 1 345 ? 59.775 45.322 47.432 1.00 28.73 363 VAL A O 1
ATOM 2611 N N . GLY A 1 346 ? 57.950 44.010 47.742 1.00 30.24 364 GLY A N 1
ATOM 2612 C CA . GLY A 1 346 ? 58.706 42.834 48.099 1.00 31.57 364 GLY A CA 1
ATOM 2613 C C . GLY A 1 346 ? 58.224 41.550 47.458 1.00 35.21 364 GLY A C 1
ATOM 2614 O O . GLY A 1 346 ? 57.016 41.317 47.290 1.00 28.45 364 GLY A O 1
ATOM 2615 N N . LYS A 1 347 ? 59.202 40.725 47.090 1.00 32.93 365 LYS A N 1
ATOM 2616 C CA . LYS A 1 347 ? 59.006 39.366 46.596 1.00 35.87 365 LYS A CA 1
ATOM 2617 C C . LYS A 1 347 ? 59.970 38.461 47.349 1.00 39.34 365 LYS A C 1
ATOM 2618 O O . LYS A 1 347 ? 60.956 38.933 47.910 1.00 35.57 365 LYS A O 1
ATOM 2624 N N . ARG A 1 348 ? 59.698 37.168 47.351 1.00 35.52 366 ARG A N 1
ATOM 2625 C CA . ARG A 1 348 ? 60.560 36.226 48.104 1.00 39.98 366 ARG A CA 1
ATOM 2626 C C . ARG A 1 348 ? 61.969 36.187 47.496 1.00 37.94 366 ARG A C 1
ATOM 2627 O O . ARG A 1 348 ? 62.096 36.376 46.284 1.00 42.00 366 ARG A O 1
ATOM 2635 N N . LEU A 1 349 ? 62.978 35.964 48.333 1.00 43.67 367 LEU A N 1
ATOM 2636 C CA . LEU A 1 349 ? 64.388 35.913 47.874 1.00 42.75 367 LEU A CA 1
ATOM 2637 C C . LEU A 1 349 ? 64.657 34.583 47.159 1.00 37.92 367 LEU A C 1
ATOM 2638 O O . LEU A 1 349 ? 64.360 33.558 47.772 1.00 49.03 367 LEU A O 1
ATOM 2643 N N . PRO B 2 3 ? 42.876 99.728 88.491 1.00 100.33 13 PRO B N 1
ATOM 2644 C CA . PRO B 2 3 ? 41.833 99.769 87.458 1.00 98.68 13 PRO B CA 1
ATOM 2645 C C . PRO B 2 3 ? 42.171 98.911 86.240 1.00 98.40 13 PRO B C 1
ATOM 2646 O O . PRO B 2 3 ? 43.174 99.185 85.573 1.00 91.99 13 PRO B O 1
ATOM 2650 N N . PRO B 2 4 ? 41.353 97.892 85.958 1.00 99.51 14 PRO B N 1
ATOM 2651 C CA . PRO B 2 4 ? 41.598 97.063 84.770 1.00 88.72 14 PRO B CA 1
ATOM 2652 C C . PRO B 2 4 ? 41.509 97.887 83.492 1.00 88.93 14 PRO B C 1
ATOM 2653 O O . PRO B 2 4 ? 40.684 98.796 83.370 1.00 89.84 14 PRO B O 1
ATOM 2657 N N . ARG B 2 5 ? 42.386 97.570 82.541 1.00 71.87 15 ARG B N 1
ATOM 2658 C CA . ARG B 2 5 ? 42.336 98.222 81.242 1.00 61.53 15 ARG B CA 1
ATOM 2659 C C . ARG B 2 5 ? 40.985 97.969 80.587 1.00 57.16 15 ARG B C 1
ATOM 2660 O O . ARG B 2 5 ? 40.387 96.902 80.748 1.00 62.89 15 ARG B O 1
ATOM 2668 N N . LYS B 2 6 ? 40.495 98.964 79.856 1.00 55.64 16 LYS B N 1
ATOM 2669 C CA . LYS B 2 6 ? 39.288 98.761 79.073 1.00 53.90 16 LYS B CA 1
ATOM 2670 C C . LYS B 2 6 ? 39.566 97.743 77.975 1.00 48.36 16 LYS B C 1
ATOM 2671 O O . LYS B 2 6 ? 40.620 97.772 77.331 1.00 43.33 16 LYS B O 1
ATOM 2677 N N . VAL B 2 7 ? 38.635 96.815 77.788 1.00 49.32 17 VAL B N 1
ATOM 2678 C CA . VAL B 2 7 ? 38.724 95.867 76.687 1.00 42.60 17 VAL B CA 1
ATOM 2679 C C . VAL B 2 7 ? 38.166 96.554 75.448 1.00 43.85 17 VAL B C 1
ATOM 2680 O O . VAL B 2 7 ? 36.973 96.846 75.373 1.00 41.67 17 VAL B O 1
ATOM 2684 N N . LEU B 2 8 ? 39.028 96.806 74.467 1.00 35.41 18 LEU B N 1
ATOM 2685 C CA . LEU B 2 8 ? 38.635 97.500 73.246 1.00 37.39 18 LEU B CA 1
ATOM 2686 C C . LEU B 2 8 ? 38.107 96.557 72.174 1.00 40.20 18 LEU B C 1
ATOM 2687 O O . LEU B 2 8 ? 37.143 96.895 71.475 1.00 39.46 18 LEU B O 1
ATOM 2692 N N . ILE B 2 9 ? 38.735 95.393 72.006 1.00 32.83 19 ILE B N 1
ATOM 2693 C CA . ILE B 2 9 ? 38.376 94.477 70.924 1.00 35.42 19 ILE B CA 1
ATOM 2694 C C . ILE B 2 9 ? 38.401 93.057 71.471 1.00 33.79 19 ILE B C 1
ATOM 2695 O O . ILE B 2 9 ? 39.334 92.692 72.195 1.00 34.60 19 ILE B O 1
ATOM 2700 N N . ILE B 2 10 ? 37.383 92.255 71.111 1.00 32.88 20 ILE B N 1
ATOM 2701 C CA . ILE B 2 10 ? 37.434 90.811 71.327 1.00 35.80 20 ILE B CA 1
ATOM 2702 C C . ILE B 2 10 ? 37.263 90.116 69.988 1.00 31.68 20 ILE B C 1
ATOM 2703 O O . ILE B 2 10 ? 36.542 90.591 69.104 1.00 34.66 20 ILE B O 1
ATOM 2708 N N . SER B 2 11 ? 37.938 88.979 69.843 1.00 34.63 21 SER B N 1
ATOM 2709 C CA . SER B 2 11 ? 37.817 88.142 68.658 1.00 31.31 21 SER B CA 1
ATOM 2710 C C . SER B 2 11 ? 37.940 86.684 69.062 1.00 31.03 21 SER B C 1
ATOM 2711 O O . SER B 2 11 ? 38.771 86.339 69.901 1.00 29.69 21 SER B O 1
ATOM 2714 N N . ALA B 2 12 ? 37.125 85.832 68.445 1.00 33.13 22 ALA B N 1
ATOM 2715 C CA . ALA B 2 12 ? 37.113 84.401 68.720 1.00 33.92 22 ALA B CA 1
ATOM 2716 C C . ALA B 2 12 ? 37.458 83.617 67.457 1.00 32.89 22 ALA B C 1
ATOM 2717 O O . ALA B 2 12 ? 36.984 83.937 66.359 1.00 34.94 22 ALA B O 1
ATOM 2719 N N . GLY B 2 13 ? 38.290 82.586 67.613 1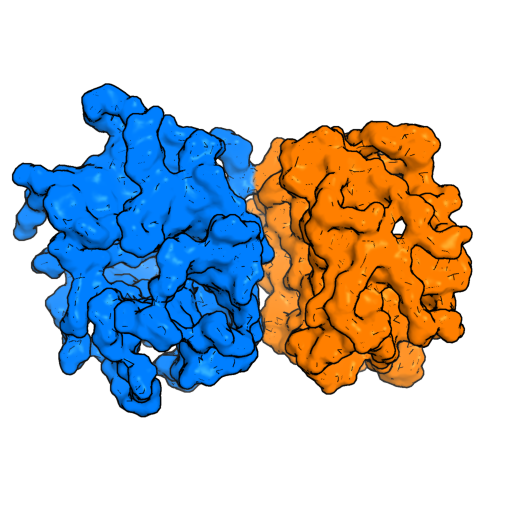.00 28.82 23 GLY B N 1
ATOM 2720 C CA . GLY B 2 13 ? 38.662 81.718 66.528 1.00 28.26 23 GLY B CA 1
ATOM 2721 C C . GLY B 2 13 ? 38.020 80.348 66.629 1.00 31.32 23 GLY B C 1
ATOM 2722 O O . GLY B 2 13 ? 36.956 80.168 67.235 1.00 30.40 23 GLY B O 1
ATOM 2723 N N . ALA B 2 14 ? 38.676 79.362 66.019 1.00 29.45 24 ALA B N 1
ATOM 2724 C CA . ALA B 2 14 ? 38.180 77.990 66.106 1.00 25.75 24 ALA B CA 1
ATOM 2725 C C . ALA B 2 14 ? 38.252 77.474 67.535 1.00 32.39 24 ALA B C 1
ATOM 2726 O O . ALA B 2 14 ? 37.271 76.942 68.066 1.00 33.20 24 ALA B O 1
ATOM 2728 N N . SER B 2 15 ? 39.422 77.608 68.174 1.00 25.74 25 SER B N 1
ATOM 2729 C CA . SER B 2 15 ? 39.585 77.152 69.550 1.00 27.64 25 SER B CA 1
ATOM 2730 C C . SER B 2 15 ? 40.357 78.148 70.407 1.00 31.90 2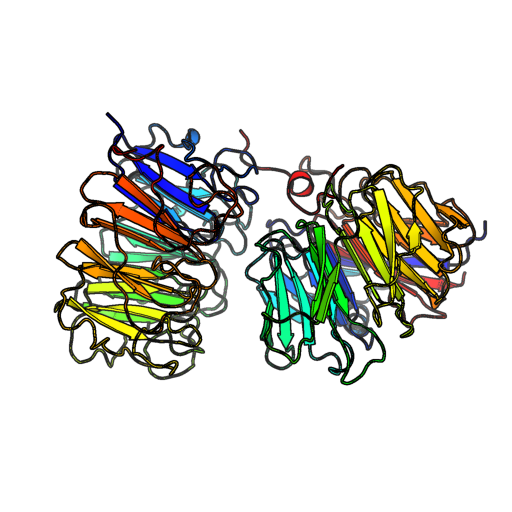5 SER B C 1
ATOM 2731 O O . SER B 2 15 ? 40.890 77.761 71.457 1.00 28.06 25 SER B O 1
ATOM 2734 N N . HIS B 2 16 ? 40.442 79.412 69.995 1.00 26.80 26 HIS B N 1
ATOM 2735 C CA . HIS B 2 16 ? 41.204 80.376 70.768 1.00 27.28 26 HIS B CA 1
ATOM 2736 C C . HIS B 2 16 ? 40.456 81.701 70.769 1.00 27.74 26 HIS B C 1
ATOM 2737 O O . HIS B 2 16 ? 39.434 81.872 70.090 1.00 26.02 26 HIS B O 1
ATOM 2744 N N . SER B 2 17 ? 40.959 82.626 71.580 1.00 28.82 27 SER B N 1
ATOM 2745 C CA . SER B 2 17 ? 40.330 83.919 71.807 1.00 27.58 27 SER B CA 1
ATOM 2746 C C . SER B 2 17 ? 41.436 84.948 71.911 1.00 30.16 27 SER B C 1
ATOM 2747 O O . SER B 2 17 ? 42.519 84.651 72.419 1.00 30.51 27 SER B O 1
ATOM 2750 N N . VAL B 2 18 ? 41.163 86.158 71.427 1.00 30.90 28 VAL B N 1
ATOM 2751 C CA . VAL B 2 18 ? 42.135 87.246 71.455 1.00 28.22 28 VAL B CA 1
ATOM 2752 C C . VAL B 2 18 ? 41.392 88.512 71.868 1.00 34.13 28 VAL B C 1
ATOM 2753 O O . VAL B 2 18 ? 40.191 88.664 71.619 1.00 30.46 28 VAL B O 1
ATOM 2757 N N . ALA B 2 19 ? 42.099 89.397 72.565 1.00 30.21 29 ALA B N 1
ATOM 2758 C CA . ALA B 2 19 ? 41.533 90.678 72.947 1.00 31.84 29 ALA B CA 1
ATOM 2759 C C . ALA B 2 19 ? 42.603 91.752 72.853 1.00 31.79 29 ALA B C 1
ATOM 2760 O O . ALA B 2 19 ? 43.805 91.482 72.963 1.00 33.44 29 ALA B O 1
ATOM 2762 N N . LEU B 2 20 ? 42.134 92.965 72.618 1.00 30.12 30 LEU B N 1
ATOM 2763 C CA . LEU B 2 20 ? 42.947 94.170 72.632 1.00 33.87 30 LEU B CA 1
ATOM 2764 C C . LEU B 2 20 ? 42.418 95.065 73.737 1.00 33.10 30 LEU B C 1
ATOM 2765 O O . LEU B 2 20 ? 41.207 95.333 73.790 1.00 37.72 30 LEU B O 1
ATOM 2770 N N . LEU B 2 21 ? 43.326 95.504 74.615 1.00 34.21 31 LEU B N 1
ATOM 2771 C CA . LEU B 2 21 ? 43.044 96.367 75.752 1.00 38.37 31 LEU B CA 1
ATOM 2772 C C . LEU B 2 21 ? 43.721 97.720 75.585 1.00 37.73 31 LEU B C 1
ATOM 2773 O O . LEU B 2 21 ? 44.715 97.861 74.856 1.00 34.55 31 LEU B O 1
ATOM 2778 N N . SER B 2 22 ? 43.190 98.700 76.323 1.00 37.69 32 SER B N 1
ATOM 2779 C CA . SER B 2 22 ? 43.722 100.057 76.291 1.00 43.09 32 SER B CA 1
ATOM 2780 C C . SER B 2 22 ? 45.205 100.043 76.635 1.00 42.16 32 SER B C 1
ATOM 2781 O O . SER B 2 22 ? 45.686 99.187 77.393 1.00 46.92 32 SER B O 1
ATOM 2784 N N . GLY B 2 23 ? 45.929 101.007 76.066 1.00 43.27 33 GLY B N 1
ATOM 2785 C CA . GLY B 2 23 ? 47.371 100.916 76.010 1.00 46.52 33 GLY B CA 1
ATOM 2786 C C . GLY B 2 23 ? 47.886 99.996 74.928 1.00 45.72 33 GLY B C 1
ATOM 2787 O O . GLY B 2 23 ? 49.088 99.706 74.903 1.00 44.52 33 GLY B O 1
ATOM 2788 N N . ASP B 2 24 ? 47.012 99.535 74.032 1.00 37.66 34 ASP B N 1
ATOM 2789 C CA . ASP B 2 24 ? 47.381 98.668 72.915 1.00 34.81 34 ASP B CA 1
ATOM 2790 C C . ASP B 2 24 ? 48.107 97.419 73.416 1.00 39.88 34 ASP B C 1
ATOM 2791 O O . ASP B 2 24 ? 49.218 97.090 72.992 1.00 36.91 34 ASP B O 1
ATOM 2796 N N . ILE B 2 25 ? 47.466 96.729 74.350 1.00 36.99 35 ILE B N 1
ATOM 2797 C CA . ILE B 2 25 ? 47.997 95.475 74.878 1.00 32.26 35 ILE B CA 1
ATOM 2798 C C . ILE B 2 25 ? 47.178 94.349 74.273 1.00 33.77 35 ILE B C 1
ATOM 2799 O O . ILE B 2 25 ? 45.946 94.360 74.363 1.00 34.94 35 ILE B O 1
ATOM 2804 N N . VAL B 2 26 ? 47.847 93.387 73.647 1.00 30.10 36 VAL B N 1
ATOM 2805 C CA . VAL B 2 26 ? 47.180 92.233 73.055 1.00 32.13 36 VAL B CA 1
ATOM 2806 C C . VAL B 2 26 ? 47.283 91.075 74.033 1.00 34.10 36 VAL B C 1
ATOM 2807 O O . VAL B 2 26 ? 48.354 90.830 74.599 1.00 31.40 36 VAL B O 1
ATOM 2811 N N . CYS B 2 27 ? 46.188 90.353 74.231 1.00 28.78 37 CYS B N 1
ATOM 2812 C CA . CYS B 2 27 ? 46.267 89.107 74.979 1.00 29.97 37 CYS B CA 1
ATOM 2813 C C . CYS B 2 27 ? 45.497 88.016 74.251 1.00 33.25 37 CYS B C 1
ATOM 2814 O O . CYS B 2 27 ? 44.624 88.285 73.421 1.00 30.88 37 CYS B O 1
ATOM 2817 N N . SER B 2 28 ? 45.829 86.772 74.582 1.00 30.30 38 SER B N 1
ATOM 2818 C CA . SER B 2 28 ? 45.342 85.635 73.817 1.00 32.17 38 SER B CA 1
ATOM 2819 C C . SER B 2 28 ? 45.264 84.429 74.738 1.00 32.09 38 SER B C 1
ATOM 2820 O O . SER B 2 28 ? 46.030 84.316 75.702 1.00 33.14 38 SER B O 1
ATOM 2823 N N . TRP B 2 29 ? 44.301 83.553 74.463 1.00 32.88 39 TRP B N 1
ATOM 2824 C CA . TRP B 2 29 ? 44.131 82.380 75.306 1.00 30.34 39 TRP B CA 1
ATOM 2825 C C . TRP B 2 29 ? 43.376 81.311 74.537 1.00 32.16 39 TRP B C 1
ATOM 2826 O O . TRP B 2 29 ? 42.854 81.551 73.447 1.00 29.83 39 TRP B O 1
ATOM 2837 N N . GLY B 2 30 ? 43.353 80.114 75.118 1.00 28.54 40 GLY B N 1
ATOM 2838 C CA . GLY B 2 30 ? 42.770 78.960 74.467 1.00 28.37 40 GLY B CA 1
ATOM 2839 C C . GLY B 2 30 ? 43.815 78.044 73.863 1.00 27.13 40 GLY B C 1
ATOM 2840 O O . GLY B 2 30 ? 44.925 77.929 74.389 1.00 29.14 40 GLY B O 1
ATOM 2841 N N . ARG B 2 31 ? 43.476 77.409 72.745 1.00 24.14 41 ARG B N 1
ATOM 2842 C CA . ARG B 2 31 ? 44.372 76.449 72.111 1.00 28.19 41 ARG B CA 1
ATOM 2843 C C . ARG B 2 31 ? 45.606 77.140 71.546 1.00 30.39 41 ARG B C 1
ATOM 2844 O O . ARG B 2 31 ? 45.511 78.186 70.898 1.00 27.58 41 ARG B O 1
ATOM 2852 N N . GLY B 2 32 ? 46.772 76.545 71.780 1.00 28.30 42 GLY B N 1
ATOM 2853 C CA . GLY B 2 32 ? 48.008 77.152 71.331 1.00 26.41 42 GLY B CA 1
ATOM 2854 C C . GLY B 2 32 ? 48.869 76.226 70.499 1.00 29.27 42 GLY B C 1
ATOM 2855 O O . GLY B 2 32 ? 49.944 76.623 70.050 1.00 24.13 42 GLY B O 1
ATOM 2856 N N . GLU B 2 33 ? 48.387 75.001 70.244 1.00 24.62 43 GLU B N 1
ATOM 2857 C CA . GLU B 2 33 ? 49.237 73.981 69.631 1.00 26.45 43 GLU B CA 1
ATOM 2858 C C . GLU B 2 33 ? 49.611 74.307 68.193 1.00 25.12 43 GLU B C 1
ATOM 2859 O O . GLU B 2 33 ? 50.553 73.705 67.659 1.00 25.57 43 GLU B O 1
ATOM 2865 N N . ASP B 2 34 ? 48.894 75.229 67.549 1.00 24.61 44 ASP B N 1
ATOM 2866 C CA . ASP B 2 34 ? 49.163 75.593 66.163 1.00 24.84 44 ASP B CA 1
ATOM 2867 C C . ASP B 2 34 ? 49.890 76.925 66.044 1.00 23.98 44 ASP B C 1
ATOM 2868 O O . ASP B 2 34 ? 50.113 77.401 64.923 1.00 22.54 44 ASP B O 1
ATOM 2873 N N . GLY B 2 35 ? 50.262 77.534 67.169 1.00 23.68 45 GLY B N 1
ATOM 2874 C CA . GLY B 2 35 ? 50.901 78.838 67.166 1.00 21.72 45 GLY B CA 1
ATOM 2875 C C . GLY B 2 35 ? 49.965 80.025 67.194 1.00 24.89 45 GLY B C 1
ATOM 2876 O O . GLY B 2 35 ? 50.447 81.167 67.128 1.00 25.57 45 GLY B O 1
ATOM 2877 N N . GLN B 2 36 ? 48.647 79.801 67.276 1.00 25.08 46 GLN B N 1
ATOM 2878 C CA . GLN B 2 36 ? 47.679 80.883 67.088 1.00 24.68 46 GLN B CA 1
ATOM 2879 C C . GLN B 2 36 ? 47.644 81.869 68.248 1.00 24.94 46 GLN B C 1
ATOM 2880 O O . GLN B 2 36 ? 47.070 82.956 68.088 1.00 25.56 46 GLN B O 1
ATOM 2886 N N . LEU B 2 37 ? 48.242 81.540 69.400 1.00 25.32 47 LEU B N 1
ATOM 2887 C CA . LEU B 2 37 ? 48.285 82.501 70.500 1.00 26.13 47 LEU B CA 1
ATOM 2888 C C . LEU B 2 37 ? 49.464 83.449 70.389 1.00 28.04 47 LEU B C 1
ATOM 2889 O O . LEU B 2 37 ? 49.424 84.537 70.973 1.00 26.09 47 LEU B O 1
ATOM 2894 N N . GLY B 2 38 ? 50.508 83.059 69.663 1.00 26.23 48 GLY B N 1
ATOM 2895 C CA . GLY B 2 38 ? 51.615 83.949 69.375 1.00 25.59 48 GLY B CA 1
ATOM 2896 C C . GLY B 2 38 ? 52.617 84.136 70.486 1.00 30.95 48 GLY B C 1
ATOM 2897 O O . GLY B 2 38 ? 53.382 85.099 70.444 1.00 30.46 48 GLY B O 1
ATOM 2898 N N . HIS B 2 39 ? 52.655 83.251 71.478 1.00 26.01 49 HIS B N 1
ATOM 2899 C CA . HIS B 2 39 ? 53.569 83.410 72.601 1.00 31.56 49 HIS B CA 1
ATOM 2900 C C . HIS B 2 39 ? 54.929 82.763 72.370 1.00 28.74 49 HIS B C 1
ATOM 2901 O O . HIS B 2 39 ? 55.762 82.766 73.277 1.00 34.19 49 HIS B O 1
ATOM 2908 N N . GLY B 2 40 ? 55.183 82.224 71.188 1.00 27.34 50 GLY B N 1
ATOM 2909 C CA . GLY B 2 40 ? 56.462 81.580 70.961 1.00 34.69 50 GLY B CA 1
ATOM 2910 C C . GLY B 2 40 ? 56.581 80.172 71.513 1.00 37.88 50 GLY B C 1
ATOM 2911 O O . GLY B 2 40 ? 57.701 79.679 71.663 1.00 38.52 50 GLY B O 1
ATOM 2912 N N . ASP B 2 41 ? 55.470 79.522 71.841 1.00 32.95 51 ASP B N 1
ATOM 2913 C CA . ASP B 2 41 ? 55.451 78.116 72.226 1.00 33.17 51 ASP B CA 1
ATOM 2914 C C . ASP B 2 41 ? 54.146 77.522 71.720 1.00 34.62 51 ASP B C 1
ATOM 2915 O O . ASP B 2 41 ? 53.288 78.232 71.187 1.00 31.15 51 ASP B O 1
ATOM 2920 N N . ALA B 2 42 ? 53.984 76.209 71.888 1.00 30.35 52 ALA B N 1
ATOM 2921 C CA . ALA B 2 42 ? 52.792 75.522 71.412 1.00 29.27 52 ALA B CA 1
ATOM 2922 C C . ALA B 2 42 ? 51.819 75.184 72.541 1.00 34.03 52 ALA B C 1
ATOM 2923 O O . ALA B 2 42 ? 50.976 74.299 72.373 1.00 29.47 52 ALA B O 1
ATOM 2925 N N . GLU B 2 43 ? 51.911 75.868 73.682 1.00 31.41 53 GLU B N 1
ATOM 2926 C CA . GLU B 2 43 ? 51.100 75.538 74.850 1.00 35.03 53 GLU B CA 1
ATOM 2927 C C . GLU B 2 43 ? 49.741 76.225 74.790 1.00 35.60 53 GLU B C 1
ATOM 2928 O O . GLU B 2 43 ? 49.641 77.375 74.359 1.00 30.34 53 GLU B O 1
ATOM 2934 N N . ASP B 2 44 ? 48.697 75.515 75.226 1.00 31.27 54 ASP B N 1
ATOM 2935 C CA . ASP B 2 44 ? 47.415 76.151 75.504 1.00 30.86 54 ASP B CA 1
ATOM 2936 C C . ASP B 2 44 ? 47.571 77.134 76.667 1.00 36.03 54 ASP B C 1
ATOM 2937 O O . ASP B 2 44 ? 48.473 77.009 77.499 1.00 36.22 54 ASP B O 1
ATOM 2942 N N . ARG B 2 45 ? 46.673 78.112 76.732 1.00 30.82 55 ARG B N 1
ATOM 2943 C CA . ARG B 2 45 ? 46.619 79.062 77.845 1.00 33.82 55 ARG B CA 1
ATOM 2944 C C . ARG B 2 45 ? 45.186 79.134 78.347 1.00 35.55 55 ARG B C 1
ATOM 2945 O O . ARG B 2 45 ? 44.296 79.586 77.595 1.00 34.16 55 ARG B O 1
ATOM 2953 N N . PRO B 2 46 ? 44.915 78.712 79.587 1.00 36.69 56 PRO B N 1
ATOM 2954 C CA . PRO B 2 46 ? 43.535 78.749 80.093 1.00 34.93 56 PRO B CA 1
ATOM 2955 C C . PRO B 2 46 ? 43.076 80.113 80.572 1.00 37.82 56 PRO B C 1
ATOM 2956 O O . PRO B 2 46 ? 41.867 80.294 80.764 1.00 39.05 56 PRO B O 1
ATOM 2960 N N . SER B 2 47 ? 43.984 81.073 80.747 1.00 35.95 57 SER B N 1
ATOM 2961 C CA . SER B 2 47 ? 43.669 82.429 81.161 1.00 36.48 57 SER B CA 1
ATOM 2962 C C . SER B 2 47 ? 44.243 83.417 80.156 1.00 32.02 57 SER B C 1
ATOM 2963 O O . SER B 2 47 ? 45.249 83.124 79.496 1.00 34.91 57 SER B O 1
ATOM 2966 N N . PRO B 2 48 ? 43.615 84.591 80.001 1.00 36.21 58 PRO B N 1
ATOM 2967 C CA . PRO B 2 48 ? 44.179 85.622 79.115 1.00 35.98 58 PRO B CA 1
ATOM 2968 C C . PRO B 2 48 ? 45.642 85.901 79.415 1.00 36.54 58 PRO B C 1
ATOM 2969 O O . PRO B 2 48 ? 46.009 86.210 80.555 1.00 37.94 58 PRO B O 1
ATOM 2973 N N . THR B 2 49 ? 46.477 85.782 78.388 1.00 30.79 59 THR B N 1
ATOM 2974 C CA . THR B 2 49 ? 47.925 85.888 78.505 1.00 31.00 59 THR B CA 1
ATOM 2975 C C . THR B 2 49 ? 48.430 86.981 77.575 1.00 33.88 59 THR B C 1
ATOM 2976 O O . THR B 2 49 ? 48.137 86.963 76.374 1.00 32.40 59 THR B O 1
ATOM 2980 N N . GLN B 2 50 ? 49.189 87.928 78.120 1.00 34.50 60 GLN B N 1
ATOM 2981 C CA . GLN B 2 50 ? 49.678 89.040 77.313 1.00 31.57 60 GLN B CA 1
ATOM 2982 C C . GLN B 2 50 ? 50.616 88.547 76.212 1.00 33.91 60 GLN B C 1
ATOM 2983 O O . GLN B 2 50 ? 51.547 87.778 76.470 1.00 35.24 60 GLN B O 1
ATOM 2989 N N . LEU B 2 51 ? 50.374 88.995 74.977 1.00 31.12 61 LEU B N 1
ATOM 2990 C CA . LEU B 2 51 ? 51.229 88.641 73.839 1.00 30.59 61 LEU B CA 1
ATOM 2991 C C . LEU B 2 51 ? 52.371 89.653 73.794 1.00 36.42 61 LEU B C 1
ATOM 2992 O O . LEU B 2 51 ? 52.278 90.699 73.147 1.00 34.07 61 LEU B O 1
ATOM 2997 N N . SER B 2 52 ? 53.477 89.312 74.469 1.00 31.37 62 SER B N 1
ATOM 2998 C CA . SER B 2 52 ? 54.543 90.279 74.730 1.00 37.98 62 SER B CA 1
ATOM 2999 C C . SER B 2 52 ? 55.186 90.807 73.457 1.00 36.03 62 SER B C 1
ATOM 3000 O O . SER B 2 52 ? 55.589 91.975 73.411 1.00 34.50 62 SER B O 1
ATOM 3003 N N . ALA B 2 53 ? 55.296 89.975 72.421 1.00 33.95 63 ALA B N 1
ATOM 3004 C CA . ALA B 2 53 ? 55.976 90.396 71.196 1.00 37.50 63 ALA B CA 1
ATOM 3005 C C . ALA B 2 53 ? 55.313 91.591 70.519 1.00 39.03 63 ALA B C 1
ATOM 3006 O O . ALA B 2 53 ? 55.941 92.230 69.660 1.00 36.28 63 ALA B O 1
ATOM 3008 N N . LEU B 2 54 ? 54.069 91.914 70.865 1.00 31.24 64 LEU B N 1
ATOM 3009 C CA . LEU B 2 54 ? 53.407 93.058 70.248 1.00 34.80 64 LEU B CA 1
ATOM 3010 C C . LEU B 2 54 ? 53.321 94.277 71.166 1.00 34.86 64 LEU B C 1
ATOM 3011 O O . LEU B 2 54 ? 52.734 95.295 70.768 1.00 30.01 64 LEU B O 1
ATOM 3016 N N . ASP B 2 55 ? 53.892 94.211 72.372 1.00 31.52 65 ASP B N 1
ATOM 3017 C CA . ASP B 2 55 ? 53.947 95.387 73.236 1.00 32.94 65 ASP B CA 1
ATOM 3018 C C . ASP B 2 55 ? 54.699 96.516 72.533 1.00 37.07 65 ASP B C 1
ATOM 3019 O O . ASP B 2 55 ? 55.754 96.295 71.939 1.00 33.73 65 ASP B O 1
ATOM 3024 N N . GLY B 2 56 ? 54.157 97.726 72.598 1.00 35.63 66 GLY B N 1
ATOM 3025 C CA . GLY B 2 56 ? 54.818 98.866 71.989 1.00 38.24 66 GLY B CA 1
ATOM 3026 C C . GLY B 2 56 ? 54.648 98.984 70.488 1.00 37.38 66 GLY B C 1
ATOM 3027 O O . GLY B 2 56 ? 55.184 99.924 69.893 1.00 40.33 66 GLY B O 1
ATOM 3028 N N . HIS B 2 57 ? 53.917 98.073 69.853 1.00 28.93 67 HIS B N 1
ATOM 3029 C CA . HIS B 2 57 ? 53.704 98.134 68.416 1.00 29.49 67 HIS B CA 1
ATOM 3030 C C . HIS B 2 57 ? 52.447 98.916 68.032 1.00 32.83 67 HIS B C 1
ATOM 3031 O O . HIS B 2 57 ? 52.105 98.960 66.845 1.00 30.77 67 HIS B O 1
ATOM 3038 N N . GLN B 2 58 ? 51.759 99.525 68.997 1.00 32.46 68 GLN B N 1
ATOM 3039 C CA . GLN B 2 58 ? 50.566 100.336 68.728 1.00 27.64 68 GLN B CA 1
ATOM 3040 C C . GLN B 2 58 ? 49.530 99.545 67.931 1.00 26.15 68 GLN B C 1
ATOM 3041 O O . GLN B 2 58 ? 48.948 100.034 66.961 1.00 29.23 68 GLN B O 1
ATOM 3047 N N . ILE B 2 59 ? 49.312 98.295 68.342 1.00 25.78 69 ILE B N 1
ATOM 3048 C CA . ILE B 2 59 ? 48.276 97.489 67.715 1.00 24.66 69 ILE B CA 1
ATOM 3049 C C . ILE B 2 59 ? 46.927 98.136 67.963 1.00 26.64 69 ILE B C 1
ATOM 3050 O O . ILE B 2 59 ? 46.597 98.513 69.094 1.00 28.52 69 ILE B O 1
ATOM 3055 N N A VAL B 2 60 ? 46.144 98.262 66.897 0.50 29.12 70 VAL B N 1
ATOM 3056 N N B VAL B 2 60 ? 46.137 98.292 66.904 0.50 28.01 70 VAL B N 1
ATOM 3057 C CA A VAL B 2 60 ? 44.823 98.871 66.964 0.50 29.85 70 VAL B CA 1
ATOM 3058 C CA B VAL B 2 60 ? 44.794 98.850 67.034 0.50 29.69 70 VAL B CA 1
ATOM 3059 C C A VAL B 2 60 ? 43.720 97.888 66.612 0.50 30.89 70 VAL B C 1
ATOM 3060 C C B VAL B 2 60 ? 43.708 97.861 66.659 0.50 30.56 70 VAL B C 1
ATOM 3061 O O A VAL B 2 60 ? 42.537 98.205 66.825 0.50 29.92 70 VAL B O 1
ATOM 3062 O O B VAL B 2 60 ? 42.522 98.153 66.888 0.50 33.10 70 VAL B O 1
ATOM 3069 N N . SER B 2 61 ? 44.059 96.696 66.120 1.00 28.61 71 SER B N 1
ATOM 3070 C CA . SER B 2 61 ? 43.023 95.739 65.759 1.00 27.95 71 SER B CA 1
ATOM 3071 C C . SER B 2 61 ? 43.582 94.324 65.794 1.00 27.58 71 SER B C 1
ATOM 3072 O O . SER B 2 61 ? 44.741 94.104 65.459 1.00 26.53 71 SER B O 1
ATOM 3075 N N . VAL B 2 62 ? 42.753 93.378 66.236 1.00 27.29 72 VAL B N 1
ATOM 3076 C CA . VAL B 2 62 ? 43.066 91.947 66.234 1.00 27.70 72 VAL B CA 1
ATOM 3077 C C . VAL B 2 62 ? 41.868 91.196 65.668 1.00 29.89 72 VAL B C 1
ATOM 3078 O O . VAL B 2 62 ? 40.716 91.572 65.909 1.00 29.87 72 VAL B O 1
ATOM 3082 N N . THR B 2 63 ? 42.141 90.137 64.908 1.00 29.96 73 THR B N 1
ATOM 3083 C CA . THR B 2 63 ? 41.116 89.331 64.250 1.00 32.58 73 THR B CA 1
ATOM 3084 C C . THR B 2 63 ? 41.573 87.885 64.243 1.00 29.11 73 THR B C 1
ATOM 3085 O O . THR B 2 63 ? 42.698 87.598 63.824 1.00 29.06 73 THR B O 1
ATOM 3089 N N . CYS B 2 64 ? 40.701 86.981 64.676 1.00 29.79 74 CYS B N 1
ATOM 3090 C CA . CYS B 2 64 ? 40.976 85.551 64.648 1.00 29.52 74 CYS B CA 1
ATOM 3091 C C . CYS B 2 64 ? 40.439 84.926 63.360 1.00 30.87 74 CYS B C 1
ATOM 3092 O O . CYS B 2 64 ? 39.324 85.227 62.922 1.00 30.96 74 CYS B O 1
ATOM 3095 N N . GLY B 2 65 ? 41.242 84.065 62.756 1.00 27.22 75 GLY B N 1
ATOM 3096 C CA . GLY B 2 65 ? 40.748 83.123 61.766 1.00 27.49 75 GLY B CA 1
ATOM 3097 C C . GLY B 2 65 ? 40.317 81.860 62.483 1.00 32.44 75 GLY B C 1
ATOM 3098 O O . GLY B 2 65 ? 39.809 81.947 63.604 1.00 34.93 75 GLY B O 1
ATOM 3099 N N . ALA B 2 66 ? 40.501 80.689 61.868 1.00 25.47 76 ALA B N 1
ATOM 3100 C CA . ALA B 2 66 ? 40.250 79.436 62.581 1.00 26.89 76 ALA B CA 1
ATOM 3101 C C . ALA B 2 66 ? 41.414 79.122 63.511 1.00 25.02 76 ALA B C 1
ATOM 3102 O O . ALA B 2 66 ? 41.282 79.179 64.737 1.00 28.12 76 ALA B O 1
ATOM 3104 N N . ASP B 2 67 ? 42.563 78.791 62.937 1.00 22.70 77 ASP B N 1
ATOM 3105 C CA . ASP B 2 67 ? 43.767 78.477 63.701 1.00 23.64 77 ASP B CA 1
ATOM 3106 C C . ASP B 2 67 ? 44.885 79.478 63.398 1.00 24.95 77 ASP B C 1
ATOM 3107 O O . ASP B 2 67 ? 46.076 79.160 63.499 1.00 25.06 77 ASP B O 1
ATOM 3112 N N . HIS B 2 68 ? 44.516 80.703 63.040 1.00 22.79 78 HIS B N 1
ATOM 3113 C CA . HIS B 2 68 ? 45.496 81.766 62.864 1.00 23.07 78 HIS B CA 1
ATOM 3114 C C . HIS B 2 68 ? 44.909 83.078 63.370 1.00 26.01 78 HIS B C 1
ATOM 3115 O O . HIS B 2 68 ? 43.707 83.196 63.637 1.00 22.29 78 HIS B O 1
ATOM 3122 N N . THR B 2 69 ? 45.785 84.068 63.512 1.00 23.45 79 THR B N 1
ATOM 3123 C CA . THR B 2 69 ? 45.418 85.363 64.058 1.00 23.78 79 THR B CA 1
ATOM 3124 C C . THR B 2 69 ? 46.163 86.439 63.292 1.00 26.43 79 THR B C 1
ATOM 3125 O O . THR B 2 69 ? 47.309 86.233 62.872 1.00 22.14 79 THR B O 1
ATOM 3129 N N . VAL B 2 70 ? 45.501 87.591 63.128 1.00 24.90 80 VAL B N 1
ATOM 3130 C CA . VAL B 2 70 ? 46.059 88.751 62.446 1.00 22.49 80 VAL B CA 1
ATOM 3131 C C . VAL B 2 70 ? 45.834 89.965 63.337 1.00 28.37 80 VAL B C 1
ATOM 3132 O O . VAL B 2 70 ? 44.826 90.051 64.049 1.00 28.44 80 VAL B O 1
ATOM 3136 N N . ALA B 2 71 ? 46.797 90.873 63.348 1.00 25.90 81 ALA B N 1
ATOM 3137 C CA . ALA B 2 71 ? 46.688 92.114 64.106 1.00 27.27 81 ALA B CA 1
ATOM 3138 C C . ALA B 2 71 ? 47.256 93.223 63.239 1.00 28.85 81 ALA B C 1
ATOM 3139 O O . ALA B 2 71 ? 48.055 92.967 62.344 1.00 27.49 81 ALA B O 1
ATOM 3141 N N . TYR B 2 72 ? 46.834 94.460 63.478 1.00 26.44 82 TYR B N 1
ATOM 3142 C CA . TYR B 2 72 ? 47.500 95.521 62.735 1.00 26.29 82 TYR B CA 1
ATOM 3143 C C . TYR B 2 72 ? 47.588 96.796 63.551 1.00 23.42 82 TYR B C 1
ATOM 3144 O O . TYR B 2 72 ? 46.817 97.022 64.507 1.00 27.77 82 TYR B O 1
ATOM 3153 N N . SER B 2 73 ? 48.589 97.595 63.152 1.00 23.76 83 SER B N 1
ATOM 3154 C CA . SER B 2 73 ? 48.930 98.897 63.711 1.00 25.98 83 SER B CA 1
ATOM 3155 C C . SER B 2 73 ? 48.732 99.936 62.617 1.00 27.16 83 SER B C 1
ATOM 3156 O O . SER B 2 73 ? 49.367 99.852 61.549 1.00 27.84 83 SER B O 1
ATOM 3159 N N . GLN B 2 74 ? 47.826 100.883 62.877 1.00 25.27 84 GLN B N 1
ATOM 3160 C CA . GLN B 2 74 ? 47.567 101.969 61.936 1.00 25.78 84 GLN B CA 1
ATOM 3161 C C . GLN B 2 74 ? 48.719 102.969 61.923 1.00 25.99 84 GLN B C 1
ATOM 3162 O O . GLN B 2 74 ? 49.079 103.503 60.866 1.00 26.06 84 GLN B O 1
ATOM 3168 N N . SER B 2 75 ? 49.296 103.239 63.096 1.00 26.19 85 SER B N 1
ATOM 3169 C CA . SER B 2 75 ? 50.439 104.147 63.208 1.00 26.60 85 SER B CA 1
ATOM 3170 C C . SER B 2 75 ? 51.685 103.538 62.580 1.00 25.79 85 SER B C 1
ATOM 3171 O O . SER B 2 75 ? 52.376 104.183 61.785 1.00 25.93 85 SER B O 1
ATOM 3174 N N . GLY B 2 76 ? 52.009 102.303 62.954 1.00 28.17 86 GLY B N 1
ATOM 3175 C CA . GLY B 2 76 ? 53.132 101.620 62.334 1.00 26.57 86 GLY B CA 1
ATOM 3176 C C . GLY B 2 76 ? 52.909 101.232 60.896 1.00 28.07 86 GLY B C 1
ATOM 3177 O O . GLY B 2 76 ? 53.891 100.939 60.200 1.00 28.92 86 GLY B O 1
ATOM 3178 N N . MET B 2 77 ? 51.656 101.251 60.430 1.00 24.33 87 MET B N 1
ATOM 3179 C CA . MET B 2 77 ? 51.303 100.792 59.083 1.00 24.08 87 MET B CA 1
ATOM 3180 C C . MET B 2 77 ? 51.870 99.397 58.858 1.00 30.24 87 MET B C 1
ATOM 3181 O O . MET B 2 77 ? 52.580 99.119 57.881 1.00 26.46 87 MET B O 1
ATOM 3186 N N . GLU B 2 78 ? 51.581 98.520 59.816 1.00 27.77 88 GLU B N 1
ATOM 3187 C CA . GLU B 2 78 ? 52.106 97.166 59.747 1.00 25.05 88 GLU B CA 1
ATOM 3188 C C . GLU B 2 78 ? 50.987 96.202 60.087 1.00 26.70 88 GLU B C 1
ATOM 3189 O O . GLU B 2 78 ? 50.218 96.443 61.023 1.00 25.74 88 GLU B O 1
ATOM 3195 N N . VAL B 2 79 ? 50.886 95.122 59.316 1.00 27.47 89 VAL B N 1
ATOM 3196 C CA . VAL B 2 79 ? 49.965 94.023 59.602 1.00 26.26 89 VAL B CA 1
ATOM 3197 C C . VAL B 2 79 ? 50.802 92.815 60.012 1.00 29.26 89 VAL B C 1
ATOM 3198 O O . VAL B 2 79 ? 51.856 92.569 59.425 1.00 26.18 89 VAL B O 1
ATOM 3202 N N . TYR B 2 80 ? 50.355 92.086 61.036 1.00 23.86 90 TYR B N 1
ATOM 3203 C CA . TYR B 2 80 ? 51.066 90.937 61.593 1.00 25.77 90 TYR B CA 1
ATOM 3204 C C . TYR B 2 80 ? 50.163 89.719 61.536 1.00 26.16 90 TYR B C 1
ATOM 3205 O O . TYR B 2 80 ? 48.948 89.838 61.716 1.00 25.16 90 TYR B O 1
ATOM 3214 N N . SER B 2 81 ? 50.756 88.545 61.305 1.00 23.96 91 SER B N 1
ATOM 3215 C CA . SER B 2 81 ? 49.978 87.313 61.296 1.00 21.98 91 SER B CA 1
ATOM 3216 C C . SER B 2 81 ? 50.783 86.192 61.944 1.00 26.73 91 SER B C 1
ATOM 3217 O O . SER B 2 81 ? 52.024 86.238 61.994 1.00 24.17 91 SER B O 1
ATOM 3220 N N . TRP B 2 82 ? 50.059 85.207 62.472 1.00 23.39 92 TRP B N 1
ATOM 3221 C CA . TRP B 2 82 ? 50.705 84.046 63.075 1.00 23.83 92 TRP B CA 1
ATOM 3222 C C . TRP B 2 82 ? 49.699 82.915 63.194 1.00 26.51 92 TRP B C 1
ATOM 3223 O O . TRP B 2 82 ? 48.489 83.117 63.056 1.00 23.22 92 TRP B O 1
ATOM 3234 N N . GLY B 2 83 ? 50.233 81.709 63.428 1.00 24.05 93 GLY B N 1
ATOM 3235 C CA . GLY B 2 83 ? 49.455 80.491 63.576 1.00 20.86 93 GLY B CA 1
ATOM 3236 C C . GLY B 2 83 ? 49.660 79.496 62.445 1.00 24.56 93 GLY B C 1
ATOM 3237 O O . GLY B 2 83 ? 50.728 79.434 61.829 1.00 22.11 93 GLY B O 1
ATOM 3238 N N . TRP B 2 84 ? 48.636 78.689 62.186 1.00 23.26 94 TRP B N 1
ATOM 3239 C CA . TRP B 2 84 ? 48.681 77.697 61.117 1.00 26.22 94 TRP B CA 1
ATOM 3240 C C . TRP B 2 84 ? 48.741 78.394 59.766 1.00 27.10 94 TRP B C 1
ATOM 3241 O O . TRP B 2 84 ? 48.008 79.355 59.519 1.00 28.47 94 TRP B O 1
ATOM 3252 N N . GLY B 2 85 ? 49.636 77.923 58.895 1.00 24.31 95 GLY B N 1
ATOM 3253 C CA . GLY B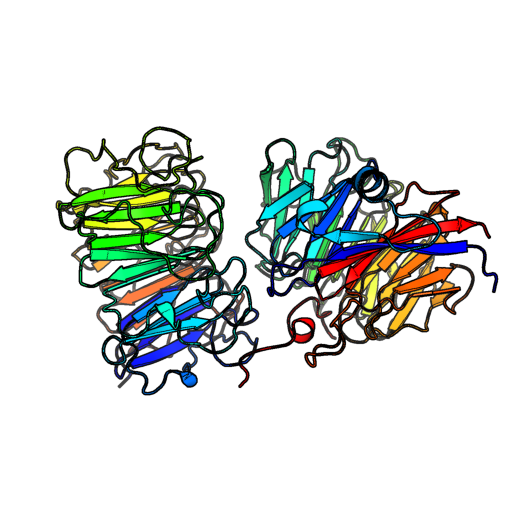 2 85 ? 49.938 78.682 57.698 1.00 27.24 95 GLY B CA 1
ATOM 3254 C C . GLY B 2 85 ? 49.615 78.016 56.377 1.00 31.51 95 GLY B C 1
ATOM 3255 O O . GLY B 2 85 ? 50.011 78.525 55.331 1.00 25.80 95 GLY B O 1
ATOM 3256 N N . ASP B 2 86 ? 48.906 76.886 56.388 1.00 29.88 96 ASP B N 1
ATOM 3257 C CA . ASP B 2 86 ? 48.666 76.194 55.129 1.00 27.68 96 ASP B CA 1
ATOM 3258 C C . ASP B 2 86 ? 47.825 77.042 54.185 1.00 30.44 96 ASP B C 1
ATOM 3259 O O . ASP B 2 86 ? 46.959 77.818 54.606 1.00 29.39 96 ASP B O 1
ATOM 3264 N N . PHE B 2 87 ? 48.097 76.889 52.890 1.00 28.18 97 PHE B N 1
ATOM 3265 C CA . PHE B 2 87 ? 47.430 77.594 51.797 1.00 23.54 97 PHE B CA 1
ATOM 3266 C C . PHE B 2 87 ? 47.772 79.081 51.736 1.00 27.38 97 PHE B C 1
ATOM 3267 O O . PHE B 2 87 ? 47.106 79.824 51.009 1.00 30.91 97 PHE B O 1
ATOM 3275 N N . GLY B 2 88 ? 48.776 79.539 52.478 1.00 26.38 98 GLY B N 1
ATOM 3276 C CA . GLY B 2 88 ? 49.158 80.940 52.420 1.00 29.12 98 GLY B CA 1
ATOM 3277 C C . GLY B 2 88 ? 48.275 81.880 53.212 1.00 30.76 98 GLY B C 1
ATOM 3278 O O . GLY B 2 88 ? 48.303 83.088 52.956 1.00 27.96 98 GLY B O 1
ATOM 3279 N N . ARG B 2 89 ? 47.486 81.366 54.171 1.00 27.77 99 ARG B N 1
ATOM 3280 C CA . ARG B 2 89 ? 46.558 82.222 54.911 1.00 27.36 99 ARG B CA 1
ATOM 3281 C C . ARG B 2 89 ? 47.267 83.281 55.758 1.00 23.47 99 ARG B C 1
ATOM 3282 O O . ARG B 2 89 ? 46.635 84.274 56.133 1.00 25.18 99 ARG B O 1
ATOM 3290 N N . LEU B 2 90 ? 48.554 83.110 56.066 1.00 25.01 100 LEU B N 1
ATOM 3291 C CA . LEU B 2 90 ? 49.299 84.134 56.794 1.00 23.04 100 LEU B CA 1
ATOM 3292 C C . LEU B 2 90 ? 49.892 85.208 55.884 1.00 25.35 100 LEU B C 1
ATOM 3293 O O . LEU B 2 90 ? 50.354 86.245 56.392 1.00 26.96 100 LEU B O 1
ATOM 3298 N N . GLY B 2 91 ? 49.898 84.988 54.569 1.00 22.67 101 GLY B N 1
ATOM 3299 C CA . GLY B 2 91 ? 50.251 86.036 53.624 1.00 26.96 101 GLY B CA 1
ATOM 3300 C C . GLY B 2 91 ? 51.730 86.309 53.440 1.00 28.73 101 GLY B C 1
ATOM 3301 O O . GLY B 2 91 ? 52.088 87.349 52.869 1.00 27.10 101 GLY B O 1
ATOM 3302 N N . HIS B 2 92 ? 52.611 85.407 53.879 1.00 25.43 102 HIS B N 1
ATOM 3303 C CA . HIS B 2 92 ? 54.044 85.685 53.824 1.00 24.75 102 HIS B CA 1
ATOM 3304 C C . HIS B 2 92 ? 54.729 85.102 52.600 1.00 31.26 102 HIS B C 1
ATOM 3305 O O . HIS B 2 92 ? 55.959 85.069 52.568 1.00 31.57 102 HIS B O 1
ATOM 3312 N N . GLY B 2 93 ? 53.979 84.643 51.598 1.00 25.74 103 GLY B N 1
ATOM 3313 C CA . GLY B 2 93 ? 54.607 84.060 50.423 1.00 31.08 103 GLY B CA 1
ATOM 3314 C C . GLY B 2 93 ? 55.071 82.623 50.580 1.00 41.20 103 GLY B C 1
ATOM 3315 O O . GLY B 2 93 ? 55.816 82.128 49.724 1.00 31.03 103 GLY B O 1
ATOM 3316 N N . ASN B 2 94 ? 54.659 81.940 51.644 1.00 31.47 104 ASN B N 1
ATOM 3317 C CA . ASN B 2 94 ? 54.931 80.518 51.832 1.00 34.67 104 ASN B CA 1
ATOM 3318 C C . ASN B 2 94 ? 53.748 79.932 52.596 1.00 37.28 104 ASN B C 1
ATOM 3319 O O . ASN B 2 94 ? 52.735 80.600 52.816 1.00 31.23 104 ASN B O 1
ATOM 3324 N N A SER B 2 95 ? 53.879 78.677 53.022 0.50 33.30 105 SER B N 1
ATOM 3325 N N B SER B 2 95 ? 53.879 78.676 53.020 0.50 33.40 105 SER B N 1
ATOM 3326 C CA A SER B 2 95 ? 52.825 78.012 53.779 0.50 33.67 105 SER B CA 1
ATOM 3327 C CA B SER B 2 95 ? 52.825 78.011 53.777 0.50 33.28 105 SER B CA 1
ATOM 3328 C C A SER B 2 95 ? 53.277 77.623 55.181 0.50 32.21 105 SER B C 1
ATOM 3329 C C B SER B 2 95 ? 53.277 77.623 55.179 0.50 33.77 105 SER B C 1
ATOM 3330 O O A SER B 2 95 ? 52.715 76.693 55.768 0.50 30.48 105 SER B O 1
ATOM 3331 O O B SER B 2 95 ? 52.715 76.693 55.765 0.50 33.76 105 SER B O 1
ATOM 3336 N N . SER B 2 96 ? 54.272 78.316 55.730 1.00 30.04 106 SER B N 1
ATOM 3337 C CA . SER B 2 96 ? 54.869 77.908 56.997 1.00 30.19 106 SER B CA 1
ATOM 3338 C C . SER B 2 96 ? 54.059 78.387 58.203 1.00 34.37 106 SER B C 1
ATOM 3339 O O . SER B 2 96 ? 53.547 79.509 58.216 1.00 31.94 106 SER B O 1
ATOM 3342 N N . ASP B 2 97 ? 53.946 77.507 59.208 1.00 27.86 107 ASP B N 1
ATOM 3343 C CA . ASP B 2 97 ? 53.450 77.825 60.549 1.00 32.96 107 ASP B CA 1
ATOM 3344 C C . ASP B 2 97 ? 54.275 78.943 61.182 1.00 32.02 107 ASP B C 1
ATOM 3345 O O . ASP B 2 97 ? 55.487 79.034 60.978 1.00 28.36 107 ASP B O 1
ATOM 3350 N N . LEU B 2 98 ? 53.643 79.726 62.054 1.00 25.78 108 LEU B N 1
ATOM 3351 C CA . LEU B 2 98 ? 54.357 80.727 62.840 1.00 25.65 108 LEU B CA 1
ATOM 3352 C C . LEU B 2 98 ? 53.836 80.729 64.268 1.00 27.47 108 LEU B C 1
ATOM 3353 O O . LEU B 2 98 ? 52.620 80.761 64.475 1.00 24.27 108 LEU B O 1
ATOM 3358 N N . PHE B 2 99 ? 54.745 80.750 65.245 1.00 22.28 109 PHE B N 1
ATOM 3359 C CA . PHE B 2 99 ? 54.363 80.740 66.655 1.00 24.58 109 PHE B CA 1
ATOM 3360 C C . PHE B 2 99 ? 54.603 82.082 67.330 1.00 27.74 109 PHE B C 1
ATOM 3361 O O . PHE B 2 99 ? 54.336 82.230 68.529 1.00 27.29 109 PHE B O 1
ATOM 3369 N N . THR B 2 100 ? 55.066 83.068 66.576 1.00 27.03 110 THR B N 1
ATOM 3370 C CA . THR B 2 100 ? 55.236 84.456 66.966 1.00 26.88 110 THR B CA 1
ATOM 3371 C C . THR B 2 100 ? 54.758 85.345 65.825 1.00 27.41 110 THR B C 1
ATOM 3372 O O . THR B 2 100 ? 54.814 84.941 64.657 1.00 26.12 110 THR B O 1
ATOM 3376 N N . PRO B 2 101 ? 54.242 86.539 66.129 1.00 26.61 111 PRO B N 1
ATOM 3377 C CA . PRO B 2 101 ? 53.735 87.413 65.057 1.00 25.24 111 PRO B CA 1
ATOM 3378 C C . PRO B 2 101 ? 54.831 87.790 64.074 1.00 28.22 111 PRO B C 1
ATOM 3379 O O . PRO B 2 101 ? 55.953 88.126 64.464 1.00 28.58 111 PRO B O 1
ATOM 3383 N N . LEU B 2 102 ? 54.492 87.767 62.787 1.00 28.54 112 LEU B N 1
ATOM 3384 C CA . LEU B 2 102 ? 55.425 88.245 61.773 1.00 28.72 112 LEU B CA 1
ATOM 3385 C C . LEU B 2 102 ? 54.737 89.266 60.877 1.00 25.38 112 LEU B C 1
ATOM 3386 O O . LEU B 2 102 ? 53.575 89.063 60.500 1.00 26.42 112 LEU B O 1
ATOM 3391 N N . PRO B 2 103 ? 55.420 90.364 60.511 1.00 26.91 113 PRO B N 1
ATOM 3392 C CA . PRO B 2 103 ? 54.797 91.349 59.613 1.00 23.48 113 PRO B CA 1
ATOM 3393 C C . PRO B 2 103 ? 54.552 90.760 58.232 1.00 27.60 113 PRO B C 1
ATOM 3394 O O . PRO B 2 103 ? 55.393 90.049 57.683 1.00 27.04 113 PRO B O 1
ATOM 3398 N N . ILE B 2 104 ? 53.375 91.059 57.682 1.00 25.44 114 ILE B N 1
ATOM 3399 C CA . ILE B 2 104 ? 53.019 90.797 56.290 1.00 24.57 114 ILE B CA 1
ATOM 3400 C C . ILE B 2 104 ? 53.656 91.906 55.456 1.00 30.69 114 ILE B C 1
ATOM 3401 O O . ILE B 2 104 ? 53.127 93.016 55.375 1.00 26.46 114 ILE B O 1
ATOM 3406 N N . LYS B 2 105 ? 54.800 91.609 54.832 1.00 28.04 115 LYS B N 1
ATOM 3407 C CA . LYS B 2 105 ? 55.574 92.669 54.181 1.00 29.86 115 LYS B CA 1
ATOM 3408 C C . LYS B 2 105 ? 54.784 93.373 53.085 1.00 27.77 115 LYS B C 1
ATOM 3409 O O . LYS B 2 105 ? 54.890 94.601 52.930 1.00 31.78 115 LYS B O 1
ATOM 3415 N N . ALA B 2 106 ? 53.990 92.621 52.321 1.00 26.78 116 ALA B N 1
ATOM 3416 C CA . ALA B 2 106 ? 53.210 93.186 51.227 1.00 30.74 116 ALA B CA 1
ATOM 3417 C C . ALA B 2 106 ? 52.253 94.280 51.687 1.00 31.27 116 ALA B C 1
ATOM 3418 O O . ALA B 2 106 ? 51.856 95.113 50.873 1.00 31.45 116 ALA B O 1
ATOM 3420 N N . LEU B 2 107 ? 51.877 94.305 52.963 1.00 30.01 117 LEU B N 1
ATOM 3421 C CA . LEU B 2 107 ? 50.923 95.286 53.472 1.00 29.60 117 LEU B CA 1
ATOM 3422 C C . LEU B 2 107 ? 51.595 96.442 54.198 1.00 30.96 117 LEU B C 1
ATOM 3423 O O . LEU B 2 107 ? 50.901 97.307 54.742 1.00 26.16 117 LEU B O 1
ATOM 3428 N N . HIS B 2 108 ? 52.921 96.483 54.228 1.00 26.78 118 HIS B N 1
ATOM 3429 C CA . HIS B 2 108 ? 53.595 97.569 54.916 1.00 27.87 118 HIS B CA 1
ATOM 3430 C C . HIS B 2 108 ? 53.308 98.901 54.235 1.00 28.89 118 HIS B C 1
ATOM 3431 O O . HIS B 2 108 ? 53.407 99.024 53.017 1.00 27.39 118 HIS B O 1
ATOM 3438 N N . GLY B 2 109 ? 52.977 99.913 55.029 1.00 29.52 119 GLY B N 1
ATOM 3439 C CA . GLY B 2 109 ? 52.749 101.239 54.486 1.00 29.83 119 GLY B CA 1
ATOM 3440 C C . GLY B 2 109 ? 51.406 101.430 53.824 1.00 32.05 119 GLY B C 1
ATOM 3441 O O . GLY B 2 109 ? 51.163 102.490 53.241 1.00 27.55 119 GLY B O 1
ATOM 3442 N N . ILE B 2 110 ? 50.523 100.448 53.896 1.00 25.68 120 ILE B N 1
ATOM 3443 C CA . ILE B 2 110 ? 49.187 100.540 53.317 1.00 27.08 120 ILE B CA 1
ATOM 3444 C C . ILE B 2 110 ? 48.205 100.939 54.416 1.00 27.30 120 ILE B C 1
ATOM 3445 O O . ILE B 2 110 ? 48.319 100.481 55.558 1.00 28.45 120 ILE B O 1
ATOM 3450 N N . ARG B 2 111 ? 47.261 101.827 54.086 1.00 28.25 121 ARG B N 1
ATOM 3451 C CA . ARG B 2 111 ? 46.252 102.265 55.047 1.00 29.43 121 ARG B CA 1
ATOM 3452 C C . ARG B 2 111 ? 45.167 101.204 55.127 1.00 29.34 121 ARG B C 1
ATOM 3453 O O . ARG B 2 111 ? 44.352 101.079 54.211 1.00 30.29 121 ARG B O 1
ATOM 3461 N N . ILE B 2 112 ? 45.150 100.464 56.229 1.00 26.48 122 ILE B N 1
ATOM 3462 C CA . ILE B 2 112 ? 44.245 99.339 56.434 1.00 28.05 122 ILE B CA 1
ATOM 3463 C C . ILE B 2 112 ? 43.122 99.780 57.358 1.00 30.07 122 ILE B C 1
ATOM 3464 O O . ILE B 2 112 ? 43.368 100.288 58.458 1.00 31.64 122 ILE B O 1
ATOM 3469 N N . LYS B 2 113 ? 41.893 99.571 56.913 1.00 28.82 123 LYS B N 1
ATOM 3470 C CA . LYS B 2 113 ? 40.694 99.913 57.660 1.00 34.61 123 LYS B CA 1
ATOM 3471 C C . LYS B 2 113 ? 40.077 98.702 58.336 1.00 33.10 123 LYS B C 1
ATOM 3472 O O . LYS B 2 113 ? 39.412 98.844 59.374 1.00 29.51 123 LYS B O 1
ATOM 3478 N N . GLN B 2 114 ? 40.288 97.514 57.768 1.00 28.11 124 GLN B N 1
ATOM 3479 C CA . GLN B 2 114 ? 39.715 96.315 58.368 1.00 29.14 124 GLN B CA 1
ATOM 3480 C C . GLN B 2 114 ? 40.482 95.096 57.881 1.00 33.05 124 GLN B C 1
ATOM 3481 O O . GLN B 2 114 ? 41.016 95.097 56.772 1.00 30.22 124 GLN B O 1
ATOM 3487 N N . ILE B 2 115 ? 40.533 94.062 58.722 1.00 27.35 125 ILE B N 1
ATOM 3488 C CA . ILE B 2 115 ? 40.985 92.728 58.331 1.00 30.53 125 ILE B CA 1
ATOM 3489 C C . ILE B 2 115 ? 39.893 91.729 58.689 1.00 34.64 125 ILE B C 1
ATOM 3490 O O . ILE B 2 115 ? 39.393 91.734 59.820 1.00 34.13 125 ILE B O 1
ATOM 3495 N N . ALA B 2 116 ? 39.525 90.880 57.733 1.00 32.36 126 ALA B N 1
ATOM 3496 C CA . ALA B 2 116 ? 38.595 89.780 57.954 1.00 29.51 126 ALA B CA 1
ATOM 3497 C C . ALA B 2 116 ? 39.327 88.463 57.770 1.00 32.02 126 ALA B C 1
ATOM 3498 O O . ALA B 2 116 ? 40.094 88.302 56.819 1.00 31.21 126 ALA B O 1
ATOM 3500 N N . CYS B 2 117 ? 39.079 87.513 58.669 1.00 30.37 127 CYS B N 1
ATOM 3501 C CA . CYS B 2 117 ? 39.785 86.239 58.654 1.00 28.51 127 CYS B CA 1
ATOM 3502 C C . CYS B 2 117 ? 38.748 85.137 58.508 1.00 34.28 127 CYS B C 1
ATOM 3503 O O . CYS B 2 117 ? 37.965 84.892 59.430 1.00 34.07 127 CYS B O 1
ATOM 3506 N N . GLY B 2 118 ? 38.712 84.503 57.344 1.00 32.04 128 GLY B N 1
ATOM 3507 C CA . GLY B 2 118 ? 37.958 83.280 57.178 1.00 28.94 128 GLY B CA 1
ATOM 3508 C C . GLY B 2 118 ? 38.709 82.124 57.796 1.00 31.49 128 GLY B C 1
ATOM 3509 O O . GLY B 2 118 ? 39.734 82.289 58.458 1.00 33.76 128 GLY B O 1
ATOM 3510 N N . ASP B 2 119 ? 38.193 80.917 57.564 1.00 30.49 129 ASP B N 1
ATOM 3511 C CA . ASP B 2 119 ? 38.863 79.755 58.138 1.00 27.03 129 ASP B CA 1
ATOM 3512 C C . ASP B 2 119 ? 40.230 79.531 57.504 1.00 28.67 129 ASP B C 1
ATOM 3513 O O . ASP B 2 119 ? 41.189 79.168 58.195 1.00 31.41 129 ASP B O 1
ATOM 3518 N N . SER B 2 120 ? 40.353 79.748 56.196 1.00 26.22 130 SER B N 1
ATOM 3519 C CA . SER B 2 120 ? 41.660 79.536 55.583 1.00 26.67 130 SER B CA 1
ATOM 3520 C C . SER B 2 120 ? 41.992 80.617 54.559 1.00 29.10 130 SER B C 1
ATOM 3521 O O . SER B 2 120 ? 42.869 80.410 53.712 1.00 26.22 130 SER B O 1
ATOM 3524 N N . HIS B 2 121 ? 41.320 81.766 54.621 1.00 27.86 131 HIS B N 1
ATOM 3525 C CA . HIS B 2 121 ? 41.681 82.903 53.790 1.00 30.02 131 HIS B CA 1
ATOM 3526 C C . HIS B 2 121 ? 41.426 84.184 54.573 1.00 29.94 131 HIS B C 1
ATOM 3527 O O . HIS B 2 121 ? 40.680 84.197 55.554 1.00 31.46 131 HIS B O 1
ATOM 3534 N N . CYS B 2 122 ? 42.064 85.262 54.126 1.00 26.46 132 CYS B N 1
ATOM 3535 C CA . CYS B 2 122 ? 41.981 86.563 54.773 1.00 25.97 132 CYS B CA 1
ATOM 3536 C C . CYS B 2 122 ? 41.761 87.646 53.732 1.00 31.02 132 CYS B C 1
ATOM 3537 O O . CYS B 2 122 ? 42.123 87.497 52.562 1.00 27.92 132 CYS B O 1
ATOM 3540 N N . LEU B 2 123 ? 41.191 88.759 54.186 1.00 27.20 133 LEU B N 1
ATOM 3541 C CA . LEU B 2 123 ? 41.025 89.932 53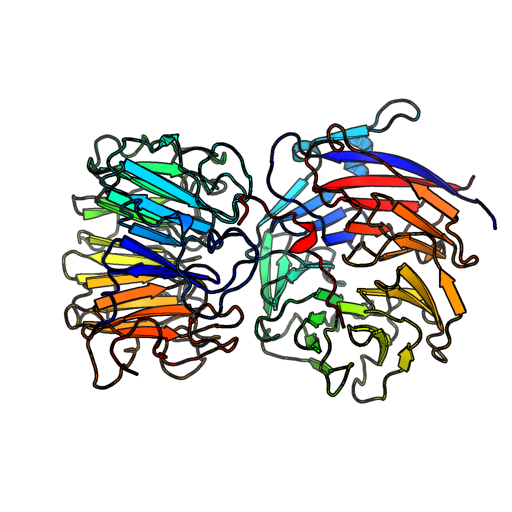.347 1.00 28.37 133 LEU B CA 1
ATOM 3542 C C . LEU B 2 123 ? 41.339 91.179 54.156 1.00 30.40 133 LEU B C 1
ATOM 3543 O O . LEU B 2 123 ? 41.069 91.245 55.355 1.00 32.26 133 LEU B O 1
ATOM 3548 N N . ALA B 2 124 ? 41.899 92.172 53.479 1.00 27.09 134 ALA B N 1
ATOM 3549 C CA . ALA B 2 124 ? 42.168 93.482 54.046 1.00 27.82 134 ALA B CA 1
ATOM 3550 C C . ALA B 2 124 ? 41.409 94.514 53.236 1.00 29.74 134 ALA B C 1
ATOM 3551 O O . ALA B 2 124 ? 41.450 94.483 52.002 1.00 31.37 134 ALA B O 1
ATOM 3553 N N . VAL B 2 125 ? 40.715 95.422 53.926 1.00 28.82 135 VAL B N 1
ATOM 3554 C CA . VAL B 2 125 ? 40.076 96.568 53.292 1.00 29.02 135 VAL B CA 1
ATOM 3555 C C . VAL B 2 125 ? 40.879 97.807 53.650 1.00 28.70 135 VAL B C 1
ATOM 3556 O O . VAL B 2 125 ? 41.213 98.022 54.832 1.00 32.47 135 VAL B O 1
ATOM 3560 N N . THR B 2 126 ? 41.186 98.611 52.635 1.00 29.16 136 THR B N 1
ATOM 3561 C CA . THR B 2 126 ? 41.993 99.810 52.793 1.00 30.91 136 THR B CA 1
ATOM 3562 C C . THR B 2 126 ? 41.109 101.010 53.095 1.00 31.47 136 THR B C 1
ATOM 3563 O O . THR B 2 126 ? 39.894 100.982 52.884 1.00 32.87 136 THR B O 1
ATOM 3567 N N . MET B 2 127 ? 41.743 102.089 53.578 1.00 33.05 137 MET B N 1
ATOM 3568 C CA . MET B 2 127 ? 40.996 103.319 53.821 1.00 30.99 137 MET B CA 1
ATOM 3569 C C . MET B 2 127 ? 40.333 103.824 52.554 1.00 30.20 137 MET B C 1
ATOM 3570 O O . MET B 2 127 ? 39.309 104.512 52.623 1.00 32.15 137 MET B O 1
ATOM 3575 N N . GLU B 2 128 ? 40.902 103.510 51.392 1.00 31.90 138 GLU B N 1
ATOM 3576 C CA . GLU B 2 128 ? 40.337 103.954 50.129 1.00 34.13 138 GLU B CA 1
ATOM 3577 C C . GLU B 2 128 ? 39.275 102.994 49.601 1.00 38.88 138 GLU B C 1
ATOM 3578 O O . GLU B 2 128 ? 38.786 103.186 48.483 1.00 38.87 138 GLU B O 1
ATOM 3584 N N . GLY B 2 129 ? 38.887 101.987 50.385 1.00 31.86 139 GLY B N 1
ATOM 3585 C CA . GLY B 2 129 ? 37.821 101.089 49.980 1.00 36.89 139 GLY B CA 1
ATOM 3586 C C . GLY B 2 129 ? 38.226 100.003 49.011 1.00 39.56 139 GLY B C 1
ATOM 3587 O O . GLY B 2 129 ? 37.348 99.411 48.370 1.00 37.52 139 GLY B O 1
ATOM 3588 N N . GLU B 2 130 ? 39.520 99.727 48.877 1.00 34.89 140 GLU B N 1
ATOM 3589 C CA . GLU B 2 130 ? 39.992 98.611 48.073 1.00 37.08 140 GLU B CA 1
ATOM 3590 C C . GLU B 2 130 ? 40.162 97.388 48.960 1.00 35.41 140 GLU B C 1
ATOM 3591 O O . GLU B 2 130 ? 40.247 97.495 50.184 1.00 33.76 140 GLU B O 1
ATOM 3597 N N . VAL B 2 131 ? 40.189 96.214 48.330 1.00 33.98 141 VAL B N 1
ATOM 3598 C CA . VAL B 2 131 ? 40.241 94.946 49.046 1.00 31.78 141 VAL B CA 1
ATOM 3599 C C . VAL B 2 131 ? 41.376 94.099 48.483 1.00 32.71 141 VAL B C 1
ATOM 3600 O O . VAL B 2 131 ? 41.484 93.918 47.265 1.00 34.32 141 VAL B O 1
ATOM 3604 N N . GLN B 2 132 ? 42.215 93.577 49.370 1.00 28.61 142 GLN B N 1
ATOM 3605 C CA . GLN B 2 132 ? 43.225 92.593 49.005 1.00 30.33 142 GLN B CA 1
ATOM 3606 C C . GLN B 2 132 ? 42.921 91.301 49.747 1.00 32.38 142 GLN B C 1
ATOM 3607 O O . GLN B 2 132 ? 42.443 91.334 50.877 1.00 30.94 142 GLN B O 1
ATOM 3613 N N . SER B 2 133 ? 43.187 90.159 49.121 1.00 27.03 143 SER B N 1
ATOM 3614 C CA . SER B 2 133 ? 42.848 88.878 49.729 1.00 28.60 143 SER B CA 1
ATOM 3615 C C . SER B 2 133 ? 44.014 87.910 49.585 1.00 29.04 143 SER B C 1
ATOM 3616 O O . SER B 2 133 ? 44.859 88.053 48.698 1.00 30.90 143 SER B O 1
ATOM 3619 N N . TRP B 2 134 ? 44.048 86.908 50.459 1.00 28.99 144 TRP B N 1
ATOM 3620 C CA . TRP B 2 134 ? 45.080 85.889 50.333 1.00 27.07 144 TRP B CA 1
ATOM 3621 C C . TRP B 2 134 ? 44.628 84.604 51.008 1.00 30.70 144 TRP B C 1
ATOM 3622 O O . TRP B 2 134 ? 43.692 84.593 51.812 1.00 29.27 144 TRP B O 1
ATOM 3633 N N . GLY B 2 135 ? 45.306 83.516 50.649 1.00 28.22 145 GLY B N 1
ATOM 3634 C CA . GLY B 2 135 ? 45.056 82.224 51.258 1.00 27.05 145 GLY B CA 1
ATOM 3635 C C . GLY B 2 135 ? 44.334 81.249 50.344 1.00 30.26 145 GLY B C 1
ATOM 3636 O O . GLY B 2 135 ? 44.495 81.292 49.114 1.00 28.76 145 GLY B O 1
ATOM 3637 N N . ARG B 2 136 ? 43.529 80.375 50.948 1.00 29.77 146 ARG B N 1
ATOM 3638 C CA . ARG B 2 136 ? 42.824 79.333 50.207 1.00 30.45 146 ARG B CA 1
ATOM 3639 C C . ARG B 2 136 ? 41.836 79.938 49.218 1.00 32.59 146 ARG B C 1
ATOM 3640 O O . ARG B 2 136 ? 41.139 80.909 49.522 1.00 33.95 146 ARG B O 1
ATOM 3648 N N . ASN B 2 137 ? 41.783 79.348 48.017 1.00 35.56 147 ASN B N 1
ATOM 3649 C CA . ASN B 2 137 ? 40.968 79.873 46.926 1.00 34.60 147 ASN B CA 1
ATOM 3650 C C . ASN B 2 137 ? 40.281 78.763 46.128 1.00 34.20 147 ASN B C 1
ATOM 3651 O O . ASN B 2 137 ? 39.871 79.001 44.986 1.00 37.08 147 ASN B O 1
ATOM 3656 N N . GLN B 2 138 ? 40.142 77.556 46.692 1.00 35.80 148 GLN B N 1
ATOM 3657 C CA . GLN B 2 138 ? 39.647 76.432 45.899 1.00 41.61 148 GLN B CA 1
ATOM 3658 C C . GLN B 2 138 ? 38.226 76.664 45.400 1.00 40.11 148 GLN B C 1
ATOM 3659 O O . GLN B 2 138 ? 37.863 76.178 44.324 1.00 38.22 148 GLN B O 1
ATOM 3665 N N . ASN B 2 139 ? 37.410 77.404 46.151 1.00 35.07 149 ASN B N 1
ATOM 3666 C CA . ASN B 2 139 ? 36.055 77.734 45.724 1.00 39.08 149 ASN B CA 1
ATOM 3667 C C . ASN B 2 139 ? 35.921 79.178 45.247 1.00 39.62 149 ASN B C 1
ATOM 3668 O O . ASN B 2 139 ? 34.797 79.676 45.115 1.00 39.82 149 ASN B O 1
ATOM 3673 N N . GLY B 2 140 ? 37.036 79.864 44.986 1.00 37.68 150 GLY B N 1
ATOM 3674 C CA . GLY B 2 140 ? 37.002 81.225 44.486 1.00 34.10 150 GLY B CA 1
ATOM 3675 C C . GLY B 2 140 ? 36.846 82.301 45.539 1.00 37.00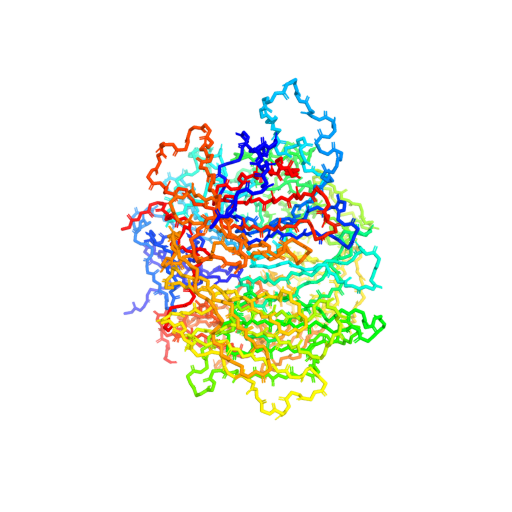 150 GLY B C 1
ATOM 3676 O O . GLY B 2 140 ? 36.586 83.454 45.180 1.00 37.06 150 GLY B O 1
ATOM 3677 N N . GLN B 2 141 ? 37.020 81.970 46.822 1.00 32.39 151 GLN B N 1
ATOM 3678 C CA . GLN B 2 141 ? 36.712 82.888 47.914 1.00 35.21 151 GLN B CA 1
ATOM 3679 C C . GLN B 2 141 ? 37.655 84.096 47.991 1.00 33.25 151 GLN B C 1
ATOM 3680 O O . GLN B 2 141 ? 37.332 85.062 48.693 1.00 35.27 151 GLN B O 1
ATOM 3686 N N . LEU B 2 142 ? 38.783 84.097 47.276 1.00 30.87 152 LEU B N 1
ATOM 3687 C CA . LEU B 2 142 ? 39.616 85.295 47.205 1.00 31.68 152 LEU B CA 1
ATOM 3688 C C . LEU B 2 142 ? 39.067 86.333 46.244 1.00 34.17 152 LEU B C 1
ATOM 3689 O O . LEU B 2 142 ? 39.518 87.484 46.277 1.00 36.60 152 LEU B O 1
ATOM 3694 N N . GLY B 2 143 ? 38.112 85.956 45.393 1.00 33.53 153 GLY B N 1
ATOM 3695 C CA . GLY B 2 143 ? 37.547 86.886 44.433 1.00 38.44 153 GLY B CA 1
ATOM 3696 C C . GLY B 2 143 ? 38.491 87.325 43.342 1.00 38.63 153 GLY B C 1
ATOM 3697 O O . GLY B 2 143 ? 38.274 88.379 42.739 1.00 39.03 153 GLY B O 1
ATOM 3698 N N . LEU B 2 144 ? 39.538 86.549 43.070 1.00 40.94 154 LEU B N 1
ATOM 3699 C CA . LEU B 2 144 ? 40.559 86.922 42.097 1.00 39.97 154 LEU B CA 1
ATOM 3700 C C . LEU B 2 144 ? 40.290 86.383 40.695 1.00 45.35 154 LEU B C 1
ATOM 3701 O O . LEU B 2 144 ? 41.096 86.633 39.791 1.00 45.53 154 LEU B O 1
ATOM 3706 N N . GLY B 2 145 ? 39.196 85.645 40.492 1.00 37.70 155 GLY B N 1
ATOM 3707 C CA . GLY B 2 145 ? 38.844 85.133 39.178 1.00 42.56 155 GLY B CA 1
ATOM 3708 C C . GLY B 2 145 ? 39.455 83.796 38.803 1.00 47.73 155 GLY B C 1
ATOM 3709 O O . GLY B 2 145 ? 39.289 83.362 37.657 1.00 45.38 155 GLY B O 1
ATOM 3710 N N . ASP B 2 146 ? 40.160 83.139 39.723 1.00 44.99 156 ASP B N 1
ATOM 3711 C CA . ASP B 2 146 ? 40.719 81.806 39.505 1.00 43.38 156 ASP B CA 1
ATOM 3712 C C . ASP B 2 146 ? 40.423 80.929 40.720 1.00 46.65 156 ASP B C 1
ATOM 3713 O O . ASP B 2 146 ? 39.639 81.324 41.594 1.00 40.88 156 ASP B O 1
ATOM 3718 N N . THR B 2 147 ? 41.042 79.744 40.794 1.00 42.83 157 THR B N 1
ATOM 3719 C CA . THR B 2 147 ? 40.974 78.907 41.989 1.00 42.18 157 THR B CA 1
ATOM 3720 C C . THR B 2 147 ? 42.359 78.542 42.502 1.00 42.48 157 THR B C 1
ATOM 3721 O O . THR B 2 147 ? 42.501 77.558 43.236 1.00 43.99 157 THR B O 1
ATOM 3725 N N . GLU B 2 148 ? 43.385 79.305 42.125 1.00 43.92 158 GLU B N 1
ATOM 3726 C CA . GLU B 2 148 ? 44.724 79.097 42.665 1.00 42.77 158 GLU B CA 1
ATOM 3727 C C . GLU B 2 148 ? 44.855 79.816 44.004 1.00 43.27 158 GLU B C 1
ATOM 3728 O O . GLU B 2 148 ? 44.496 80.994 44.117 1.00 38.39 158 GLU B O 1
ATOM 3734 N N . ASP B 2 149 ? 45.359 79.115 45.019 1.00 35.28 159 ASP B N 1
ATOM 3735 C CA . ASP B 2 149 ? 45.649 79.767 46.289 1.00 34.26 159 ASP B CA 1
ATOM 3736 C C . ASP B 2 149 ? 46.672 80.880 46.074 1.00 34.19 159 ASP B C 1
ATOM 3737 O O . ASP B 2 149 ? 47.467 80.852 45.132 1.00 35.40 159 ASP B O 1
ATOM 3742 N N . SER B 2 150 ? 46.647 81.888 46.937 1.00 33.80 160 SER B N 1
ATOM 3743 C CA . SER B 2 150 ? 47.615 82.975 46.828 1.00 33.30 160 SER B CA 1
ATOM 3744 C C . SER B 2 150 ? 48.326 83.093 48.164 1.00 30.74 160 SER B C 1
ATOM 3745 O O . SER B 2 150 ? 47.678 83.265 49.204 1.00 31.22 160 SER B O 1
ATOM 3748 N N . LEU B 2 151 ? 49.651 82.968 48.137 1.00 26.76 161 LEU B N 1
ATOM 3749 C CA . LEU B 2 151 ? 50.466 83.025 49.343 1.00 29.73 161 LEU B CA 1
ATOM 3750 C C . LEU B 2 151 ? 50.799 84.450 49.777 1.00 29.15 161 LEU B C 1
ATOM 3751 O O . LEU B 2 151 ? 51.378 84.633 50.851 1.00 28.47 161 LEU B O 1
ATOM 3756 N N . VAL B 2 152 ? 50.441 85.448 48.974 1.00 31.41 162 VAL B N 1
ATOM 3757 C CA . VAL B 2 152 ? 50.635 86.857 49.310 1.00 28.78 162 VAL B CA 1
ATOM 3758 C C . VAL B 2 152 ? 49.331 87.604 49.022 1.00 30.28 162 VAL B C 1
ATOM 3759 O O . VAL B 2 152 ? 48.495 87.144 48.229 1.00 28.71 162 VAL B O 1
ATOM 3763 N N . PRO B 2 153 ? 49.149 88.773 49.637 1.00 28.89 163 PRO B N 1
ATOM 3764 C CA . PRO B 2 153 ? 47.948 89.568 49.339 1.00 31.08 163 PRO B CA 1
ATOM 3765 C C . PRO B 2 153 ? 47.897 89.981 47.873 1.00 33.74 163 PRO B C 1
ATOM 3766 O O . PRO B 2 153 ? 48.911 90.356 47.281 1.00 33.69 163 PRO B O 1
ATOM 3770 N N . GLN B 2 154 ? 46.697 89.923 47.294 1.00 29.57 164 GLN B N 1
ATOM 3771 C CA . GLN B 2 154 ? 46.466 90.389 45.933 1.00 35.36 164 GLN B CA 1
ATOM 3772 C C . GLN B 2 154 ? 45.202 91.232 45.885 1.00 35.05 164 GLN B C 1
ATOM 3773 O O . GLN B 2 154 ? 44.205 90.897 46.524 1.00 32.81 164 GLN B O 1
ATOM 3779 N N . LYS B 2 155 ? 45.241 92.318 45.117 1.00 33.76 165 LYS B N 1
ATOM 3780 C CA . LYS B 2 155 ? 44.070 93.174 44.985 1.00 35.49 165 LYS B CA 1
ATOM 3781 C C . LYS B 2 155 ? 42.961 92.480 44.200 1.00 36.96 165 LYS B C 1
ATOM 3782 O O . LYS B 2 155 ? 43.205 91.852 43.167 1.00 37.42 165 LYS B O 1
ATOM 3788 N N . ILE B 2 156 ? 41.734 92.607 44.695 1.00 34.85 166 ILE B N 1
ATOM 3789 C CA . ILE B 2 156 ? 40.542 92.212 43.951 1.00 38.60 166 ILE B CA 1
ATOM 3790 C C . ILE B 2 156 ? 40.250 93.285 42.905 1.00 41.82 166 ILE B C 1
ATOM 3791 O O . ILE B 2 156 ? 39.698 94.342 43.225 1.00 41.32 166 ILE B O 1
ATOM 3796 N N A GLN B 2 157 ? 40.617 93.016 41.646 0.50 43.61 167 GLN B N 1
ATOM 3797 N N B GLN B 2 157 ? 40.611 93.011 41.643 0.50 43.61 167 GLN B N 1
ATOM 3798 C CA A GLN B 2 157 ? 40.424 93.981 40.566 0.50 45.48 167 GLN B CA 1
ATOM 3799 C CA B GLN B 2 157 ? 40.418 93.983 40.568 0.50 45.48 167 GLN B CA 1
ATOM 3800 C C A GLN B 2 157 ? 38.954 94.234 40.265 0.50 46.68 167 GLN B C 1
ATOM 3801 C C B GLN B 2 157 ? 38.944 94.260 40.311 0.50 46.67 167 GLN B C 1
ATOM 3802 O O A GLN B 2 157 ? 38.619 95.296 39.726 0.50 46.70 167 GLN B O 1
ATOM 3803 O O B GLN B 2 157 ? 38.589 95.347 39.841 0.50 46.64 167 GLN B O 1
ATOM 3814 N N . ALA B 2 158 ? 38.075 93.288 40.600 1.00 42.05 168 ALA B N 1
ATOM 3815 C CA . ALA B 2 158 ? 36.655 93.420 40.308 1.00 45.18 168 ALA B CA 1
ATOM 3816 C C . ALA B 2 158 ? 35.989 94.539 41.092 1.00 48.42 168 ALA B C 1
ATOM 3817 O O . ALA B 2 158 ? 34.869 94.930 40.744 1.00 49.03 168 ALA B O 1
ATOM 3819 N N . PHE B 2 159 ? 36.637 95.058 42.134 1.00 46.95 169 PHE B N 1
ATOM 3820 C CA . PHE B 2 159 ? 36.079 96.130 42.944 1.00 47.32 169 PHE B CA 1
ATOM 3821 C C . PHE B 2 159 ? 36.564 97.512 42.522 1.00 52.00 169 PHE B C 1
ATOM 3822 O O . PHE B 2 159 ? 36.180 98.505 43.153 1.00 49.28 169 PHE B O 1
ATOM 3830 N N . GLU B 2 160 ? 37.385 97.607 41.475 1.00 48.17 170 GLU B N 1
ATOM 3831 C CA . GLU B 2 160 ? 37.873 98.910 41.031 1.00 55.03 170 GLU B CA 1
ATOM 3832 C C . GLU B 2 160 ? 36.707 99.818 40.669 1.00 55.86 170 GLU B C 1
ATOM 3833 O O . GLU B 2 160 ? 35.824 99.434 39.896 1.00 50.44 170 GLU B O 1
ATOM 3839 N N . GLY B 2 161 ? 36.702 101.022 41.243 1.00 51.60 171 GLY B N 1
ATOM 3840 C CA . GLY B 2 161 ? 35.589 101.933 41.091 1.00 53.18 171 GLY B CA 1
ATOM 3841 C C . GLY B 2 161 ? 34.440 101.691 42.044 1.00 53.81 171 GLY B C 1
ATOM 3842 O O . GLY B 2 161 ? 33.429 102.400 41.960 1.00 53.35 171 GLY B O 1
ATOM 3843 N N . ILE B 2 162 ? 34.571 100.730 42.957 1.00 47.30 172 ILE B N 1
ATOM 3844 C CA . ILE B 2 162 ? 33.527 100.359 43.903 1.00 49.65 172 ILE B CA 1
ATOM 3845 C C . ILE B 2 162 ? 34.133 100.421 45.298 1.00 51.11 172 ILE B C 1
ATOM 3846 O O . ILE B 2 162 ? 34.921 99.546 45.676 1.00 50.86 172 ILE B O 1
ATOM 3851 N N . ARG B 2 163 ? 33.752 101.432 46.071 1.00 46.94 173 ARG B N 1
ATOM 3852 C CA . ARG B 2 163 ? 34.307 101.610 47.406 1.00 45.52 173 ARG B CA 1
ATOM 3853 C C . ARG B 2 163 ? 33.647 100.628 48.369 1.00 42.59 173 ARG B C 1
ATOM 3854 O O . ARG B 2 163 ? 32.422 100.638 48.547 1.00 41.32 173 ARG B O 1
ATOM 3862 N N . ILE B 2 164 ? 34.464 99.786 48.981 1.00 43.04 174 ILE B N 1
ATOM 3863 C CA . ILE B 2 164 ? 33.994 98.733 49.870 1.00 39.63 174 ILE B CA 1
ATOM 3864 C C . ILE B 2 164 ? 33.953 99.280 51.287 1.00 43.80 174 ILE B C 1
ATOM 3865 O O . ILE B 2 164 ? 34.925 99.882 51.759 1.00 37.22 174 ILE B O 1
ATOM 3870 N N . LYS B 2 165 ? 32.814 99.106 51.955 1.00 40.31 175 LYS B N 1
ATOM 3871 C CA . LYS B 2 165 ? 32.715 99.487 53.358 1.00 41.62 175 LYS B CA 1
ATOM 3872 C C . LYS B 2 165 ? 33.319 98.411 54.247 1.00 39.54 175 LYS B C 1
ATOM 3873 O O . LYS B 2 165 ? 34.174 98.699 55.090 1.00 38.27 175 LYS B O 1
ATOM 3879 N N . MET B 2 166 ? 32.897 97.166 54.066 1.00 37.28 176 MET B N 1
ATOM 3880 C CA . MET B 2 166 ? 33.467 96.124 54.908 1.00 35.03 176 MET B CA 1
ATOM 3881 C C . MET B 2 166 ? 33.248 94.771 54.262 1.00 32.55 176 MET B C 1
ATOM 3882 O O . MET B 2 166 ? 32.464 94.628 53.319 1.00 36.29 176 MET B O 1
ATOM 3887 N N . VAL B 2 167 ? 33.975 93.782 54.778 1.00 32.46 177 VAL B N 1
ATOM 3888 C CA . VAL B 2 167 ? 33.906 92.421 54.279 1.00 33.73 177 VAL B CA 1
ATOM 3889 C C . VAL B 2 167 ? 33.788 91.477 55.468 1.00 34.61 177 VAL B C 1
ATOM 3890 O O . VAL B 2 167 ? 34.056 91.839 56.616 1.00 35.02 177 VAL B O 1
ATOM 3894 N N . ALA B 2 168 ? 33.381 90.250 55.167 1.00 32.54 178 ALA B N 1
ATOM 3895 C CA . ALA B 2 168 ? 33.341 89.169 56.134 1.00 32.97 178 ALA B CA 1
ATOM 3896 C C . ALA B 2 168 ? 33.698 87.893 55.395 1.00 35.00 178 ALA B C 1
ATOM 3897 O O . ALA B 2 168 ? 33.518 87.800 54.180 1.00 34.09 178 ALA B O 1
ATOM 3899 N N . ALA B 2 169 ? 34.211 86.916 56.132 1.00 33.04 179 ALA B N 1
ATOM 3900 C CA . ALA B 2 169 ? 34.706 85.684 55.539 1.00 33.19 179 ALA B CA 1
ATOM 3901 C C . ALA B 2 169 ? 34.222 84.512 56.372 1.00 36.08 179 ALA B C 1
ATOM 3902 O O . ALA B 2 169 ? 34.319 84.537 57.603 1.00 32.88 179 ALA B O 1
ATOM 3904 N N . GLY B 2 170 ? 33.696 83.498 55.703 1.00 36.32 180 GLY B N 1
ATOM 3905 C CA . GLY B 2 170 ? 33.307 82.257 56.345 1.00 31.33 180 GLY B CA 1
ATOM 3906 C C . GLY B 2 170 ? 34.341 81.174 56.143 1.00 31.73 180 GLY B C 1
ATOM 3907 O O . GLY B 2 170 ? 35.543 81.441 56.022 1.00 31.77 180 GLY B O 1
ATOM 3908 N N . ALA B 2 171 ? 33.872 79.926 56.123 1.00 32.76 181 ALA B N 1
ATOM 3909 C CA . ALA B 2 171 ? 34.790 78.811 55.932 1.00 35.34 181 ALA B CA 1
ATOM 3910 C C . ALA B 2 171 ? 35.402 78.851 54.537 1.00 31.98 181 ALA B C 1
ATOM 3911 O O . ALA B 2 171 ? 36.626 78.831 54.388 1.00 35.87 181 ALA B O 1
ATOM 3913 N N . GLU B 2 172 ? 34.563 78.931 53.493 1.00 29.61 182 GLU B N 1
ATOM 3914 C CA . GLU B 2 172 ? 35.078 78.954 52.129 1.00 33.63 182 GLU B CA 1
ATOM 3915 C C . GLU B 2 172 ? 34.370 79.979 51.258 1.00 35.76 182 GLU B C 1
ATOM 3916 O O . GLU B 2 172 ? 34.357 79.826 50.027 1.00 35.13 182 GLU B O 1
ATOM 3922 N N . HIS B 2 173 ? 33.773 81.006 51.855 1.00 33.76 183 HIS B N 1
ATOM 3923 C CA . HIS B 2 173 ? 33.124 82.053 51.085 1.00 33.91 183 HIS B CA 1
ATOM 3924 C C . HIS B 2 173 ? 33.385 83.393 51.755 1.00 31.74 183 HIS B C 1
ATOM 3925 O O . HIS B 2 173 ? 33.888 83.474 52.879 1.00 30.79 183 HIS B O 1
ATOM 3932 N N . THR B 2 174 ? 33.036 84.451 51.035 1.00 35.55 184 THR B N 1
ATOM 3933 C CA . THR B 2 174 ? 33.289 85.825 51.430 1.00 34.31 184 THR B CA 1
ATOM 3934 C C . THR B 2 174 ? 32.076 86.655 51.041 1.00 36.59 184 THR B C 1
ATOM 3935 O O . THR B 2 174 ? 31.402 86.363 50.047 1.00 38.22 184 THR B O 1
ATOM 3939 N N . ALA B 2 175 ? 31.795 87.684 51.838 1.00 33.92 185 ALA B N 1
ATOM 3940 C CA . ALA B 2 175 ? 30.736 88.628 51.515 1.00 33.43 185 ALA B CA 1
ATOM 3941 C C . ALA B 2 175 ? 31.238 90.028 51.811 1.00 39.91 185 ALA B C 1
ATOM 3942 O O . ALA B 2 175 ? 32.193 90.218 52.570 1.00 35.91 185 ALA B O 1
ATOM 3944 N N . ALA B 2 176 ? 30.573 91.010 51.211 1.00 38.73 186 ALA B N 1
ATOM 3945 C CA . ALA B 2 176 ? 31.003 92.390 51.374 1.00 36.37 186 ALA B CA 1
ATOM 3946 C C . ALA B 2 176 ? 29.808 93.323 51.265 1.00 41.48 186 ALA B C 1
ATOM 3947 O O . ALA B 2 176 ? 28.789 92.993 50.656 1.00 40.66 186 ALA B O 1
ATOM 3949 N N . VAL B 2 177 ? 29.947 94.507 51.856 1.00 40.12 187 VAL B N 1
ATOM 3950 C CA . VAL B 2 177 ? 29.007 95.596 51.622 1.00 40.54 187 VAL B CA 1
ATOM 3951 C C . VAL B 2 177 ? 29.792 96.836 51.219 1.00 44.41 187 VAL B C 1
ATOM 3952 O O . VAL B 2 177 ? 30.876 97.113 51.762 1.00 37.54 187 VAL B O 1
ATOM 3956 N N . THR B 2 178 ? 29.250 97.557 50.233 1.00 42.93 188 THR B N 1
ATOM 3957 C CA . THR B 2 178 ? 29.839 98.780 49.717 1.00 46.57 188 THR B CA 1
ATOM 3958 C C . THR B 2 178 ? 29.374 99.969 50.544 1.00 45.18 188 THR B C 1
ATOM 3959 O O . THR B 2 178 ? 28.383 99.897 51.277 1.00 43.89 188 THR B O 1
ATOM 3963 N N . GLU B 2 179 ? 30.092 101.087 50.397 1.00 42.54 189 GLU B N 1
ATOM 3964 C CA . GLU B 2 179 ? 29.653 102.319 51.037 1.00 47.94 189 GLU B CA 1
ATOM 3965 C C . GLU B 2 179 ? 28.297 102.770 50.506 1.00 52.54 189 GLU B C 1
ATOM 3966 O O . GLU B 2 179 ? 27.557 103.460 51.215 1.00 52.22 189 GLU B O 1
ATOM 3972 N N . ASP B 2 180 ? 27.961 102.400 49.262 1.00 56.13 190 ASP B N 1
ATOM 3973 C CA . ASP B 2 180 ? 26.658 102.718 48.677 1.00 60.32 190 ASP B CA 1
ATOM 3974 C C . ASP B 2 180 ? 25.536 101.818 49.182 1.00 62.17 190 ASP B C 1
ATOM 3975 O O . ASP B 2 180 ? 24.371 102.096 48.892 1.00 62.39 190 ASP B O 1
ATOM 3980 N N . GLY B 2 181 ? 25.853 100.732 49.887 1.00 59.73 191 GLY B N 1
ATOM 3981 C CA . GLY B 2 181 ? 24.846 99.843 50.428 1.00 51.48 191 GLY B CA 1
ATOM 3982 C C . GLY B 2 181 ? 24.583 98.584 49.631 1.00 47.30 191 GLY B C 1
ATOM 3983 O O . GLY B 2 181 ? 23.666 97.834 49.983 1.00 51.70 191 GLY B O 1
ATOM 3984 N N . ASP B 2 182 ? 25.352 98.326 48.576 1.00 49.22 192 ASP B N 1
ATOM 3985 C CA . ASP B 2 182 ? 25.206 97.102 47.801 1.00 44.62 192 ASP B CA 1
ATOM 3986 C C . ASP B 2 182 ? 25.841 95.922 48.530 1.00 50.24 192 ASP B C 1
ATOM 3987 O O . ASP B 2 182 ? 26.838 96.064 49.241 1.00 42.89 192 ASP B O 1
ATOM 3992 N N . LEU B 2 183 ? 25.256 94.742 48.339 1.00 44.00 193 LEU B N 1
ATOM 3993 C CA . LEU B 2 183 ? 25.699 93.517 48.989 1.00 43.59 193 LEU B CA 1
ATOM 3994 C C . LEU B 2 183 ? 26.321 92.590 47.951 1.00 48.57 193 LEU B C 1
ATOM 3995 O O . LEU B 2 183 ? 25.803 92.465 46.836 1.00 45.53 193 LEU B O 1
ATOM 4000 N N . TYR B 2 184 ? 27.435 91.946 48.317 1.00 43.94 194 TYR B N 1
ATOM 4001 C CA . TYR B 2 184 ? 28.166 91.064 47.416 1.00 43.16 194 TYR B CA 1
ATOM 4002 C C . TYR B 2 184 ? 28.506 89.746 48.105 1.00 42.52 194 TYR B C 1
ATOM 4003 O O . TYR B 2 184 ? 28.688 89.688 49.327 1.00 42.41 194 TYR B O 1
ATOM 4012 N N . GLY B 2 185 ? 28.628 88.700 47.299 1.00 40.73 195 GLY B N 1
ATOM 4013 C CA . GLY B 2 185 ? 29.039 87.397 47.796 1.00 38.79 195 GLY B CA 1
ATOM 4014 C C . GLY B 2 185 ? 29.872 86.677 46.758 1.00 43.34 195 GLY B C 1
ATOM 4015 O O . GLY B 2 185 ? 29.687 86.857 45.554 1.00 45.18 195 GLY B O 1
ATOM 4016 N N . TRP B 2 186 ? 30.817 85.868 47.237 1.00 39.18 196 TRP B N 1
ATOM 4017 C CA . TRP B 2 186 ? 31.590 85.024 46.333 1.00 40.71 196 TRP B CA 1
ATOM 4018 C C . TRP B 2 186 ? 32.227 83.885 47.119 1.00 37.67 196 TRP B C 1
ATOM 4019 O O . TRP B 2 186 ? 32.194 83.853 48.352 1.00 38.93 196 TRP B O 1
ATOM 4030 N N . GLY B 2 187 ? 32.795 82.936 46.381 1.00 36.28 197 GLY B N 1
ATOM 4031 C CA . GLY B 2 187 ? 33.338 81.738 46.995 1.00 35.78 197 GLY B CA 1
ATOM 4032 C C . GLY B 2 187 ? 32.367 80.569 46.973 1.00 41.55 197 GLY B C 1
ATOM 4033 O O . GLY B 2 187 ? 31.522 80.469 46.077 1.00 42.23 197 GLY B O 1
ATOM 4034 N N . TRP B 2 188 ? 32.462 79.690 47.965 1.00 40.74 198 TRP B N 1
ATOM 4035 C CA . TRP B 2 188 ? 31.665 78.467 47.996 1.00 37.59 198 TRP B CA 1
ATOM 4036 C C . TRP B 2 188 ? 30.177 78.786 48.138 1.00 41.64 198 TRP B C 1
ATOM 4037 O O . TRP B 2 188 ? 29.754 79.382 49.133 1.00 45.15 198 TRP B O 1
ATOM 4048 N N . GLY B 2 189 ? 29.370 78.374 47.161 1.00 42.50 199 GLY B N 1
ATOM 4049 C CA . GLY B 2 189 ? 27.959 78.716 47.208 1.00 42.13 199 GLY B CA 1
ATOM 4050 C C . GLY B 2 189 ? 26.981 77.557 47.234 1.00 48.49 199 GLY B C 1
ATOM 4051 O O . GLY B 2 189 ? 25.785 77.753 47.005 1.00 48.44 199 GLY B O 1
ATOM 4052 N N . ARG B 2 190 ? 27.467 76.352 47.538 1.00 54.59 200 ARG B N 1
ATOM 4053 C CA . ARG B 2 190 ? 26.637 75.159 47.382 1.00 50.81 200 ARG B CA 1
ATOM 4054 C C . ARG B 2 190 ? 25.372 75.231 48.229 1.00 54.85 200 ARG B C 1
ATOM 4055 O O . ARG B 2 190 ? 24.294 74.837 47.772 1.00 50.50 200 ARG B O 1
ATOM 4063 N N . TYR B 2 191 ? 25.469 75.732 49.459 1.00 50.67 201 TYR B N 1
ATOM 4064 C CA . TYR B 2 191 ? 24.317 75.747 50.354 1.00 50.82 201 TYR B CA 1
ATOM 4065 C C . TYR B 2 191 ? 23.627 77.111 50.415 1.00 49.44 201 TYR B C 1
ATOM 4066 O O . TYR B 2 191 ? 22.974 77.435 51.414 1.00 51.98 201 TYR B O 1
ATOM 4075 N N . GLY B 2 192 ? 23.728 77.904 49.346 1.00 50.60 202 GLY B N 1
ATOM 4076 C CA . GLY B 2 192 ? 22.958 79.127 49.212 1.00 49.43 202 GLY B CA 1
ATOM 4077 C C . GLY B 2 192 ? 23.512 80.337 49.930 1.00 49.05 202 GLY B C 1
ATOM 4078 O O . GLY B 2 192 ? 22.934 81.424 49.814 1.00 48.35 202 GLY B O 1
ATOM 4079 N N . ASN B 2 193 ? 24.625 80.195 50.640 1.00 47.80 203 ASN B N 1
ATOM 4080 C CA . ASN B 2 193 ? 25.140 81.239 51.518 1.00 48.55 203 ASN B CA 1
ATOM 4081 C C . ASN B 2 193 ? 25.726 82.434 50.772 1.00 45.96 203 ASN B C 1
ATOM 4082 O O . ASN B 2 193 ? 26.176 83.375 51.431 1.00 43.94 203 ASN B O 1
ATOM 4087 N N . LEU B 2 194 ? 25.752 82.435 49.441 1.00 44.11 204 LEU B N 1
ATOM 4088 C CA . LEU B 2 194 ? 26.148 83.643 48.729 1.00 45.11 204 LEU B CA 1
ATOM 4089 C C . LEU B 2 194 ? 25.001 84.626 48.560 1.00 48.67 204 LEU B C 1
ATOM 4090 O O . LEU B 2 194 ? 25.252 85.819 48.361 1.00 45.38 204 LEU B O 1
ATOM 4095 N N . GLY B 2 195 ? 23.757 84.157 48.641 1.00 47.79 205 GLY B N 1
ATOM 4096 C CA . GLY B 2 195 ? 22.607 85.024 48.458 1.00 49.27 205 GLY B CA 1
ATOM 4097 C C . GLY B 2 195 ? 22.244 85.313 47.023 1.00 49.16 205 GLY B C 1
ATOM 4098 O O . GLY B 2 195 ? 21.483 86.252 46.768 1.00 47.96 205 GLY B O 1
ATOM 4099 N N . LEU B 2 196 ? 22.761 84.536 46.073 1.00 50.69 206 LEU B N 1
ATOM 4100 C CA . LEU B 2 196 ? 22.578 84.818 44.656 1.00 55.88 206 LEU B CA 1
ATOM 4101 C C . LEU B 2 196 ? 21.447 84.022 44.015 1.00 55.55 206 LEU B C 1
ATOM 4102 O O . LEU B 2 196 ? 21.127 84.270 42.849 1.00 60.84 206 LEU B O 1
ATOM 4107 N N . GLY B 2 197 ? 20.844 83.073 44.728 1.00 60.06 207 GLY B N 1
ATOM 4108 C CA . GLY B 2 197 ? 19.719 82.328 44.194 1.00 66.12 207 GLY B CA 1
ATOM 4109 C C . GLY B 2 197 ? 20.051 81.005 43.531 1.00 70.39 207 GLY B C 1
ATOM 4110 O O . GLY B 2 197 ? 19.134 80.332 43.045 1.00 70.85 207 GLY B O 1
ATOM 4111 N N . ASP B 2 198 ? 21.324 80.608 43.489 1.00 56.27 208 ASP B N 1
ATOM 4112 C CA . ASP B 2 198 ? 21.710 79.336 42.890 1.00 57.70 208 ASP B CA 1
ATOM 4113 C C . ASP B 2 198 ? 22.759 78.664 43.771 1.00 59.98 208 ASP B C 1
ATOM 4114 O O . ASP B 2 198 ? 23.202 79.213 44.782 1.00 60.43 208 ASP B O 1
ATOM 4119 N N . ARG B 2 199 ? 23.154 77.457 43.375 1.00 58.06 209 ARG B N 1
ATOM 4120 C CA . ARG B 2 199 ? 24.112 76.656 44.124 1.00 59.92 209 ARG B CA 1
ATOM 4121 C C . ARG B 2 199 ? 25.525 76.742 43.560 1.00 55.51 209 ARG B C 1
ATOM 4122 O O . ARG B 2 199 ? 26.387 75.950 43.957 1.00 53.31 209 ARG B O 1
ATOM 4130 N N . THR B 2 200 ? 25.781 77.673 42.648 1.00 50.15 210 THR B N 1
ATOM 4131 C CA . THR B 2 200 ? 27.048 77.727 41.933 1.00 53.37 210 THR B CA 1
ATOM 4132 C C . THR B 2 200 ? 28.030 78.642 42.657 1.00 53.73 210 THR B C 1
ATOM 4133 O O . THR B 2 200 ? 27.657 79.709 43.162 1.00 49.76 210 THR B O 1
ATOM 4137 N N . ASP B 2 201 ? 29.286 78.214 42.712 1.00 47.02 211 ASP B N 1
ATOM 4138 C CA . ASP B 2 201 ? 30.330 79.064 43.257 1.00 49.59 211 ASP B CA 1
ATOM 4139 C C . ASP B 2 201 ? 30.552 80.271 42.344 1.00 49.50 211 ASP B C 1
ATOM 4140 O O . ASP B 2 201 ? 30.089 80.314 41.200 1.00 48.43 211 ASP B O 1
ATOM 4145 N N . ARG B 2 202 ? 31.264 81.268 42.873 1.00 46.44 212 ARG B N 1
ATOM 4146 C CA . ARG B 2 202 ? 31.629 82.465 42.125 1.00 41.79 212 ARG B CA 1
ATOM 4147 C C . ARG B 2 202 ? 33.100 82.760 42.367 1.00 43.08 212 ARG B C 1
ATOM 4148 O O . ARG B 2 202 ? 33.544 82.825 43.520 1.00 41.66 212 ARG B O 1
ATOM 4156 N N . LEU B 2 203 ? 33.859 82.928 41.286 1.00 40.82 213 LEU B N 1
ATOM 4157 C CA . LEU B 2 203 ? 35.278 83.214 41.422 1.00 38.15 213 LEU B CA 1
ATOM 4158 C C . LEU B 2 203 ? 35.559 84.701 41.595 1.00 38.69 213 LEU B C 1
ATOM 4159 O O . LEU B 2 203 ? 36.683 85.063 41.946 1.00 38.16 213 LEU B O 1
ATOM 4164 N N . VAL B 2 204 ? 34.565 85.554 41.363 1.00 43.98 214 VAL B N 1
ATOM 4165 C CA . VAL B 2 204 ? 34.675 87.000 41.544 1.00 40.65 214 VAL B CA 1
ATOM 4166 C C . VAL B 2 204 ? 33.459 87.470 42.334 1.00 42.58 214 VAL B C 1
ATOM 4167 O O . VAL B 2 204 ? 32.425 86.784 42.367 1.00 43.61 214 VAL B O 1
ATOM 4171 N N . PRO B 2 205 ? 33.550 88.636 42.979 1.00 43.65 215 PRO B N 1
ATOM 4172 C CA . PRO B 2 205 ? 32.376 89.172 43.681 1.00 42.39 215 PRO B CA 1
ATOM 4173 C C . PRO B 2 205 ? 31.181 89.291 42.746 1.00 45.49 215 PRO B C 1
ATOM 4174 O O . PRO B 2 205 ? 31.312 89.683 41.585 1.00 49.04 215 PRO B O 1
ATOM 4178 N N . GLU B 2 206 ? 30.009 88.927 43.261 1.00 46.43 216 GLU B N 1
ATOM 4179 C CA . GLU B 2 206 ? 28.758 89.017 42.520 1.00 52.44 216 GLU B CA 1
ATOM 4180 C C . GLU B 2 206 ? 27.732 89.732 43.381 1.00 50.25 216 GLU B C 1
ATOM 4181 O O . GLU B 2 206 ? 27.545 89.373 44.550 1.00 44.99 216 GLU B O 1
ATOM 4187 N N . ARG B 2 207 ? 27.067 90.732 42.802 1.00 49.04 217 ARG B N 1
ATOM 4188 C CA . ARG B 2 207 ? 26.113 91.529 43.561 1.00 53.09 217 ARG B CA 1
ATOM 4189 C C . ARG B 2 207 ? 24.851 90.727 43.843 1.00 53.79 217 ARG B C 1
ATOM 4190 O O . ARG B 2 207 ? 24.314 90.049 42.961 1.00 55.36 217 ARG B O 1
ATOM 4198 N N . VAL B 2 208 ? 24.383 90.801 45.087 1.00 50.88 218 VAL B N 1
ATOM 4199 C CA . VAL B 2 208 ? 23.107 90.211 45.472 1.00 48.86 218 VAL B CA 1
ATOM 4200 C C . VAL B 2 208 ? 22.007 91.129 44.944 1.00 55.79 218 VAL B C 1
ATOM 4201 O O . VAL B 2 208 ? 21.813 92.234 45.460 1.00 61.62 218 VAL B O 1
ATOM 4205 N N . THR B 2 209 ? 21.302 90.685 43.898 1.00 58.50 219 THR B N 1
ATOM 4206 C CA . THR B 2 209 ? 20.304 91.524 43.240 1.00 60.27 219 THR B CA 1
ATOM 4207 C C . THR B 2 209 ? 18.958 91.535 43.954 1.00 66.58 219 THR B C 1
ATOM 4208 O O . THR B 2 209 ? 18.109 92.367 43.620 1.00 61.50 219 THR B O 1
ATOM 4212 N N . SER B 2 210 ? 18.732 90.633 44.906 1.00 62.88 220 SER B N 1
ATOM 4213 C CA . SER B 2 210 ? 17.453 90.516 45.605 1.00 67.14 220 SER B CA 1
ATOM 4214 C C . SER B 2 210 ? 17.692 90.762 47.092 1.00 66.57 220 SER B C 1
ATOM 4215 O O . SER B 2 210 ? 17.837 89.823 47.878 1.00 78.60 220 SER B O 1
ATOM 4218 N N . THR B 2 211 ? 17.733 92.038 47.475 1.00 63.30 221 THR B N 1
ATOM 4219 C CA . THR B 2 211 ? 17.985 92.433 48.855 1.00 68.53 221 THR B CA 1
ATOM 4220 C C . THR B 2 211 ? 16.743 92.995 49.533 1.00 76.13 221 THR B C 1
ATOM 4221 O O . THR B 2 211 ? 16.853 93.671 50.563 1.00 73.94 221 THR B O 1
ATOM 4225 N N . GLY B 2 212 ? 15.563 92.736 48.978 1.00 80.22 222 GLY B N 1
ATOM 4226 C CA . GLY B 2 212 ? 14.369 93.352 49.513 1.00 80.49 222 GLY B CA 1
ATOM 4227 C C . GLY B 2 212 ? 14.292 94.843 49.291 1.00 79.42 222 GLY B C 1
ATOM 4228 O O . GLY B 2 212 ? 13.496 95.519 49.946 1.00 85.17 222 GLY B O 1
ATOM 4229 N N . GLY B 2 213 ? 15.100 95.379 48.378 1.00 75.09 223 GLY B N 1
ATOM 4230 C CA . GLY B 2 213 ? 15.061 96.794 48.081 1.00 72.97 223 GLY B CA 1
ATOM 4231 C C . GLY B 2 213 ? 15.749 97.673 49.096 1.00 77.51 223 GLY B C 1
ATOM 4232 O O . GLY B 2 213 ? 15.635 98.900 49.004 1.00 68.95 223 GLY B O 1
ATOM 4233 N N . GLU B 2 214 ? 16.461 97.087 50.057 1.00 65.62 224 GLU B N 1
ATOM 4234 C CA . GLU B 2 214 ? 17.139 97.827 51.109 1.00 66.29 224 GLU B CA 1
ATOM 4235 C C . GLU B 2 214 ? 18.643 97.827 50.878 1.00 66.39 224 GLU B C 1
ATOM 4236 O O . GLU B 2 214 ? 19.197 96.919 50.250 1.00 59.26 224 GLU B O 1
ATOM 4242 N N . LYS B 2 215 ? 19.296 98.861 51.395 1.00 60.50 225 LYS B N 1
ATOM 4243 C CA . LYS B 2 215 ? 20.744 98.939 51.400 1.00 57.58 225 LYS B CA 1
ATOM 4244 C C . LYS B 2 215 ? 21.279 98.270 52.657 1.00 58.55 225 LYS B C 1
ATOM 4245 O O . LYS B 2 215 ? 20.711 98.423 53.744 1.00 56.91 225 LYS B O 1
ATOM 4251 N N . MET B 2 216 ? 22.369 97.520 52.499 1.00 55.08 226 MET B N 1
ATOM 4252 C CA . MET B 2 216 ? 22.946 96.730 53.578 1.00 50.03 226 MET B CA 1
ATOM 4253 C C . MET B 2 216 ? 24.119 97.477 54.196 1.00 50.63 226 MET B C 1
ATOM 4254 O O . MET B 2 216 ? 24.976 98.004 53.480 1.00 49.16 226 MET B O 1
ATOM 4259 N N . SER B 2 217 ? 24.151 97.521 55.526 1.00 48.42 227 SER B N 1
ATOM 4260 C CA . SER B 2 217 ? 25.200 98.205 56.271 1.00 47.58 227 SER B CA 1
ATOM 4261 C C . SER B 2 217 ? 26.291 97.261 56.750 1.00 50.45 227 SER B C 1
ATOM 4262 O O . SER B 2 217 ? 27.464 97.649 56.775 1.00 44.14 227 SER B O 1
ATOM 4265 N N . MET B 2 218 ? 25.932 96.037 57.152 1.00 46.26 228 MET B N 1
ATOM 4266 C CA . MET B 2 218 ? 26.928 95.121 57.708 1.00 45.88 228 MET B CA 1
ATOM 4267 C C . MET B 2 218 ? 26.677 93.697 57.225 1.00 45.05 228 MET B C 1
ATOM 4268 O O . MET B 2 218 ? 25.569 93.345 56.819 1.00 44.66 228 MET B O 1
ATOM 4273 N N . VAL B 2 219 ? 27.714 92.866 57.321 1.00 40.28 229 VAL B N 1
ATOM 4274 C CA . VAL B 2 219 ? 27.623 91.462 56.926 1.00 43.44 229 VAL B CA 1
ATOM 4275 C C . VAL B 2 219 ? 28.563 90.633 57.803 1.00 44.30 229 VAL B C 1
ATOM 4276 O O . VAL B 2 219 ? 29.536 91.143 58.367 1.00 37.31 229 VAL B O 1
ATOM 4280 N N . ALA B 2 220 ? 28.242 89.346 57.946 1.00 36.78 230 ALA B N 1
ATOM 4281 C CA . ALA B 2 220 ? 29.033 88.406 58.733 1.00 39.50 230 ALA B CA 1
ATOM 4282 C C . ALA B 2 220 ? 28.777 87.005 58.195 1.00 43.74 230 ALA B C 1
ATOM 4283 O O . ALA B 2 220 ? 27.731 86.740 57.600 1.00 36.62 230 ALA B O 1
ATOM 4285 N N . CYS B 2 221 ? 29.740 86.101 58.398 1.00 37.41 231 CYS B N 1
ATOM 4286 C CA . CYS B 2 221 ? 29.685 84.789 57.758 1.00 37.46 231 CYS B CA 1
ATOM 4287 C C . CYS B 2 221 ? 30.004 83.666 58.733 1.00 40.29 231 CYS B C 1
ATOM 4288 O O . CYS B 2 221 ? 30.744 83.841 59.702 1.00 38.08 231 CYS B O 1
ATOM 4291 N N . GLY B 2 222 ? 29.452 82.488 58.422 1.00 37.90 232 GLY B N 1
ATOM 4292 C CA . GLY B 2 222 ? 29.744 81.249 59.107 1.00 31.89 232 GLY B CA 1
ATOM 4293 C C . GLY B 2 222 ? 30.175 80.179 58.121 1.00 37.46 232 GLY B C 1
ATOM 4294 O O . GLY B 2 222 ? 30.598 80.498 57.005 1.00 37.69 232 GLY B O 1
ATOM 4295 N N . TRP B 2 223 ? 30.062 78.903 58.509 1.00 34.70 233 TRP B N 1
ATOM 4296 C CA . TRP B 2 223 ? 30.480 77.820 57.619 1.00 33.80 233 TRP B CA 1
ATOM 4297 C C . TRP B 2 223 ? 29.574 77.717 56.397 1.00 38.04 233 TRP B C 1
ATOM 4298 O O . TRP B 2 223 ? 30.050 77.498 55.278 1.00 40.46 233 TRP B O 1
ATOM 4309 N N . ARG B 2 224 ? 28.264 77.836 56.598 1.00 37.14 234 ARG B N 1
ATOM 4310 C CA . ARG B 2 224 ? 27.300 77.668 55.517 1.00 37.16 234 ARG B CA 1
ATOM 4311 C C . ARG B 2 224 ? 26.188 78.705 55.594 1.00 41.98 234 ARG B C 1
ATOM 4312 O O . ARG B 2 224 ? 25.104 78.480 55.039 1.00 43.54 234 ARG B O 1
ATOM 4320 N N . HIS B 2 225 ? 26.414 79.826 56.277 1.00 38.47 235 HIS B N 1
ATOM 4321 C CA . HIS B 2 225 ? 25.403 80.870 56.304 1.00 38.50 235 HIS B CA 1
ATOM 4322 C C . HIS B 2 225 ? 26.062 82.241 56.352 1.00 40.08 235 HIS B C 1
ATOM 4323 O O . HIS B 2 225 ? 27.269 82.380 56.583 1.00 36.99 235 HIS B O 1
ATOM 4330 N N . THR B 2 226 ? 25.235 83.247 56.093 1.00 39.08 236 THR B N 1
ATOM 4331 C CA . THR B 2 226 ? 25.633 84.642 56.011 1.00 41.85 236 THR B CA 1
ATOM 4332 C C . THR B 2 226 ? 24.529 85.474 56.641 1.00 45.30 236 THR B C 1
ATOM 4333 O O . THR B 2 226 ? 23.345 85.139 56.521 1.00 43.85 236 THR B O 1
ATOM 4337 N N . ILE B 2 227 ? 24.925 86.543 57.331 1.00 41.86 237 ILE B N 1
ATOM 4338 C CA . ILE B 2 227 ? 24.010 87.473 57.978 1.00 41.59 237 ILE B CA 1
ATOM 4339 C C . ILE B 2 227 ? 24.315 88.876 57.473 1.00 47.16 237 ILE B C 1
ATOM 4340 O O . ILE B 2 227 ? 25.480 89.255 57.343 1.00 44.78 237 ILE B O 1
ATOM 4345 N N . SER B 2 228 ? 23.273 89.641 57.187 1.00 42.81 238 SER B N 1
ATOM 4346 C CA . SER B 2 228 ? 23.406 91.017 56.744 1.00 47.54 238 SER B CA 1
ATOM 4347 C C . SER B 2 228 ? 22.441 91.886 57.535 1.00 51.14 238 SER B C 1
ATOM 4348 O O . SER B 2 228 ? 21.411 91.415 58.024 1.00 50.80 238 SER B O 1
ATOM 4351 N N . VAL B 2 229 ? 22.796 93.157 57.683 1.00 46.19 239 VAL B N 1
ATOM 4352 C CA . VAL B 2 229 ? 21.951 94.125 58.371 1.00 50.01 239 VAL B CA 1
ATOM 4353 C C . VAL B 2 229 ? 21.822 95.349 57.484 1.00 50.34 239 VAL B C 1
ATOM 4354 O O . VAL B 2 229 ? 22.831 95.854 56.963 1.00 52.97 239 VAL B O 1
ATOM 4358 N N . SER B 2 230 ? 20.582 95.819 57.333 1.00 56.76 240 SER B N 1
ATOM 4359 C CA . SER B 2 230 ? 20.154 96.907 56.473 1.00 52.36 240 SER B CA 1
ATOM 4360 C C . SER B 2 230 ? 20.251 98.258 57.180 1.00 51.73 240 SER B C 1
ATOM 4361 O O . SER B 2 230 ? 20.340 98.347 58.408 1.00 55.67 240 SER B O 1
ATOM 4364 N N . TYR B 2 231 ? 20.223 99.325 56.369 1.00 56.16 241 TYR B N 1
ATOM 4365 C CA . TYR B 2 231 ? 20.202 100.690 56.902 1.00 59.44 241 TYR B CA 1
ATOM 4366 C C . TYR B 2 231 ? 19.019 100.909 57.838 1.00 64.16 241 TYR B C 1
ATOM 4367 O O . TYR B 2 231 ? 19.090 101.728 58.759 1.00 60.80 241 TYR B O 1
ATOM 4376 N N . SER B 2 232 ? 17.923 100.206 57.603 1.00 59.48 242 SER B N 1
ATOM 4377 C CA . SER B 2 232 ? 16.786 100.212 58.503 1.00 63.73 242 SER B CA 1
ATOM 4378 C C . SER B 2 232 ? 17.040 99.476 59.811 1.00 66.58 242 SER B C 1
ATOM 4379 O O . SER B 2 232 ? 16.235 99.601 60.740 1.00 62.40 242 SER B O 1
ATOM 4382 N N . GLY B 2 233 ? 18.119 98.705 59.916 1.00 57.76 243 GLY B N 1
ATOM 4383 C CA . GLY B 2 233 ? 18.325 97.871 61.081 1.00 55.29 243 GLY B CA 1
ATOM 4384 C C . GLY B 2 233 ? 17.653 96.528 61.000 1.00 59.19 243 GLY B C 1
ATOM 4385 O O . GLY B 2 233 ? 17.624 95.820 62.006 1.00 56.08 243 GLY B O 1
ATOM 4386 N N . ALA B 2 234 ? 17.117 96.158 59.838 1.00 55.40 244 ALA B N 1
ATOM 4387 C CA . ALA B 2 234 ? 16.526 94.843 59.656 1.00 59.10 244 ALA B CA 1
ATOM 4388 C C . ALA B 2 234 ? 17.627 93.817 59.429 1.00 56.47 244 ALA B C 1
ATOM 4389 O O . ALA B 2 234 ? 18.632 94.102 58.772 1.00 56.09 244 ALA B O 1
ATOM 4391 N N . LEU B 2 235 ? 17.434 92.621 59.982 1.00 52.17 245 LEU B N 1
ATOM 4392 C CA . LEU B 2 235 ? 18.430 91.557 59.937 1.00 56.89 245 LEU B CA 1
ATOM 4393 C C . LEU B 2 235 ? 17.982 90.474 58.968 1.00 57.60 245 LEU B C 1
ATOM 4394 O O . LEU B 2 235 ? 16.833 90.023 59.021 1.00 54.13 245 LEU B O 1
ATOM 4399 N N . TYR B 2 236 ? 18.898 90.045 58.106 1.00 51.55 246 TYR B N 1
ATOM 4400 C CA . TYR B 2 236 ? 18.636 89.034 57.095 1.00 50.08 246 TYR B CA 1
ATOM 4401 C C . TYR B 2 236 ? 19.663 87.931 57.240 1.00 54.47 246 TYR B C 1
ATOM 4402 O O . TYR B 2 236 ? 20.837 88.202 57.502 1.00 50.69 246 TYR B O 1
ATOM 4411 N N . THR B 2 237 ? 19.225 86.689 57.066 1.00 52.93 247 THR B N 1
ATOM 4412 C CA . THR B 2 237 ? 20.128 85.549 57.066 1.00 49.73 247 THR B CA 1
ATOM 4413 C C . THR B 2 237 ? 19.874 84.718 55.821 1.00 51.54 247 THR B C 1
ATOM 4414 O O . THR B 2 237 ? 18.770 84.728 55.264 1.00 53.51 247 THR B O 1
ATOM 4418 N N . TYR B 2 238 ? 20.905 83.999 55.388 1.00 46.73 248 TYR B N 1
ATOM 4419 C CA . TYR B 2 238 ? 20.721 83.121 54.242 1.00 49.53 248 TYR B CA 1
ATOM 4420 C C . TYR B 2 238 ? 21.781 82.035 54.244 1.00 47.00 248 TYR B C 1
ATOM 4421 O O . TYR B 2 238 ? 22.869 82.195 54.804 1.00 46.40 248 TYR B O 1
ATOM 4430 N N . GLY B 2 239 ? 21.433 80.914 53.605 1.00 48.12 249 GLY B N 1
ATOM 4431 C CA . GLY B 2 239 ? 22.296 79.755 53.507 1.00 45.85 249 GLY B CA 1
ATOM 4432 C C . GLY B 2 239 ? 21.636 78.517 54.079 1.00 51.09 249 GLY B C 1
ATOM 4433 O O . GLY B 2 239 ? 20.400 78.306 53.898 1.00 52.56 249 GLY B O 1
ATOM 4434 N N . TRP B 2 240 ? 22.397 77.697 54.769 1.00 44.77 250 TRP B N 1
ATOM 4435 C CA . TRP B 2 240 ? 21.886 76.437 55.342 1.00 51.25 250 TRP B CA 1
ATOM 4436 C C . TRP B 2 240 ? 21.385 76.714 56.753 1.00 53.64 250 TRP B C 1
ATOM 4437 O O . TRP B 2 240 ? 21.885 77.612 57.375 1.00 48.32 250 TRP B O 1
ATOM 4448 N N . SER B 2 241 ? 20.386 75.974 57.202 1.00 53.47 251 SER B N 1
ATOM 4449 C CA . SER B 2 241 ? 19.878 76.119 58.562 1.00 49.39 251 SER B CA 1
ATOM 4450 C C . SER B 2 241 ? 19.601 74.767 59.222 1.00 51.30 251 SER B C 1
ATOM 4451 O O . SER B 2 241 ? 18.643 74.638 59.992 1.00 54.68 251 SER B O 1
ATOM 4454 N N . LYS B 2 242 ? 20.451 73.767 58.981 1.00 46.67 252 LYS B N 1
ATOM 4455 C CA . LYS B 2 242 ? 20.269 72.434 59.606 1.00 50.72 252 LYS B CA 1
ATOM 4456 C C . LYS B 2 242 ? 20.361 72.569 61.123 1.00 58.30 252 LYS B C 1
ATOM 4457 O O . LYS B 2 242 ? 19.760 71.783 61.818 1.00 50.81 252 LYS B O 1
ATOM 4463 N N . TYR B 2 243 ? 21.137 73.528 61.601 1.00 47.03 253 TYR B N 1
ATOM 4464 C CA . TYR B 2 243 ? 21.260 73.759 63.031 1.00 45.69 253 TYR B CA 1
ATOM 4465 C C . TYR B 2 243 ? 20.461 74.973 63.489 1.00 50.21 253 TYR B C 1
ATOM 4466 O O . TYR B 2 243 ? 20.620 75.409 64.635 1.00 53.83 253 TYR B O 1
ATOM 4475 N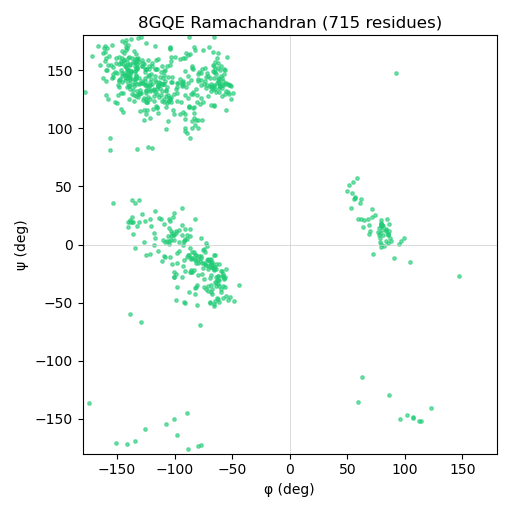 N . GLY B 2 244 ? 19.592 75.510 62.629 1.00 47.21 254 GLY B N 1
ATOM 4476 C CA . GLY B 2 244 ? 18.808 76.683 62.964 1.00 47.78 254 GLY B CA 1
ATOM 4477 C C . GLY B 2 244 ? 19.555 77.997 62.903 1.00 47.64 254 GLY B C 1
ATOM 4478 O O . GLY B 2 244 ? 19.052 79.005 63.413 1.00 52.64 254 GLY B O 1
ATOM 4479 N N . GLN B 2 245 ? 20.738 78.025 62.282 1.00 49.21 255 GLN B N 1
ATOM 4480 C CA . GLN B 2 245 ? 21.559 79.231 62.311 1.00 47.77 255 GLN B CA 1
ATOM 4481 C C . GLN B 2 245 ? 20.937 80.389 61.538 1.00 50.58 255 GLN B C 1
ATOM 4482 O O . GLN B 2 245 ? 21.311 81.543 61.773 1.00 50.65 255 GLN B O 1
ATOM 4488 N N . LEU B 2 246 ? 19.993 80.122 60.632 1.00 53.94 256 LEU B N 1
ATOM 4489 C CA . LEU B 2 246 ? 19.314 81.221 59.952 1.00 53.04 256 LEU B CA 1
ATOM 4490 C C . LEU B 2 246 ? 18.276 81.896 60.837 1.00 54.01 256 LEU B C 1
ATOM 4491 O O . LEU B 2 246 ? 17.965 83.071 60.617 1.00 51.67 256 LEU B O 1
ATOM 4496 N N . GLY B 2 247 ? 17.737 81.185 61.825 1.00 53.36 257 GLY B N 1
ATOM 4497 C CA . GLY B 2 247 ? 16.934 81.814 62.856 1.00 55.98 257 GLY B CA 1
ATOM 4498 C C . GLY B 2 247 ? 15.500 82.145 62.502 1.00 56.02 257 GLY B C 1
ATOM 4499 O O . GLY B 2 247 ? 14.870 82.923 63.226 1.00 55.01 257 GLY B O 1
ATOM 4500 N N . HIS B 2 248 ? 14.953 81.567 61.433 1.00 57.46 258 HIS B N 1
ATOM 4501 C CA . HIS B 2 248 ? 13.621 81.915 60.940 1.00 61.48 258 HIS B CA 1
ATOM 4502 C C . HIS B 2 248 ? 12.520 81.019 61.496 1.00 68.21 258 HIS B C 1
ATOM 4503 O O . HIS B 2 248 ? 11.374 81.116 61.043 1.00 70.09 258 HIS B O 1
ATOM 4510 N N . GLY B 2 249 ? 12.831 80.154 62.461 1.00 64.68 259 GLY B N 1
ATOM 4511 C CA . GLY B 2 249 ? 11.858 79.254 63.035 1.00 72.15 259 GLY B CA 1
ATOM 4512 C C . GLY B 2 249 ? 11.751 77.903 62.360 1.00 72.23 259 GLY B C 1
ATOM 4513 O O . GLY B 2 249 ? 11.096 77.008 62.903 1.00 80.58 259 GLY B O 1
ATOM 4514 N N . ASP B 2 250 ? 12.361 77.733 61.194 1.00 73.76 260 ASP B N 1
ATOM 4515 C CA . ASP B 2 250 ? 12.391 76.467 60.483 1.00 72.66 260 ASP B CA 1
ATOM 4516 C C . ASP B 2 250 ? 13.843 76.095 60.203 1.00 63.77 260 ASP B C 1
ATOM 4517 O O . ASP B 2 250 ? 14.769 76.858 60.482 1.00 70.87 260 ASP B O 1
ATOM 4522 N N . LEU B 2 251 ? 14.044 74.893 59.678 1.00 64.38 261 LEU B N 1
ATOM 4523 C CA . LEU B 2 251 ? 15.357 74.454 59.236 1.00 55.95 261 LEU B CA 1
ATOM 4524 C C . LEU B 2 251 ? 15.504 74.539 57.722 1.00 59.76 261 LEU B C 1
ATOM 4525 O O . LEU B 2 251 ? 16.326 73.820 57.147 1.00 60.66 261 LEU B O 1
ATOM 4530 N N . GLU B 2 252 ? 14.721 75.399 57.067 1.00 57.36 262 GLU B N 1
ATOM 4531 C CA . GLU B 2 252 ? 14.708 75.454 55.612 1.00 67.96 262 GLU B CA 1
ATOM 4532 C C . GLU B 2 252 ? 15.900 76.235 55.077 1.00 65.22 262 GLU B C 1
ATOM 4533 O O . GLU B 2 252 ? 16.370 77.198 55.692 1.00 59.26 262 GLU B O 1
ATOM 4539 N N . ASP B 2 253 ? 16.377 75.815 53.907 1.00 67.89 263 ASP B N 1
ATOM 4540 C CA . ASP B 2 253 ? 17.386 76.562 53.175 1.00 66.21 263 ASP B CA 1
ATOM 4541 C C . ASP B 2 253 ? 16.842 77.926 52.770 1.00 65.98 263 ASP B C 1
ATOM 4542 O O . ASP B 2 253 ? 15.628 78.159 52.742 1.00 62.54 263 ASP B O 1
ATOM 4547 N N . HIS B 2 254 ? 17.757 78.848 52.467 1.00 59.09 264 HIS B N 1
ATOM 4548 C CA . HIS B 2 254 ? 17.387 80.122 51.856 1.00 52.37 264 HIS B CA 1
ATOM 4549 C C . HIS B 2 254 ? 18.501 80.548 50.915 1.00 58.60 264 HIS B C 1
ATOM 4550 O O . HIS B 2 254 ? 19.627 80.794 51.359 1.00 55.22 264 HIS B O 1
ATOM 4557 N N . LEU B 2 255 ? 18.193 80.629 49.622 1.00 54.97 265 LEU B N 1
ATOM 4558 C CA . LEU B 2 255 ? 19.197 80.942 48.613 1.00 54.75 265 LEU B CA 1
ATOM 4559 C C . LEU B 2 255 ? 19.361 82.436 48.384 1.00 60.06 265 LEU B C 1
ATOM 4560 O O . LEU B 2 255 ? 20.288 82.842 47.675 1.00 58.72 265 LEU B O 1
ATOM 4565 N N . ILE B 2 256 ? 18.480 83.251 48.955 1.00 53.04 266 ILE B N 1
ATOM 4566 C CA . ILE B 2 256 ? 18.569 84.707 48.879 1.00 52.51 266 ILE B CA 1
ATOM 4567 C C . ILE B 2 256 ? 18.367 85.248 50.288 1.00 55.11 266 ILE B C 1
ATOM 4568 O O . ILE B 2 256 ? 17.847 84.539 51.167 1.00 53.13 266 ILE B O 1
ATOM 4573 N N . PRO B 2 257 ? 18.802 86.484 50.547 1.00 56.41 267 PRO B N 1
ATOM 4574 C CA . PRO B 2 257 ? 18.592 87.069 51.879 1.00 56.96 267 PRO B CA 1
ATOM 4575 C C . PRO B 2 257 ? 17.130 87.012 52.292 1.00 59.34 267 PRO B C 1
ATOM 4576 O O . PRO B 2 257 ? 16.234 87.384 51.530 1.00 54.49 267 PRO B O 1
ATOM 4580 N N . HIS B 2 258 ? 16.895 86.524 53.510 1.00 60.72 268 HIS B N 1
ATOM 4581 C CA . HIS B 2 258 ? 15.553 86.382 54.064 1.00 64.92 268 HIS B CA 1
ATOM 4582 C C . HIS B 2 258 ? 15.476 87.137 55.382 1.00 58.85 268 HIS B C 1
ATOM 4583 O O . HIS B 2 258 ? 16.240 86.846 56.311 1.00 52.14 268 HIS B O 1
ATOM 4590 N N . LYS B 2 259 ? 14.545 88.088 55.466 1.00 56.21 269 LYS B N 1
ATOM 4591 C CA . LYS B 2 259 ? 14.441 88.937 56.645 1.00 57.78 269 LYS B CA 1
ATOM 4592 C C . LYS B 2 259 ? 13.973 88.134 57.853 1.00 63.75 269 LYS B C 1
ATOM 4593 O O . LYS B 2 259 ? 13.085 87.282 57.751 1.00 62.35 269 LYS B O 1
ATOM 4599 N N . LEU B 2 260 ? 14.583 88.402 59.005 1.00 57.20 270 LEU B N 1
ATOM 4600 C CA . LEU B 2 260 ? 14.246 87.686 60.233 1.00 63.09 270 LEU B CA 1
ATOM 4601 C C . LEU B 2 260 ? 13.140 88.469 60.927 1.00 61.73 270 LEU B C 1
ATOM 4602 O O . LEU B 2 260 ? 13.405 89.435 61.643 1.00 58.73 270 LEU B O 1
ATOM 4607 N N . GLU B 2 261 ? 11.891 88.031 60.730 1.00 67.83 271 GLU B N 1
ATOM 4608 C CA . GLU B 2 261 ? 10.737 88.798 61.186 1.00 63.57 271 GLU B CA 1
ATOM 4609 C C . GLU B 2 261 ? 10.688 88.940 62.705 1.00 60.56 271 GLU B C 1
ATOM 4610 O O . GLU B 2 261 ? 10.235 89.974 63.203 1.00 63.77 271 GLU B O 1
ATOM 4616 N N . ALA B 2 262 ? 11.149 87.940 63.460 1.00 64.60 272 ALA B N 1
ATOM 4617 C CA . ALA B 2 262 ? 11.050 88.007 64.916 1.00 62.02 272 ALA B CA 1
ATOM 4618 C C . ALA B 2 262 ? 11.873 89.146 65.508 1.00 70.92 272 ALA B C 1
ATOM 4619 O O . ALA B 2 262 ? 11.631 89.523 66.659 1.00 68.70 272 ALA B O 1
ATOM 4621 N N . LEU B 2 263 ? 12.819 89.713 64.752 1.00 62.66 273 LEU B N 1
ATOM 4622 C CA . LEU B 2 263 ? 13.621 90.843 65.214 1.00 64.49 273 LEU B CA 1
ATOM 4623 C C . LEU B 2 263 ? 13.215 92.170 64.575 1.00 65.02 273 LEU B C 1
ATOM 4624 O O . LEU B 2 263 ? 13.898 93.180 64.786 1.00 65.92 273 LEU B O 1
ATOM 4629 N N . SER B 2 264 ? 12.118 92.190 63.811 1.00 71.24 274 SER B N 1
ATOM 4630 C CA . SER B 2 264 ? 11.683 93.485 63.287 1.00 78.40 274 SER B CA 1
ATOM 4631 C C . SER B 2 264 ? 11.366 94.474 64.408 1.00 75.84 274 SER B C 1
ATOM 4632 O O . SER B 2 264 ? 11.558 95.688 64.253 1.00 72.01 274 SER B O 1
ATOM 4635 N N . ASN B 2 265 ? 11.053 94.006 65.621 1.00 87.99 275 ASN B N 1
ATOM 4636 C CA . ASN B 2 265 ? 10.889 94.888 66.774 1.00 84.00 275 ASN B CA 1
ATOM 4637 C C . ASN B 2 265 ? 12.135 95.725 67.054 1.00 77.77 275 ASN B C 1
ATOM 4638 O O . ASN B 2 265 ? 12.042 96.819 67.620 1.00 71.68 275 ASN B O 1
ATOM 4643 N N . SER B 2 266 ? 13.313 95.216 66.704 1.00 77.19 276 SER B N 1
ATOM 4644 C CA . SER B 2 266 ? 14.562 95.785 67.184 1.00 72.08 276 SER B CA 1
ATOM 4645 C C . SER B 2 266 ? 15.393 96.335 66.031 1.00 67.72 276 SER B C 1
ATOM 4646 O O . SER B 2 266 ? 15.226 95.953 64.870 1.00 69.64 276 SER B O 1
ATOM 4649 N N . PHE B 2 267 ? 16.302 97.245 66.377 1.00 63.18 277 PHE B N 1
ATOM 4650 C CA . PHE B 2 267 ? 17.302 97.766 65.452 1.00 59.22 277 PHE B CA 1
ATOM 4651 C C . PHE B 2 267 ? 18.629 97.063 65.728 1.00 56.48 277 PHE B C 1
ATOM 4652 O O . PHE B 2 267 ? 19.218 97.245 66.798 1.00 54.15 277 PHE B O 1
ATOM 4660 N N . ILE B 2 268 ? 19.115 96.292 64.758 1.00 52.29 278 ILE B N 1
ATOM 4661 C CA . ILE B 2 268 ? 20.359 95.540 64.925 1.00 50.20 278 ILE B CA 1
ATOM 4662 C C . ILE B 2 268 ? 21.548 96.460 64.692 1.00 49.82 278 ILE B C 1
ATOM 4663 O O . ILE B 2 268 ? 21.695 97.036 63.610 1.00 53.42 278 ILE B O 1
ATOM 4668 N N . SER B 2 269 ? 22.424 96.566 65.690 1.00 48.53 279 SER B N 1
ATOM 4669 C CA . SER B 2 269 ? 23.623 97.382 65.544 1.00 54.19 279 SER B CA 1
ATOM 4670 C C . SER B 2 269 ? 24.877 96.566 65.241 1.00 56.54 279 SER B C 1
ATOM 4671 O O . SER B 2 269 ? 25.797 97.094 64.604 1.00 44.85 279 SER B O 1
ATOM 4674 N N . GLN B 2 270 ? 24.951 95.302 65.673 1.00 47.94 280 GLN B N 1
ATOM 4675 C CA . GLN B 2 270 ? 26.105 94.487 65.288 1.00 45.23 280 GLN B CA 1
ATOM 4676 C C . GLN B 2 270 ? 25.695 93.031 65.122 1.00 46.71 280 GLN B C 1
ATOM 4677 O O . GLN B 2 270 ? 24.711 92.572 65.705 1.00 45.61 280 GLN B O 1
ATOM 4683 N N . ILE B 2 271 ? 26.506 92.303 64.357 1.00 40.25 281 ILE B N 1
ATOM 4684 C CA . ILE B 2 271 ? 26.264 90.887 64.108 1.00 40.48 281 ILE B CA 1
ATOM 4685 C C . ILE B 2 271 ? 27.587 90.145 64.165 1.00 42.60 281 ILE B C 1
ATOM 4686 O O . ILE B 2 271 ? 28.655 90.721 63.940 1.00 42.44 281 ILE B O 1
ATOM 4691 N N . SER B 2 272 ? 27.511 88.854 64.482 1.00 38.58 282 SER B N 1
ATOM 4692 C CA . SER B 2 272 ? 28.678 87.985 64.403 1.00 39.43 282 SER B CA 1
ATOM 4693 C C . SER B 2 272 ? 28.210 86.592 64.022 1.00 39.42 282 SER B C 1
ATOM 4694 O O . SER B 2 272 ? 27.134 86.148 64.440 1.00 37.85 282 SER B O 1
ATOM 4697 N N . GLY B 2 273 ? 29.009 85.923 63.201 1.00 36.75 283 GLY B N 1
ATOM 4698 C CA . GLY B 2 273 ? 28.693 84.579 62.774 1.00 37.52 283 GLY B CA 1
ATOM 4699 C C . GLY B 2 273 ? 29.685 83.565 63.304 1.00 40.67 283 GLY B C 1
ATOM 4700 O O . GLY B 2 273 ? 30.905 83.727 63.149 1.00 38.29 283 GLY B O 1
ATOM 4701 N N . GLY B 2 274 ? 29.174 82.529 63.964 1.00 36.90 284 GLY B N 1
ATOM 4702 C CA . GLY B 2 274 ? 29.995 81.394 64.318 1.00 38.16 284 GLY B CA 1
ATOM 4703 C C . GLY B 2 274 ? 29.997 80.386 63.194 1.00 37.72 284 GLY B C 1
ATOM 4704 O O . GLY B 2 274 ? 29.435 80.614 62.125 1.00 38.99 284 GLY B O 1
ATOM 4705 N N . ALA B 2 275 ? 30.654 79.249 63.435 1.00 36.80 285 ALA B N 1
ATOM 4706 C CA . ALA B 2 275 ? 30.614 78.171 62.450 1.00 36.15 285 ALA B CA 1
ATOM 4707 C C . ALA B 2 275 ? 29.174 77.815 62.111 1.00 34.55 285 ALA B C 1
ATOM 4708 O O . ALA B 2 275 ? 28.802 77.735 60.935 1.00 36.42 285 ALA B O 1
ATOM 4710 N N . ARG B 2 276 ? 28.340 77.637 63.141 1.00 33.69 286 ARG B N 1
ATOM 4711 C CA . ARG B 2 276 ? 26.959 77.221 62.947 1.00 38.75 286 ARG B CA 1
ATOM 4712 C C . ARG B 2 276 ? 25.998 77.940 63.884 1.00 38.75 286 ARG B C 1
ATOM 4713 O O . ARG B 2 276 ? 24.857 77.483 64.039 1.00 40.21 286 ARG B O 1
ATOM 4721 N N . HIS B 2 277 ? 26.413 79.031 64.533 1.00 38.63 287 HIS B N 1
ATOM 4722 C CA . HIS B 2 277 ? 25.494 79.818 65.342 1.00 37.80 287 HIS B CA 1
ATOM 4723 C C . HIS B 2 277 ? 25.660 81.297 64.993 1.00 41.78 287 HIS B C 1
ATOM 4724 O O . HIS B 2 277 ? 26.491 81.678 64.161 1.00 38.29 287 HIS B O 1
ATOM 4731 N N . THR B 2 278 ? 24.838 82.132 65.620 1.00 38.43 288 THR B N 1
ATOM 4732 C CA . THR B 2 278 ? 24.663 83.504 65.168 1.00 41.47 288 THR B CA 1
ATOM 4733 C C . THR B 2 278 ? 24.364 84.392 66.365 1.00 46.58 288 THR B C 1
ATOM 4734 O O . THR B 2 278 ? 23.613 83.985 67.266 1.00 42.81 288 THR B O 1
ATOM 4738 N N . MET B 2 279 ? 24.929 85.614 66.346 1.00 42.84 289 MET B N 1
ATOM 4739 C CA . MET B 2 279 ? 24.702 86.600 67.394 1.00 42.87 289 MET B CA 1
ATOM 4740 C C . MET B 2 279 ? 24.324 87.941 66.777 1.00 45.97 289 MET B C 1
ATOM 4741 O O . MET B 2 279 ? 24.912 88.358 65.778 1.00 41.15 289 MET B O 1
ATOM 4746 N N . ALA B 2 280 ? 23.343 88.613 67.385 1.00 46.92 290 ALA B N 1
ATOM 4747 C CA . ALA B 2 280 ? 22.868 89.919 66.947 1.00 45.27 290 ALA B CA 1
ATOM 4748 C C . ALA B 2 280 ? 22.705 90.838 68.150 1.00 51.74 290 ALA B C 1
ATOM 4749 O O . ALA B 2 280 ? 22.023 90.487 69.122 1.00 49.47 290 ALA B O 1
ATOM 4751 N N . LEU B 2 281 ? 23.303 92.025 68.064 1.00 48.22 291 LEU B N 1
ATOM 4752 C CA . LEU B 2 281 ? 23.285 93.031 69.118 1.00 48.10 291 LEU B CA 1
ATOM 4753 C C . LEU B 2 281 ? 22.411 94.197 68.673 1.00 49.95 291 LEU B C 1
ATOM 4754 O O . LEU B 2 281 ? 22.671 94.793 67.616 1.00 54.44 291 LEU B O 1
ATOM 4759 N N . THR B 2 282 ? 21.386 94.511 69.478 1.00 47.78 292 THR B N 1
ATOM 4760 C CA . THR B 2 282 ? 20.455 95.599 69.209 1.00 49.05 292 THR B CA 1
ATOM 4761 C C . THR B 2 282 ? 21.033 96.942 69.657 1.00 55.97 292 THR B C 1
ATOM 4762 O O . THR B 2 282 ? 22.018 97.016 70.397 1.00 52.60 292 THR B O 1
ATOM 4766 N N . SER B 2 283 ? 20.376 98.021 69.208 1.00 55.86 293 SER B N 1
ATOM 4767 C CA . SER B 2 283 ? 20.741 99.370 69.635 1.00 63.52 293 SER B CA 1
ATOM 4768 C C . SER B 2 283 ? 20.662 99.530 71.147 1.00 64.62 293 SER B C 1
ATOM 4769 O O . SER B 2 283 ? 21.350 100.382 71.718 1.00 67.22 293 SER B O 1
ATOM 4772 N N . ASP B 2 284 ? 19.816 98.742 71.808 1.00 65.50 294 ASP B N 1
ATOM 4773 C CA . ASP B 2 284 ? 19.617 98.838 73.248 1.00 69.80 294 ASP B CA 1
ATOM 4774 C C . ASP B 2 284 ? 20.682 98.103 74.050 1.00 62.91 294 ASP B C 1
ATOM 4775 O O . ASP B 2 284 ? 20.715 98.244 75.276 1.00 63.19 294 ASP B O 1
ATOM 4780 N N . GLY B 2 285 ? 21.538 97.320 73.404 1.00 59.59 295 GLY B N 1
ATOM 4781 C CA . GLY B 2 285 ? 22.451 96.462 74.129 1.00 55.75 295 GLY B CA 1
ATOM 4782 C C . GLY B 2 285 ? 21.879 95.114 74.508 1.00 57.53 295 GLY B C 1
ATOM 4783 O O . GLY B 2 285 ? 22.421 94.454 75.404 1.00 61.75 295 GLY B O 1
ATOM 4784 N N . LYS B 2 286 ? 20.795 94.690 73.865 1.00 54.71 296 LYS B N 1
ATOM 4785 C CA . LYS B 2 286 ? 20.259 93.347 74.030 1.00 56.34 296 LYS B CA 1
ATOM 4786 C C . LYS B 2 286 ? 20.983 92.417 73.068 1.00 51.68 296 LYS B C 1
ATOM 4787 O O . LYS B 2 286 ? 21.087 92.720 71.874 1.00 52.73 296 LYS B O 1
ATOM 4793 N N . LEU B 2 287 ? 21.480 91.294 73.584 1.00 53.63 297 LEU B N 1
ATOM 4794 C CA . LEU B 2 287 ? 22.184 90.303 72.778 1.00 49.25 297 LEU B CA 1
ATOM 4795 C C . LEU B 2 287 ? 21.255 89.125 72.517 1.00 50.64 297 LEU B C 1
ATOM 4796 O O . LEU B 2 287 ? 20.765 88.505 73.464 1.00 49.63 297 LEU B O 1
ATOM 4801 N N . TYR B 2 288 ? 21.023 88.815 71.242 1.00 47.16 298 TYR B N 1
ATOM 4802 C CA . TYR B 2 288 ? 20.237 87.658 70.838 1.00 50.22 298 TYR B CA 1
ATOM 4803 C C . TYR B 2 288 ? 21.138 86.641 70.145 1.00 55.68 298 TYR B C 1
ATOM 4804 O O . TYR B 2 288 ? 21.960 87.002 69.300 1.00 47.79 298 TYR B O 1
ATOM 4813 N N . GLY B 2 289 ? 20.989 85.376 70.507 1.00 46.74 299 GLY B N 1
ATOM 4814 C CA . GLY B 2 289 ? 21.745 84.314 69.873 1.00 48.17 299 GLY B CA 1
ATOM 4815 C C . GLY B 2 289 ? 20.824 83.218 69.381 1.00 52.05 299 GLY B C 1
ATOM 4816 O O . GLY B 2 289 ? 19.699 83.058 69.862 1.00 50.54 299 GLY B O 1
ATOM 4817 N N . TRP B 2 290 ? 21.306 82.479 68.385 1.00 46.45 300 TRP B N 1
ATOM 4818 C CA . TRP B 2 290 ? 20.562 81.320 67.899 1.00 48.87 300 TRP B CA 1
ATOM 4819 C C . TRP B 2 290 ? 21.490 80.403 67.113 1.00 47.77 300 TRP B C 1
ATOM 4820 O O . TRP B 2 290 ? 22.633 80.748 66.819 1.00 46.05 300 TRP B O 1
ATOM 4831 N N . GLY B 2 291 ? 20.989 79.206 66.802 1.00 45.87 301 GLY B N 1
ATOM 4832 C CA . GLY B 2 291 ? 21.738 78.250 66.010 1.00 49.74 301 GLY B CA 1
ATOM 4833 C C . GLY B 2 291 ? 22.278 77.080 66.805 1.00 47.05 301 GLY B C 1
ATOM 4834 O O . GLY B 2 291 ? 21.677 76.667 67.803 1.00 47.51 301 GLY B O 1
ATOM 4835 N N . TRP B 2 292 ? 23.416 76.548 66.361 1.00 41.71 302 TRP B N 1
ATOM 4836 C CA . TRP B 2 292 ? 24.049 75.408 67.012 1.00 38.98 302 TRP B CA 1
ATOM 4837 C C . TRP B 2 292 ? 24.322 75.702 68.480 1.00 43.92 302 TRP B C 1
ATOM 4838 O O . TRP B 2 292 ? 24.911 76.733 68.822 1.00 45.81 302 TRP B O 1
ATOM 4849 N N . ASN B 2 293 ? 23.891 74.788 69.350 1.00 43.99 303 ASN B N 1
ATOM 4850 C CA . ASN B 2 293 ? 24.010 74.981 70.791 1.00 42.29 303 ASN B CA 1
ATOM 4851 C C . ASN B 2 293 ? 24.488 73.714 71.494 1.00 45.51 303 ASN B C 1
ATOM 4852 O O . ASN B 2 293 ? 24.318 73.591 72.710 1.00 49.75 303 ASN B O 1
ATOM 4857 N N . LYS B 2 294 ? 25.092 72.774 70.761 1.00 43.69 304 LYS B N 1
ATOM 4858 C CA . LYS B 2 294 ? 25.533 71.521 71.373 1.00 41.26 304 LYS B CA 1
ATOM 4859 C C . LYS B 2 294 ? 26.503 71.771 72.523 1.00 47.31 304 LYS B C 1
ATOM 4860 O O . LYS B 2 294 ? 26.472 71.063 73.533 1.00 41.41 304 LYS B O 1
ATOM 4866 N N . PHE B 2 295 ? 27.357 72.788 72.405 1.00 39.05 305 PHE B N 1
ATOM 4867 C CA . PHE B 2 295 ? 28.332 73.096 73.447 1.00 41.28 305 PHE B CA 1
ATOM 4868 C C . PHE B 2 295 ? 27.899 74.258 74.325 1.00 43.27 305 PHE B C 1
ATOM 4869 O O . PHE B 2 295 ? 28.684 74.720 75.161 1.00 42.15 305 PHE B O 1
ATOM 4877 N N . GLY B 2 296 ? 26.664 74.723 74.167 1.00 40.46 306 GLY B N 1
ATOM 4878 C CA . GLY B 2 296 ? 26.179 75.847 74.933 1.00 43.47 306 GLY B CA 1
ATOM 4879 C C . GLY B 2 296 ? 26.542 77.197 74.367 1.00 44.62 306 GLY B C 1
ATOM 4880 O O . GLY B 2 296 ? 26.368 78.207 75.056 1.00 43.80 306 GLY B O 1
ATOM 4881 N N . GLN B 2 297 ? 27.033 77.249 73.125 1.00 39.76 307 GLN B N 1
ATOM 4882 C CA . GLN B 2 297 ? 27.571 78.493 72.576 1.00 41.06 307 GLN B CA 1
ATOM 4883 C C . GLN B 2 297 ? 26.489 79.510 72.224 1.00 44.60 307 GLN B C 1
ATOM 4884 O O . GLN B 2 297 ? 26.828 80.648 71.867 1.00 41.09 307 GLN B O 1
ATOM 4890 N N . VAL B 2 298 ? 25.206 79.147 72.317 1.00 42.08 308 VAL B N 1
ATOM 4891 C CA . VAL B 2 298 ? 24.170 80.170 72.175 1.00 41.44 308 VAL B CA 1
ATOM 4892 C C . VAL B 2 298 ? 24.017 80.953 73.479 1.00 41.10 308 VAL B C 1
ATOM 4893 O O . VAL B 2 298 ? 23.607 82.122 73.465 1.00 42.98 308 VAL B O 1
ATOM 4897 N N . GLY B 2 299 ? 24.356 80.344 74.613 1.00 43.67 309 GLY B N 1
ATOM 4898 C CA . GLY B 2 299 ? 24.390 81.060 75.872 1.00 43.43 309 GLY B CA 1
ATOM 4899 C C . GLY B 2 299 ? 23.071 81.182 76.594 1.00 46.54 309 GLY B C 1
ATOM 4900 O O . GLY B 2 299 ? 22.921 82.082 77.426 1.00 48.59 309 GLY B O 1
ATOM 4901 N N . VAL B 2 300 ? 22.111 80.303 76.318 1.00 51.56 310 VAL B N 1
ATOM 4902 C CA . VAL B 2 300 ? 20.766 80.441 76.858 1.00 54.12 310 VAL B CA 1
ATOM 4903 C C . VAL B 2 300 ? 20.452 79.336 77.867 1.00 62.59 310 VAL B C 1
ATOM 4904 O O . VAL B 2 300 ? 19.288 79.054 78.134 1.00 64.68 310 VAL B O 1
ATOM 4908 N N . GLY B 2 301 ? 21.483 78.718 78.443 1.00 57.52 311 GLY B N 1
ATOM 4909 C CA . GLY B 2 301 ? 21.321 77.863 79.599 1.00 56.95 311 GLY B CA 1
ATOM 4910 C C . GLY B 2 301 ? 20.962 76.421 79.319 1.00 62.91 311 GLY B C 1
ATOM 4911 O O . GLY B 2 301 ? 20.646 75.685 80.270 1.00 56.37 311 GLY B O 1
ATOM 4912 N N . ASN B 2 302 ? 20.997 75.987 78.061 1.00 58.05 312 ASN B N 1
ATOM 4913 C CA . ASN B 2 302 ? 20.768 74.585 77.735 1.00 53.68 312 ASN B CA 1
ATOM 4914 C C . ASN B 2 302 ? 21.724 74.202 76.608 1.00 60.01 312 ASN B C 1
ATOM 4915 O O . ASN B 2 302 ? 22.637 74.957 76.250 1.00 49.78 312 ASN B O 1
ATOM 4920 N N . ASN B 2 303 ? 21.531 73.001 76.054 1.00 49.51 313 ASN B N 1
ATOM 4921 C CA . ASN B 2 303 ? 22.372 72.505 74.969 1.00 51.16 313 ASN B CA 1
ATOM 4922 C C . ASN B 2 303 ? 21.536 72.034 73.791 1.00 51.77 313 ASN B C 1
ATOM 4923 O O . ASN B 2 303 ? 21.972 71.159 73.032 1.00 53.15 313 ASN B O 1
ATOM 4928 N N . LEU B 2 304 ? 20.336 72.578 73.646 1.00 49.16 314 LEU B N 1
ATOM 4929 C CA . LEU B 2 304 ? 19.480 72.291 72.511 1.00 58.35 314 LEU B CA 1
ATOM 4930 C C . LEU B 2 304 ? 19.636 73.404 71.492 1.00 55.50 314 LEU B C 1
ATOM 4931 O O . LEU B 2 304 ? 19.722 74.582 71.852 1.00 51.11 314 LEU B O 1
ATOM 4936 N N . ASP B 2 305 ? 19.682 73.025 70.219 1.00 51.81 315 ASP B N 1
ATOM 4937 C CA . ASP B 2 305 ? 19.791 74.023 69.167 1.00 54.06 315 ASP B CA 1
ATOM 4938 C C . ASP B 2 305 ? 18.594 74.966 69.204 1.00 53.26 315 ASP B C 1
ATOM 4939 O O . ASP B 2 305 ? 17.488 74.597 69.605 1.00 55.91 315 ASP B O 1
ATOM 4944 N N . GLN B 2 306 ? 18.828 76.202 68.782 1.00 50.27 316 GLN B N 1
ATOM 4945 C CA . GLN B 2 306 ? 17.815 77.241 68.797 1.00 53.93 316 GLN B CA 1
ATOM 4946 C C . GLN B 2 306 ? 17.611 77.728 67.373 1.00 56.81 316 GLN B C 1
ATOM 4947 O O . GLN B 2 306 ? 18.542 78.250 66.755 1.00 54.72 316 GLN B O 1
ATOM 4953 N N A CYS B 2 307 ? 16.399 77.557 66.852 0.50 54.62 317 CYS B N 1
ATOM 4954 N N B CYS B 2 307 ? 16.399 77.557 66.852 0.50 54.62 317 CYS B N 1
ATOM 4955 C CA A CYS B 2 307 ? 16.078 77.973 65.495 0.50 55.62 317 CYS B CA 1
ATOM 4956 C CA B CYS B 2 307 ? 16.077 77.972 65.496 0.50 55.62 317 CYS B CA 1
ATOM 4957 C C A CYS B 2 307 ? 15.420 79.346 65.444 0.50 54.68 317 CYS B C 1
ATOM 4958 C C B CYS B 2 307 ? 15.420 79.346 65.444 0.50 54.68 317 CYS B C 1
ATOM 4959 O O A CYS B 2 307 ? 15.024 79.788 64.360 0.50 56.10 317 CYS B O 1
ATOM 4960 O O B CYS B 2 307 ? 15.026 79.789 64.360 0.50 56.10 317 CYS B O 1
ATOM 4965 N N . SER B 2 308 ? 15.297 80.028 66.582 1.00 53.68 318 SER B N 1
ATOM 4966 C CA . SER B 2 308 ? 14.755 81.381 66.638 1.00 54.05 318 SER B CA 1
ATOM 4967 C C . SER B 2 308 ? 15.530 82.190 67.666 1.00 57.03 318 SER B C 1
ATOM 4968 O O . SER B 2 308 ? 16.000 81.628 68.662 1.00 54.57 318 SER B O 1
ATOM 4971 N N . PRO B 2 309 ? 15.670 83.504 67.462 1.00 51.69 319 PRO B N 1
ATOM 4972 C CA . PRO B 2 309 ? 16.497 84.318 68.365 1.00 54.22 319 PRO B CA 1
ATOM 4973 C C . PRO B 2 309 ? 16.025 84.238 69.807 1.00 59.76 319 PRO B C 1
ATOM 4974 O O . PRO B 2 309 ? 14.830 84.297 70.099 1.00 57.08 319 PRO B O 1
ATOM 4978 N N . VAL B 2 310 ? 16.980 84.109 70.715 1.00 54.14 320 VAL B N 1
ATOM 4979 C CA . VAL B 2 310 ? 16.738 84.065 72.150 1.00 54.96 320 VAL B CA 1
ATOM 4980 C C . VAL B 2 310 ? 17.702 85.040 72.819 1.00 55.67 320 VAL B C 1
ATOM 4981 O O . VAL B 2 310 ? 18.893 85.079 72.482 1.00 53.90 320 VAL B O 1
ATOM 4985 N N . GLN B 2 311 ? 17.195 85.924 73.675 1.00 50.00 321 GLN B N 1
ATOM 4986 C CA . GLN B 2 311 ? 18.050 86.924 74.302 1.00 52.69 321 GLN B CA 1
ATOM 4987 C C . GLN B 2 311 ? 19.009 86.249 75.275 1.00 59.86 321 GLN B C 1
ATOM 4988 O O . GLN B 2 311 ? 18.605 85.393 76.071 1.00 56.02 321 GLN B O 1
ATOM 4994 N N . VAL B 2 312 ? 20.288 86.602 75.176 1.00 53.75 322 VAL B N 1
ATOM 4995 C CA . VAL B 2 312 ? 21.304 86.144 76.119 1.00 50.06 322 VAL B CA 1
ATOM 4996 C C . VAL B 2 312 ? 21.274 87.060 77.336 1.00 54.93 322 VAL B C 1
ATOM 4997 O O . VAL B 2 312 ? 21.312 88.288 77.199 1.00 55.66 322 VAL B O 1
ATOM 5001 N N . ARG B 2 313 ? 21.206 86.472 78.531 1.00 53.88 323 ARG B N 1
ATOM 5002 C CA . ARG B 2 313 ? 20.984 87.241 79.751 1.00 63.82 323 ARG B CA 1
ATOM 5003 C C . ARG B 2 313 ? 22.280 87.422 80.533 1.00 57.00 323 ARG B C 1
ATOM 5004 O O . ARG B 2 313 ? 23.085 86.495 80.654 1.00 54.07 323 ARG B O 1
ATOM 5012 N N . PHE B 2 314 ? 22.456 88.613 81.083 1.00 58.15 324 PHE B N 1
ATOM 5013 C CA . PHE B 2 314 ? 23.663 89.024 81.778 1.00 59.27 324 PHE B CA 1
ATOM 5014 C C . PHE B 2 314 ? 23.296 89.579 83.145 1.00 63.58 324 PHE B C 1
ATOM 5015 O O . PHE B 2 314 ? 22.173 90.054 83.348 1.00 62.23 324 PHE B O 1
ATOM 5023 N N . PRO B 2 315 ? 24.215 89.514 84.112 1.00 70.45 325 PRO B N 1
ATOM 5024 C CA . PRO B 2 315 ? 23.909 89.995 85.469 1.00 67.44 325 PRO B CA 1
ATOM 5025 C C . PRO B 2 315 ? 23.422 91.438 85.467 1.00 67.76 325 PRO B C 1
ATOM 5026 O O . PRO B 2 315 ? 24.021 92.313 84.838 1.00 65.62 325 PRO B O 1
ATOM 5030 N N . ASP B 2 316 ? 22.313 91.675 86.176 1.00 69.62 326 ASP B N 1
ATOM 5031 C CA . ASP B 2 316 ? 21.674 92.987 86.284 1.00 69.28 326 ASP B CA 1
ATOM 5032 C C . ASP B 2 316 ? 21.251 93.542 84.927 1.00 68.08 326 ASP B C 1
ATOM 5033 O O . ASP B 2 316 ? 21.079 94.759 84.774 1.00 72.88 326 ASP B O 1
ATOM 5038 N N . ASP B 2 317 ? 21.085 92.660 83.941 1.00 66.63 327 ASP B N 1
ATOM 5039 C CA . ASP B 2 317 ? 20.686 93.022 82.578 1.00 71.06 327 ASP B CA 1
ATOM 5040 C C . ASP B 2 317 ? 21.597 94.095 81.974 1.00 67.68 327 ASP B C 1
ATOM 5041 O O . ASP B 2 317 ? 21.181 94.887 81.124 1.00 56.83 327 ASP B O 1
ATOM 5046 N N . GLN B 2 318 ? 22.868 94.088 82.382 1.00 66.97 328 GLN B N 1
ATOM 5047 C CA . GLN B 2 318 ? 23.833 95.024 81.813 1.00 63.39 328 GLN B CA 1
ATOM 5048 C C . GLN B 2 318 ? 23.876 94.881 80.296 1.00 53.92 328 GLN B C 1
ATOM 5049 O O . GLN B 2 318 ? 23.814 93.771 79.759 1.00 53.15 328 GLN B O 1
ATOM 5055 N N . LYS B 2 319 ? 23.939 96.017 79.605 1.00 52.65 329 LYS B N 1
ATOM 5056 C CA . LYS B 2 319 ? 23.917 95.998 78.152 1.00 53.64 329 LYS B CA 1
ATOM 5057 C C . LYS B 2 319 ? 25.245 95.488 77.606 1.00 56.58 329 LYS B C 1
ATOM 5058 O O . LYS B 2 319 ? 26.313 95.735 78.168 1.00 52.31 329 LYS B O 1
ATOM 5064 N N . VAL B 2 320 ? 25.162 94.753 76.510 1.00 52.20 330 VAL B N 1
ATOM 5065 C CA . VAL B 2 320 ? 26.333 94.275 75.787 1.00 48.67 330 VAL B CA 1
ATOM 5066 C C . VAL B 2 320 ? 26.710 95.320 74.747 1.00 59.54 330 VAL B C 1
ATOM 5067 O O . VAL B 2 320 ? 25.838 95.886 74.072 1.00 50.86 330 VAL B O 1
ATOM 5071 N N . VAL B 2 321 ? 28.007 95.608 74.647 1.00 50.93 331 VAL B N 1
ATOM 5072 C CA . VAL B 2 321 ? 28.519 96.545 73.652 1.00 44.88 331 VAL B CA 1
ATOM 5073 C C . VAL B 2 321 ? 29.342 95.862 72.573 1.00 45.88 331 VAL B C 1
ATOM 5074 O O . VAL B 2 321 ? 29.586 96.478 71.526 1.00 42.46 331 VAL B O 1
ATOM 5078 N N . GLN B 2 322 ? 29.761 94.612 72.768 1.00 44.48 332 GLN B N 1
ATOM 5079 C CA . GLN B 2 322 ? 30.501 93.927 71.716 1.00 42.75 332 GLN B CA 1
ATOM 5080 C C . GLN B 2 322 ? 30.297 92.421 71.843 1.00 39.23 332 GLN B C 1
ATOM 5081 O O . GLN B 2 322 ? 30.163 91.900 72.948 1.00 42.32 332 GLN B O 1
ATOM 5087 N N . VAL B 2 323 ? 30.274 91.723 70.703 1.00 39.55 333 VAL B N 1
ATOM 5088 C CA . VAL B 2 323 ? 30.128 90.267 70.671 1.00 41.55 333 VAL B CA 1
ATOM 5089 C C . VAL B 2 323 ? 30.958 89.678 69.532 1.00 36.74 333 VAL B C 1
ATOM 5090 O O . VAL B 2 323 ? 31.116 90.291 68.473 1.00 37.08 333 VAL B O 1
ATOM 5094 N N . SER B 2 324 ? 31.469 88.460 69.748 1.00 35.29 334 SER B N 1
ATOM 5095 C CA . SER B 2 324 ? 32.293 87.769 68.757 1.00 34.39 334 SER B CA 1
ATOM 5096 C C . SER B 2 324 ? 32.114 86.265 68.894 1.00 34.39 334 SER B C 1
ATOM 5097 O O . SER B 2 324 ? 32.395 85.713 69.960 1.00 33.40 334 SER B O 1
ATOM 5100 N N . CYS B 2 325 ? 31.682 85.607 67.817 1.00 31.75 335 CYS B N 1
ATOM 5101 C CA . CYS B 2 325 ? 31.553 84.156 67.783 1.00 34.76 335 CYS B CA 1
ATOM 5102 C C . CYS B 2 325 ? 32.793 83.480 67.219 1.00 37.96 335 CYS B C 1
ATOM 5103 O O . CYS B 2 325 ? 33.355 83.917 66.209 1.00 31.91 335 CYS B O 1
ATOM 5106 N N . GLY B 2 326 ? 33.187 82.388 67.865 1.00 34.53 336 GLY B N 1
ATOM 5107 C CA . GLY B 2 326 ? 34.135 81.446 67.317 1.00 31.98 336 GLY B CA 1
ATOM 5108 C C . GLY B 2 326 ? 33.417 80.266 66.698 1.00 34.77 336 GLY B C 1
ATOM 5109 O O . GLY B 2 326 ? 32.210 80.301 66.438 1.00 34.89 336 GLY B O 1
ATOM 5110 N N . TRP B 2 327 ? 34.171 79.196 66.459 1.00 30.56 337 TRP B N 1
ATOM 5111 C CA . TRP B 2 327 ? 33.544 77.999 65.905 1.00 32.34 337 TRP B CA 1
ATOM 5112 C C . TRP B 2 327 ? 32.512 77.432 66.867 1.00 32.53 337 TRP B C 1
ATOM 5113 O O . TRP B 2 327 ? 31.405 77.067 66.463 1.00 34.79 337 TRP B O 1
ATOM 5124 N N . ARG B 2 328 ? 32.875 77.334 68.150 1.00 33.48 338 ARG B N 1
ATOM 5125 C CA . ARG B 2 328 ? 32.086 76.617 69.143 1.00 36.45 338 ARG B CA 1
ATOM 5126 C C . ARG B 2 328 ? 31.960 77.385 70.455 1.00 38.63 338 ARG B C 1
ATOM 5127 O O . ARG B 2 328 ? 31.476 76.818 71.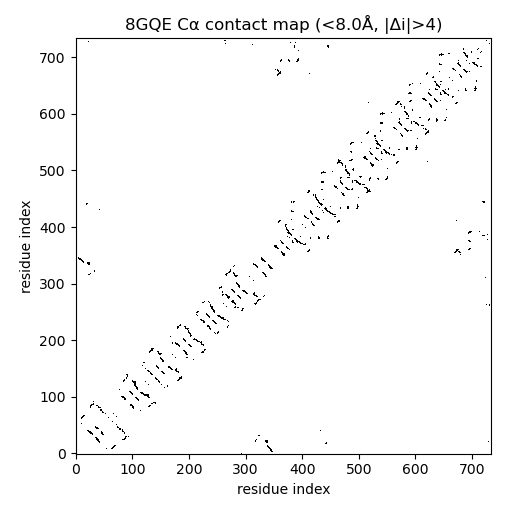447 1.00 35.91 338 ARG B O 1
ATOM 5135 N N . HIS B 2 329 ? 32.393 78.644 70.495 1.00 36.17 339 HIS B N 1
ATOM 5136 C CA . HIS B 2 329 ? 32.248 79.473 71.682 1.00 35.38 339 HIS B CA 1
ATOM 5137 C C . HIS B 2 329 ? 31.931 80.899 71.249 1.00 35.74 339 HIS B C 1
ATOM 5138 O O . HIS B 2 329 ? 31.970 81.235 70.060 1.00 36.64 339 HIS B O 1
ATOM 5145 N N . THR B 2 330 ? 31.574 81.726 72.235 1.00 34.81 340 THR B N 1
ATOM 5146 C CA . THR B 2 330 ? 31.181 83.112 72.032 1.00 35.05 340 THR B CA 1
ATOM 5147 C C . THR B 2 330 ? 31.792 83.955 73.141 1.00 35.01 340 THR B C 1
ATOM 5148 O O . THR B 2 330 ? 31.911 83.500 74.285 1.00 36.88 340 THR B O 1
ATOM 5152 N N . LEU B 2 331 ? 32.191 85.172 72.788 1.00 34.99 341 LEU B N 1
ATOM 5153 C CA . LEU B 2 331 ? 32.680 86.173 73.723 1.00 34.53 341 LEU B CA 1
ATOM 5154 C C . LEU B 2 331 ? 31.826 87.430 73.617 1.00 40.23 341 LEU B C 1
ATOM 5155 O O . LEU B 2 331 ? 31.276 87.738 72.555 1.00 38.83 341 LEU B O 1
ATOM 5160 N N . ALA B 2 332 ? 31.727 88.165 74.722 1.00 38.59 342 ALA B N 1
ATOM 5161 C CA . ALA B 2 332 ? 30.996 89.424 74.717 1.00 38.57 342 ALA B CA 1
ATOM 5162 C C . ALA B 2 332 ? 31.589 90.376 75.742 1.00 43.04 342 ALA B C 1
ATOM 5163 O O . ALA B 2 332 ? 32.102 89.957 76.782 1.00 42.40 342 ALA B O 1
ATOM 5165 N N . VAL B 2 333 ? 31.528 91.664 75.414 1.00 38.75 343 VAL B N 1
ATOM 5166 C CA . VAL B 2 333 ? 31.914 92.757 76.294 1.00 40.94 343 VAL B CA 1
ATOM 5167 C C . VAL B 2 333 ? 30.657 93.552 76.614 1.00 42.55 343 VAL B C 1
ATOM 5168 O O . VAL B 2 333 ? 29.852 93.842 75.714 1.00 45.64 343 VAL B O 1
ATOM 5172 N N . THR B 2 334 ? 30.511 93.918 77.884 1.00 43.60 344 THR B N 1
ATOM 5173 C CA . THR B 2 334 ? 29.366 94.662 78.391 1.00 45.37 344 THR B CA 1
ATOM 5174 C C . THR B 2 334 ? 29.724 96.126 78.628 1.00 50.07 344 THR B C 1
ATOM 5175 O O . THR B 2 334 ? 30.889 96.528 78.602 1.00 49.18 344 THR B O 1
ATOM 5179 N N . GLU B 2 335 ? 28.686 96.922 78.899 1.00 54.97 345 GLU B N 1
ATOM 5180 C CA . GLU B 2 335 ? 28.866 98.341 79.177 1.00 51.58 345 GLU B CA 1
ATOM 5181 C C . GLU B 2 335 ? 29.621 98.603 80.473 1.00 53.17 345 GLU B C 1
ATOM 5182 O O . GLU B 2 335 ? 30.115 99.717 80.667 1.00 54.85 345 GLU B O 1
ATOM 5188 N N . ARG B 2 336 ? 29.690 97.627 81.381 1.00 52.28 346 ARG B N 1
ATOM 5189 C CA . ARG B 2 336 ? 30.400 97.792 82.642 1.00 54.91 346 ARG B CA 1
ATOM 5190 C C . ARG B 2 336 ? 31.867 97.395 82.539 1.00 55.21 346 ARG B C 1
ATOM 5191 O O . ARG B 2 336 ? 32.525 97.217 83.572 1.00 56.41 346 ARG B O 1
ATOM 5199 N N A ASN B 2 337 ? 32.399 97.283 81.320 0.50 52.28 347 ASN B N 1
ATOM 5200 N N B ASN B 2 337 ? 32.380 97.252 81.315 0.50 52.30 347 ASN B N 1
ATOM 5201 C CA A ASN B 2 337 ? 33.753 96.776 81.073 0.50 51.27 347 ASN B CA 1
ATOM 5202 C CA B ASN B 2 337 ? 33.748 96.802 81.067 0.50 51.27 347 ASN B CA 1
ATOM 5203 C C A ASN B 2 337 ? 33.960 95.423 81.747 0.50 50.48 347 ASN B C 1
ATOM 5204 C C B ASN B 2 337 ? 33.991 95.418 81.670 0.50 50.51 347 ASN B C 1
ATOM 5205 O O A ASN B 2 337 ? 34.928 95.196 82.476 0.50 52.59 347 ASN B O 1
ATOM 5206 O O B ASN B 2 337 ? 35.030 95.161 82.280 0.50 52.69 347 ASN B O 1
ATOM 5215 N N . ASN B 2 338 ? 33.019 94.522 81.504 1.00 49.83 348 ASN B N 1
ATOM 5216 C CA . ASN B 2 338 ? 33.168 93.115 81.844 1.00 47.97 348 ASN B CA 1
ATOM 5217 C C . ASN B 2 338 ? 33.187 92.307 80.557 1.00 48.75 348 ASN B C 1
ATOM 5218 O O . ASN B 2 338 ? 32.533 92.668 79.572 1.00 47.67 348 ASN B O 1
ATOM 5223 N N . VAL B 2 339 ? 33.938 91.206 80.576 1.00 46.12 349 VAL B N 1
ATOM 5224 C CA . VAL B 2 339 ? 34.007 90.266 79.467 1.00 41.95 349 VAL B CA 1
ATOM 5225 C C . VAL B 2 339 ? 33.429 88.936 79.923 1.00 43.28 349 VAL B C 1
ATOM 5226 O O . VAL B 2 339 ? 33.763 88.442 81.010 1.00 46.06 349 VAL B O 1
ATOM 5230 N N . PHE B 2 340 ? 32.578 88.354 79.084 1.00 40.23 350 PHE B N 1
ATOM 5231 C CA . PHE B 2 340 ? 31.942 87.076 79.335 1.00 42.36 350 PHE B CA 1
ATOM 5232 C C . PHE B 2 340 ? 32.239 86.140 78.176 1.00 45.15 350 PHE B C 1
ATOM 5233 O O . PHE B 2 340 ? 32.446 86.580 77.038 1.00 37.87 350 PHE B O 1
ATOM 5241 N N . ALA B 2 341 ? 32.264 84.846 78.481 1.00 43.35 351 ALA B N 1
ATOM 5242 C CA . ALA B 2 341 ? 32.527 83.819 77.488 1.00 41.87 351 ALA B CA 1
ATOM 5243 C C . ALA B 2 341 ? 31.612 82.639 77.769 1.00 45.49 351 ALA B C 1
ATOM 5244 O O . ALA B 2 341 ? 31.225 82.402 78.916 1.00 43.33 351 ALA B O 1
ATOM 5246 N N . TRP B 2 342 ? 31.248 81.915 76.713 1.00 39.43 352 TRP B N 1
ATOM 5247 C CA . TRP B 2 342 ? 30.467 80.698 76.919 1.00 42.14 352 TRP B CA 1
ATOM 5248 C C . TRP B 2 342 ? 30.604 79.797 75.703 1.00 41.53 352 TRP B C 1
ATOM 5249 O O . TRP B 2 342 ? 31.002 80.237 74.624 1.00 38.61 352 TRP B O 1
ATOM 5260 N N . GLY B 2 343 ? 30.289 78.518 75.901 1.00 39.43 353 GLY B N 1
ATOM 5261 C CA . GLY B 2 343 ? 30.416 77.523 74.855 1.00 42.35 353 GLY B CA 1
ATOM 5262 C C . GLY B 2 343 ? 31.484 76.489 75.171 1.00 38.23 353 GLY B C 1
ATOM 5263 O O . GLY B 2 343 ? 31.760 76.233 76.346 1.00 39.54 353 GLY B O 1
ATOM 5264 N N . ARG B 2 344 ? 32.096 75.896 74.148 1.00 38.33 354 ARG B N 1
ATOM 5265 C CA . ARG B 2 344 ? 33.125 74.884 74.372 1.00 36.67 354 ARG B CA 1
ATOM 5266 C C . ARG B 2 344 ? 34.374 75.513 74.981 1.00 39.72 354 ARG B C 1
ATOM 5267 O O . ARG B 2 344 ? 34.828 76.572 74.532 1.00 39.71 354 ARG B O 1
ATOM 5275 N N . GLY B 2 345 ? 34.934 74.858 76.002 1.00 40.57 355 GLY B N 1
ATOM 5276 C CA . GLY B 2 345 ? 36.088 75.403 76.695 1.00 39.11 355 GLY B CA 1
ATOM 5277 C C . GLY B 2 345 ? 37.239 74.436 76.880 1.00 39.22 355 GLY B C 1
ATOM 5278 O O . GLY B 2 345 ? 38.117 74.667 77.711 1.00 37.90 355 GLY B O 1
ATOM 5279 N N . THR B 2 346 ? 37.257 73.369 76.077 1.00 38.20 356 THR B N 1
ATOM 5280 C CA . THR B 2 346 ? 38.176 72.250 76.285 1.00 36.24 356 THR B CA 1
ATOM 5281 C C . THR B 2 346 ? 39.632 72.688 76.310 1.00 38.30 356 THR B C 1
ATOM 5282 O O . THR B 2 346 ? 40.444 72.126 77.055 1.00 35.44 356 THR B O 1
ATOM 5286 N N . ASN B 2 347 ? 39.989 73.676 75.486 1.00 35.18 357 ASN B N 1
ATOM 5287 C CA . ASN B 2 347 ? 41.361 74.154 75.390 1.00 34.38 357 ASN B CA 1
ATOM 5288 C C . ASN B 2 347 ? 41.595 75.420 76.205 1.00 36.87 357 ASN B C 1
ATOM 5289 O O . ASN B 2 347 ? 42.655 76.040 76.081 1.00 33.38 357 ASN B O 1
ATOM 5294 N N . GLY B 2 348 ? 40.631 75.812 77.032 1.00 36.87 358 GLY B N 1
ATOM 5295 C CA . GLY B 2 348 ? 40.733 77.007 77.833 1.00 35.91 358 GLY B CA 1
ATOM 5296 C C . GLY B 2 348 ? 40.286 78.285 77.155 1.00 31.72 358 GLY B C 1
ATOM 5297 O O . GLY B 2 348 ? 40.525 79.365 77.708 1.00 31.97 358 GLY B O 1
ATOM 5298 N N . GLN B 2 349 ? 39.617 78.201 75.998 1.00 29.48 359 GLN B N 1
ATOM 5299 C CA . GLN B 2 349 ? 39.286 79.390 75.210 1.00 33.24 359 GLN B CA 1
ATOM 5300 C C . GLN B 2 349 ? 38.220 80.267 75.865 1.00 35.83 359 GLN B C 1
ATOM 5301 O O . GLN B 2 349 ? 38.050 81.421 75.453 1.00 31.10 359 GLN B O 1
ATOM 5307 N N . LEU B 2 350 ? 37.517 79.779 76.885 1.00 33.50 360 LEU B N 1
ATOM 5308 C CA . LEU B 2 350 ? 36.642 80.676 77.631 1.00 36.27 360 LEU B CA 1
ATOM 5309 C C . LEU B 2 350 ? 37.426 81.610 78.539 1.00 38.26 360 LEU B C 1
ATOM 5310 O O . LEU B 2 350 ? 36.866 82.606 79.007 1.00 39.96 360 LEU B O 1
ATOM 5315 N N . GLY B 2 351 ? 38.698 81.312 78.796 1.00 37.18 361 GLY B N 1
ATOM 5316 C CA . GLY B 2 351 ? 39.552 82.201 79.562 1.00 37.94 361 GLY B CA 1
ATOM 5317 C C . GLY B 2 351 ? 39.243 82.290 81.035 1.00 42.29 361 GLY B C 1
ATOM 5318 O O . GLY B 2 351 ? 39.578 83.296 81.670 1.00 42.05 361 GLY B O 1
ATOM 5319 N N . ILE B 2 352 ? 38.614 81.269 81.602 1.00 44.98 362 ILE B N 1
ATOM 5320 C CA . ILE B 2 352 ? 38.248 81.270 83.007 1.00 44.94 362 ILE B CA 1
ATOM 5321 C C . ILE B 2 352 ? 39.031 80.209 83.776 1.00 45.12 362 ILE B C 1
ATOM 5322 O O . ILE B 2 352 ? 38.600 79.763 84.830 1.00 49.79 362 ILE B O 1
ATOM 5327 N N . GLY B 2 353 ? 40.182 79.799 83.248 1.00 43.51 363 GLY B N 1
ATOM 5328 C CA . GLY B 2 353 ? 41.024 78.823 83.915 1.00 45.16 363 GLY B CA 1
ATOM 5329 C C . GLY B 2 353 ? 40.483 77.407 83.927 1.00 52.22 363 GLY B C 1
ATOM 5330 O O . GLY B 2 353 ? 40.772 76.653 84.859 1.00 57.17 363 GLY B O 1
ATOM 5331 N N . GLU B 2 354 ? 39.721 77.010 82.910 1.00 53.63 364 GLU B N 1
ATOM 5332 C CA . GLU B 2 354 ? 39.038 75.722 82.916 1.00 53.43 364 GLU B CA 1
ATOM 5333 C C . GLU B 2 354 ? 39.323 74.964 81.626 1.00 58.86 364 GLU B C 1
ATOM 5334 O O . GLU B 2 354 ? 40.013 75.452 80.722 1.00 50.79 364 GLU B O 1
ATOM 5340 N N . SER B 2 355 ? 38.774 73.753 81.546 1.00 43.50 365 SER B N 1
ATOM 5341 C CA . SER B 2 355 ? 38.751 72.951 80.330 1.00 44.14 365 SER B CA 1
ATOM 5342 C C . SER B 2 355 ? 37.366 72.360 80.125 1.00 47.56 365 SER B C 1
ATOM 5343 O O . SER B 2 355 ? 37.205 71.242 79.629 1.00 50.81 365 SER B O 1
ATOM 5346 N N . VAL B 2 356 ? 36.344 73.128 80.488 1.00 49.05 366 VAL B N 1
ATOM 5347 C CA . VAL B 2 356 ? 34.969 72.664 80.592 1.00 55.88 366 VAL B CA 1
ATOM 5348 C C . VAL B 2 356 ? 34.103 73.527 79.679 1.00 52.50 366 VAL B C 1
ATOM 5349 O O . VAL B 2 356 ? 34.460 74.666 79.368 1.00 56.27 366 VAL B O 1
ATOM 5353 N N . ASP B 2 357 ? 32.984 72.974 79.205 1.00 46.60 367 ASP B N 1
ATOM 5354 C CA . ASP B 2 357 ? 31.998 73.746 78.456 1.00 45.27 367 ASP B CA 1
ATOM 5355 C C . ASP B 2 357 ? 31.031 74.453 79.409 1.00 46.05 367 ASP B C 1
ATOM 5356 O O . ASP B 2 357 ? 30.776 73.981 80.519 1.00 50.18 367 ASP B O 1
ATOM 5361 N N . ARG B 2 358 ? 30.487 75.595 78.965 1.00 43.99 368 ARG B N 1
ATOM 5362 C CA . ARG B 2 358 ? 29.438 76.312 79.695 1.00 47.92 368 ARG B CA 1
ATOM 5363 C C . ARG B 2 358 ? 28.344 76.755 78.733 1.00 49.84 368 ARG B C 1
ATOM 5364 O O . ARG B 2 358 ? 28.632 77.174 77.611 1.00 48.65 368 ARG B O 1
ATOM 5372 N N . ASN B 2 359 ? 27.092 76.704 79.183 1.00 49.47 369 ASN B N 1
ATOM 5373 C CA . ASN B 2 359 ? 25.958 77.007 78.317 1.00 46.55 369 ASN B CA 1
ATOM 5374 C C . ASN B 2 359 ? 25.258 78.311 78.669 1.00 49.91 369 ASN B C 1
ATOM 5375 O O . ASN B 2 359 ? 24.238 78.637 78.046 1.00 47.56 369 ASN B O 1
ATOM 5380 N N . PHE B 2 360 ? 25.772 79.058 79.638 1.00 47.14 370 PHE B N 1
ATOM 5381 C CA . PHE B 2 360 ? 25.342 80.421 79.926 1.00 54.43 370 PHE B CA 1
ATOM 5382 C C . PHE B 2 360 ? 26.576 81.266 80.153 1.00 52.51 370 PHE B C 1
ATOM 5383 O O . PHE B 2 360 ? 27.657 80.743 80.467 1.00 48.51 370 PHE B O 1
ATOM 5391 N N . PRO B 2 361 ? 26.479 82.592 79.975 1.00 48.22 371 PRO B N 1
ATOM 5392 C CA . PRO B 2 361 ? 27.676 83.439 80.004 1.00 51.10 371 PRO B CA 1
ATOM 5393 C C . PRO B 2 361 ? 28.425 83.360 81.328 1.00 52.03 371 PRO B C 1
ATOM 5394 O O . PRO B 2 361 ? 27.826 83.384 82.405 1.00 54.59 371 PRO B O 1
ATOM 5398 N N . LYS B 2 362 ? 29.755 83.285 81.238 1.00 50.33 372 LYS B N 1
ATOM 5399 C CA . LYS B 2 362 ? 30.607 83.228 82.419 1.00 49.18 372 LYS B CA 1
ATOM 5400 C C . LYS B 2 362 ? 31.639 84.341 82.352 1.00 48.16 372 LYS B C 1
ATOM 5401 O O . LYS B 2 362 ? 32.292 84.521 81.321 1.00 48.91 372 LYS B O 1
ATOM 5407 N N . ILE B 2 363 ? 31.784 85.079 83.455 1.00 48.54 373 ILE B N 1
ATOM 5408 C CA . ILE B 2 363 ? 32.621 86.273 83.458 1.00 50.64 373 ILE B CA 1
ATOM 5409 C C . ILE B 2 363 ? 34.094 85.885 83.452 1.00 49.37 373 ILE B C 1
ATOM 5410 O O . ILE B 2 363 ? 34.516 84.947 84.143 1.00 41.70 373 ILE B O 1
ATOM 5415 N N . ILE B 2 364 ? 34.882 86.600 82.651 1.00 48.75 374 ILE B N 1
ATOM 5416 C CA . ILE B 2 364 ? 36.331 86.420 82.608 1.00 47.11 374 ILE B CA 1
ATOM 5417 C C . ILE B 2 364 ? 36.921 87.385 83.631 1.00 49.59 374 ILE B C 1
ATOM 5418 O O . ILE B 2 364 ? 37.072 88.577 83.362 1.00 46.60 374 ILE B O 1
ATOM 5423 N N . GLU B 2 365 ? 37.267 86.858 84.810 1.00 54.38 375 GLU B N 1
ATOM 5424 C CA . GLU B 2 365 ? 37.677 87.712 85.922 1.00 59.26 375 GLU B CA 1
ATOM 5425 C C . GLU B 2 365 ? 38.933 88.516 85.605 1.00 52.94 375 GLU B C 1
ATOM 5426 O O . GLU B 2 365 ? 39.051 89.673 86.029 1.00 51.50 375 GLU B O 1
ATOM 5432 N N . ALA B 2 366 ? 39.872 87.933 84.855 1.00 48.97 376 ALA B N 1
ATOM 5433 C CA . ALA B 2 366 ? 41.140 88.600 84.571 1.00 49.32 376 ALA B CA 1
ATOM 5434 C C . ALA B 2 366 ? 40.970 89.868 83.749 1.00 47.46 376 ALA B C 1
ATOM 5435 O O . ALA B 2 366 ? 41.865 90.716 83.756 1.00 47.88 376 ALA B O 1
ATOM 5437 N N . LEU B 2 367 ? 39.855 90.019 83.040 1.00 47.56 377 LEU B N 1
ATOM 5438 C CA . LEU B 2 367 ? 39.663 91.160 82.160 1.00 44.33 377 LEU B CA 1
ATOM 5439 C C . LEU B 2 367 ? 38.540 92.092 82.603 1.00 47.76 377 LEU B C 1
ATOM 5440 O O . LEU B 2 367 ? 38.369 93.155 82.002 1.00 51.18 377 LEU B O 1
ATOM 5445 N N . SER B 2 368 ? 37.790 91.743 83.641 1.00 47.23 378 SER B N 1
ATOM 5446 C CA . SER B 2 368 ? 36.567 92.455 83.978 1.00 52.67 378 SER B CA 1
ATOM 5447 C C . SER B 2 368 ? 36.698 93.227 85.287 1.00 56.30 378 SER B C 1
ATOM 5448 O O . SER B 2 368 ? 37.421 92.825 86.205 1.00 60.34 378 SER B O 1
ATOM 5451 N N . VAL B 2 369 ? 35.988 94.354 85.356 1.00 53.44 379 VAL B N 1
ATOM 5452 C CA . VAL B 2 369 ? 35.906 95.107 86.608 1.00 62.96 379 VAL B CA 1
ATOM 5453 C C . VAL B 2 369 ? 35.249 94.261 87.693 1.00 67.96 379 VAL B C 1
ATOM 5454 O O . VAL B 2 369 ? 35.752 94.166 88.819 1.00 80.35 379 VAL B O 1
ATOM 5458 N N . ASP B 2 370 ? 34.127 93.621 87.366 1.00 64.07 380 ASP B N 1
ATOM 5459 C CA . ASP B 2 370 ? 33.369 92.855 88.347 1.00 66.32 380 ASP B CA 1
ATOM 5460 C C . ASP B 2 370 ? 34.063 91.522 88.655 1.00 74.93 380 ASP B C 1
ATOM 5461 O O . ASP B 2 370 ? 34.988 91.084 87.963 1.00 73.23 380 ASP B O 1
ATOM 5466 N N . GLY B 2 371 ? 33.594 90.870 89.715 1.00 80.88 381 GLY B N 1
ATOM 5467 C CA . GLY B 2 371 ? 34.115 89.573 90.106 1.00 94.30 381 GLY B CA 1
ATOM 5468 C C . GLY B 2 371 ? 33.124 88.441 89.890 1.00 103.18 381 GLY B C 1
ATOM 5469 O O . GLY B 2 371 ? 32.094 88.616 89.234 1.00 102.95 381 GLY B O 1
ATOM 5470 N N . GLY B 2 387 ? 61.032 82.044 73.914 1.00 60.53 397 GLY B N 1
ATOM 5471 C CA . GLY B 2 387 ? 60.065 82.240 72.847 1.00 62.75 397 GLY B CA 1
ATOM 5472 C C . GLY B 2 387 ? 60.668 82.029 71.471 1.00 59.18 397 GLY B C 1
ATOM 5473 O O . GLY B 2 387 ? 61.728 82.577 71.172 1.00 70.50 397 GLY B O 1
ATOM 5474 N N . LYS B 2 388 ? 60.001 81.231 70.633 1.00 47.49 398 LYS B N 1
ATOM 5475 C CA . LYS B 2 388 ? 60.518 80.879 69.317 1.00 41.44 398 LYS B CA 1
ATOM 5476 C C . LYS B 2 388 ? 59.439 81.032 68.246 1.00 43.71 398 LYS B C 1
ATOM 5477 O O . LYS B 2 388 ? 58.256 80.771 68.481 1.00 41.71 398 LYS B O 1
ATOM 5483 N N . SER B 2 389 ? 59.869 81.453 67.053 1.00 37.12 399 SER B N 1
ATOM 5484 C CA . SER B 2 389 ? 58.975 81.565 65.906 1.00 38.91 399 SER B CA 1
ATOM 5485 C C . SER B 2 389 ? 58.549 80.211 65.353 1.00 39.86 399 SER B C 1
ATOM 5486 O O . SER B 2 389 ? 57.559 80.144 64.613 1.00 30.45 399 SER B O 1
ATOM 5489 N N . TRP B 2 390 ? 59.276 79.140 65.674 1.00 37.40 400 TRP B N 1
ATOM 5490 C CA . TRP B 2 390 ? 58.988 77.819 65.134 1.00 35.95 400 TRP B CA 1
ATOM 5491 C C . TRP B 2 390 ? 59.094 76.782 66.242 1.00 39.14 400 TRP B C 1
ATOM 5492 O O . TRP B 2 390 ? 60.004 76.846 67.071 1.00 43.10 400 TRP B O 1
ATOM 5503 N N . VAL B 2 391 ? 58.152 75.838 66.260 1.00 31.96 401 VAL B N 1
ATOM 5504 C CA . VAL B 2 391 ? 58.149 74.723 67.203 1.00 33.34 401 VAL B CA 1
ATOM 5505 C C . VAL B 2 391 ? 58.082 73.435 66.393 1.00 30.57 401 VAL B C 1
ATOM 5506 O O . VAL B 2 391 ? 57.189 73.272 65.557 1.00 28.51 401 VAL B O 1
ATOM 5510 N N . SER B 2 392 ? 59.026 72.536 66.626 1.00 34.51 402 SER B N 1
ATOM 5511 C CA . SER B 2 392 ? 59.115 71.355 65.780 1.00 38.73 402 SER B CA 1
ATOM 5512 C C . SER B 2 392 ? 57.830 70.538 65.900 1.00 32.96 402 SER B C 1
ATOM 5513 O O . SER B 2 392 ? 57.313 70.346 67.009 1.00 31.52 402 SER B O 1
ATOM 5516 N N . PRO B 2 393 ? 57.272 70.081 64.783 1.00 36.02 403 PRO B N 1
ATOM 5517 C CA . PRO B 2 393 ? 56.006 69.336 64.839 1.00 34.75 403 PRO B CA 1
ATOM 5518 C C . PRO B 2 393 ? 56.053 68.113 65.742 1.00 31.89 403 PRO B C 1
ATOM 5519 O O . PRO B 2 393 ? 55.018 67.746 66.308 1.00 27.63 403 PRO B O 1
ATOM 5523 N N . ALA B 2 394 ? 57.227 67.494 65.925 1.00 27.97 404 ALA B N 1
ATOM 5524 C CA . ALA B 2 394 ? 57.312 66.282 66.735 1.00 33.47 404 ALA B CA 1
ATOM 5525 C C . ALA B 2 394 ? 57.060 66.553 68.210 1.00 31.69 404 ALA B C 1
ATOM 5526 O O . ALA B 2 394 ? 56.788 65.610 68.961 1.00 28.07 404 ALA B O 1
ATOM 5528 N N . GLU B 2 395 ? 57.144 67.816 68.640 1.00 28.91 405 GLU B N 1
ATOM 5529 C CA . GLU B 2 395 ? 56.841 68.194 70.014 1.00 32.73 405 GLU B CA 1
ATOM 5530 C C . GLU B 2 395 ? 55.377 68.533 70.228 1.00 29.81 405 GLU B C 1
ATOM 5531 O O . GLU B 2 395 ? 54.957 68.666 71.377 1.00 29.22 405 GLU B O 1
ATOM 5537 N N . ARG B 2 396 ? 54.593 68.675 69.164 1.00 29.41 406 ARG B N 1
ATOM 5538 C CA . ARG B 2 396 ? 53.242 69.194 69.299 1.00 27.72 406 ARG B CA 1
ATOM 5539 C C . ARG B 2 396 ? 52.208 68.400 68.513 1.00 27.78 406 ARG B C 1
ATOM 5540 O O . ARG B 2 396 ? 51.019 68.727 68.587 1.00 27.89 406 ARG B O 1
ATOM 5548 N N . TYR B 2 397 ? 52.623 67.384 67.760 1.00 25.74 407 TYR B N 1
ATOM 5549 C CA . TYR B 2 397 ? 51.708 66.534 67.018 1.00 22.81 407 TYR B CA 1
ATOM 5550 C C . TYR B 2 397 ? 52.200 65.091 67.119 1.00 25.26 407 TYR B C 1
ATOM 5551 O O . TYR B 2 397 ? 53.406 64.840 67.154 1.00 26.62 407 TYR B O 1
ATOM 5560 N N . ALA B 2 398 ? 51.263 64.142 67.178 1.00 24.96 408 ALA B N 1
ATOM 5561 C CA . ALA B 2 398 ? 51.609 62.714 67.254 1.00 24.33 408 ALA B CA 1
ATOM 5562 C C . ALA B 2 398 ? 52.512 62.422 68.447 1.00 24.64 408 ALA B C 1
ATOM 5563 O O . ALA B 2 398 ? 53.475 61.659 68.356 1.00 26.38 408 ALA B O 1
ATOM 5565 N N . VAL B 2 399 ? 52.226 63.070 69.568 1.00 26.05 409 VAL B N 1
ATOM 5566 C CA . VAL B 2 399 ? 52.933 62.809 70.812 1.00 27.72 409 VAL B CA 1
ATOM 5567 C C . VAL B 2 399 ? 52.123 61.781 71.593 1.00 28.53 409 VAL B C 1
ATOM 5568 O O . VAL B 2 399 ? 50.938 61.994 71.855 1.00 25.90 409 VAL B O 1
ATOM 5572 N N . VAL B 2 400 ? 52.742 60.660 71.934 1.00 22.56 410 VAL B N 1
ATOM 5573 C CA . VAL B 2 400 ? 51.998 59.619 72.648 1.00 25.68 410 VAL B CA 1
ATOM 5574 C C . VAL B 2 400 ? 51.720 60.092 74.071 1.00 26.62 410 VAL B C 1
ATOM 5575 O O . VAL B 2 400 ? 52.661 60.503 74.779 1.00 29.00 410 VAL B O 1
ATOM 5579 N N . PRO B 2 401 ? 50.470 60.058 74.527 1.00 27.36 411 PRO B N 1
ATOM 5580 C CA . PRO B 2 401 ? 50.168 60.406 75.921 1.00 32.56 411 PRO B CA 1
ATOM 5581 C C . PRO B 2 401 ? 51.083 59.660 76.876 1.00 32.69 411 PRO B C 1
ATOM 5582 O O . PRO B 2 401 ? 51.273 58.445 76.769 1.00 30.92 411 PRO B O 1
ATOM 5586 N N . ASP B 2 402 ? 51.682 60.391 77.804 1.00 39.26 412 ASP B N 1
ATOM 5587 C CA . ASP B 2 402 ? 52.751 59.833 78.624 1.00 51.59 412 ASP B CA 1
ATOM 5588 C C . ASP B 2 402 ? 52.285 59.759 80.061 1.00 56.57 412 ASP B C 1
ATOM 5589 O O . ASP B 2 402 ? 52.056 60.792 80.702 1.00 60.01 412 ASP B O 1
ATOM 5594 N N . GLU B 2 403 ? 52.137 58.532 80.532 1.00 54.11 413 GLU B N 1
ATOM 5595 C CA . GLU B 2 403 ? 52.090 58.156 81.929 1.00 62.97 413 GLU B CA 1
ATOM 5596 C C . GLU B 2 403 ? 51.849 56.657 81.843 1.00 66.18 413 GLU B C 1
ATOM 5597 O O . GLU B 2 403 ? 51.990 56.089 80.747 1.00 56.53 413 GLU B O 1
#

Foldseek 3Di:
DDQWKDKAFAEKEEAPDDPDFAAWQEWDAFPVSQKIWTFFQQQKTFIFRPVCLRVVQGDDDRDHGYHYPVRGTPDIAGHPFGWQYKDQFPQPRSQKIWTWGQQQWIWIAGNVVRHTDAIARALVRFGWNEKDWAEPPNQHIWMWTWGQQQKIWIGRRVDHRPDTPDIDRPVPPVSFTFQYWAYAHVRAQWIKTWTQVQWIWIAGNVCRPPDIQIQHPGPGTFNYKADLHPFWIWTDGLVAWIFIAGRVHNDTPDIAHDAHGNDAQFEWEAQNLQQKIWTKHQQQKIFICHPVDRYTSDMDRDDDPPNVDDPDRKIWRYKYKSNVDHQKIWMWIAISRGMITIMIMGTD/DFFFWDDWAAAQFKIWTATPQRWIWIFGAQQQLARACADRAGHLATDTNVLCRPVQWDDKYYEHFKIKIDHQVQQWIWIAGQFQLQQRACQDRDHWNHIDTNVVRRPFAWDDKEHENFKIWTAGPQQWIWIFGAQCQLQRQCQDRRGHNHTDTNPVCVVFRWPDKYYEHFKIKTATPVQWIWIFGQQQQLAGQQQDRHGHNHIDTNPPPVPFGWDDKYDAQFKIWTATPQQWIWMFGAQCQLQRAQPDRDHHNHTDTNVVCPVFRWDDKYDANFKIWTATPVQWIWIFGQQCLLQRAPFDRHGGNHTDTAADVVRFGWDDKYYYHFKIWTAGPQSWIWIFGQQLRSNRNCSDRGGHNHTDTNCSGGPPPHHGDDDVCVSPPDPDDD

B-factor: mean 40.45, std 15.02, range [18.62, 124.29]

Sequence (734 aa):
ARYEWDLSLSTVVSSSSSSASDVIGAIEFDPTDNIVATAGISRKIRFYGLPSLLRNNAVSGTGVSFVDQATACEYYICTPAKLSSLRWRPGSGGRVIGSGDYDGVVMEYDLEKRTPVFERDEHGGRRVWSVDYTRHGGASTVGASGSDDGTMQVWDPRCPPEESVGVVRPAGICRSAVCCVEFDPSGGPAVAVGCADRKGYVYDIRKLVDPALTLQGHTKTVSYVRFLDGGTVVTAGTDGCLKLWSVEDGRVIRTYEGHVNNRNFVGLSVWRNGALFGCGSENNRVFVYDRRWGKPVWVDGFEPVGMNSGSDKRFVSSVCWRQSGVDQCTLVAGGSDGVLQVYVGKRLPPRKVLIISAGASHSVALLSGDIVCSWGRGEDGQLGHGDAEDRPSPTQLSALDGHQIVVSVTCGADHTVAYSQSGMEVYSWGWGDFGRLGHGNSSSDLFTPLPIKALHGIRIKQIACGDSHCLAVTMEGEVQSWGRNQNGQLGLGDTEDSLVPQKIQQAFEGIRIKMVAAGAEHTAAVTEDGDLYGWGWGRYGNLGLGDRTDRLVPERVTSTGGEKMSMVACGWRHTISVSYSGALYTYGWSKYGQLGHGDLEDHLIPHKLEALSNSFISQISGGARHTMALTSDGKLYGWGWNKFGQVGVGNNLDQCCSPVQVRFPDDQKVVQVSCGWRHTLAVTERNNNVFAWGRGTNGQLGIGESVDRNFPKIIEALSVDGGKSWVSPAERYAVVPDE

Organism: Arabidopsis thaliana (NCBI:txid3702)

Nearest PDB structures (foldseek):
  8gqe-assembly1_A  TM=1.003E+00  e=4.168E-77  Arabidopsis thaliana
  5igo-assembly2_B  TM=9.373E-01  e=5.053E-33  Arabidopsis thaliana
  5igo-assembly4_D  TM=9.273E-01  e=6.623E-33  Arabidopsis thaliana
  5igo-assembly1_A  TM=9.227E-01  e=5.053E-33  Arabidopsis thaliana
  5igq-assembly6_F  TM=9.394E-01  e=1.201E-32  Homo sapiens

CATH classification: 2.130.10.30

InterPro domains:
  IPR001680 WD40 repeat [PS50082] (234-274)
  IPR001680 WD40 repeat [SM00320] (29-68)
  IPR001680 WD40 repeat [SM00320] (90-129)
  IPR001680 WD40 repeat [SM00320] (132-175)
  IPR001680 WD40 repeat [SM00320] (180-223)
  IPR001680 WD40 repeat [SM00320] (227-265)
  IPR001680 WD40 repeat [SM00320] (268-309)
  IPR001680 WD40 repeat [SM00320] (320-363)
  IPR015943 WD40/YVTN repeat-like-containing domain superfamily [G3DSA:2.130.10.10] (10-363)
  IPR036322 WD40-repeat-containing domain superfamily [SSF50978] (9-362)
  IPR044616 WD repeat-containing protein RUP1/2 [PTHR45389] (6-367)
  IPR056551 Nucleolar protein 10-like, N-terminal domain [PF23098] (163-308)

GO terms:
  GO:0005515 protein binding (F, IPI)
  GO:0043254 regulation of protein-containing complex assembly (P, IDA)
  GO:0010224 response to UV-B (P, IGI)
  GO:0009658 chloroplast organization (P, IMP)

Solvent-accessible surface area: 26101 Å² total; per-residue (Å²): 80,149,140,56,34,60,13,54,27,23,2,2,0,38,54,103,95,55,58,13,10,21,1,6,18,8,4,30,21,9,86,86,12,74,44,2,0,3,3,4,3,3,17,16,0,24,0,4,9,10,65,46,10,42,164,107,40,76,80,104,78,141,44,44,6,133,7,52,23,90,91,6,21,98,46,84,15,62,15,47,4,4,2,16,11,3,18,12,43,26,72,14,81,19,87,2,0,0,1,0,3,4,9,0,11,2,11,1,6,9,23,121,134,135,39,59,78,14,49,6,13,52,4,46,7,106,61,0,15,7,2,0,1,20,54,149,26,49,86,77,2,21,0,0,0,0,0,26,31,0,1,0,17,0,2,27,13,120,47,71,35,109,88,61,98,14,78,14,109,15,18,35,184,79,116,5,8,0,3,3,0,13,4,8,22,79,37,31,53,16,0,0,0,0,0,1,14,102,70,0,19,12,25,32,36,183,118,30,125,53,131,34,46,62,1,114,29,5,96,59,2,0,1,22,0,36,2,7,69,42,26,12,0,0,0,2,0,5,40,14,6,1,26,0,3,8,22,142,86,12,131,57,43,79,47,0,104,50,15,61,5,93,105,1,18,1,2,1,10,3,0,86,89,21,25,3,0,0,1,0,0,31,69,10,76,0,12,2,0,9,73,104,51,25,162,34,29,43,69,35,29,36,92,17,156,60,43,127,85,63,106,54,176,15,6,1,1,6,6,13,2,50,46,67,2,91,110,100,2,12,0,1,0,0,0,18,62,6,10,5,2,2,0,55,6,140,144,144,172,71,122,128,8,78,55,8,11,8,2,2,4,0,0,0,0,2,16,37,60,42,21,1,5,0,0,0,14,1,13,4,0,0,4,3,34,6,45,18,111,55,69,66,51,24,36,82,0,79,54,2,58,77,71,96,0,65,18,6,26,8,6,6,11,0,0,1,0,17,2,106,76,40,58,32,2,19,0,0,0,5,0,3,26,0,15,4,2,39,38,64,8,32,2,19,0,31,15,76,44,0,179,54,0,112,37,48,135,8,62,44,7,6,17,2,25,12,0,0,0,0,0,8,83,81,4,55,0,33,0,0,0,21,0,97,31,0,0,0,2,40,39,56,50,123,47,6,66,64,11,84,65,0,148,50,6,110,67,54,123,0,70,42,2,12,15,4,8,52,0,0,2,0,0,3,89,107,3,55,1,25,1,0,0,36,0,120,46,1,1,6,2,35,36,53,109,87,37,54,70,56,10,70,111,1,110,47,20,71,82,53,109,0,18,24,6,11,10,3,42,41,0,0,0,0,1,2,106,66,1,9,2,13,0,1,0,36,0,113,23,0,0,2,1,40,44,55,106,105,70,36,56,75,14,79,58,3,114,67,6,60,115,17,101,2,43,80,22,16,16,2,3,20,0,0,0,0,5,4,75,94,12,54,1,31,0,0,0,15,0,64,4,0,0,0,2,34,44,52,71,128,69,32,44,46,22,53,39,2,143,16,74,120,82,7,104,4,82,33,14,14,11,2,20,20,0,0,0,0,5,3,85,102,21,0,0,6,0,0,0,21,0,21,23,2,4,0,4,34,50,26,75,76,47,76,39,115,14,59,29,0,116,71,13,7,88,46,78,109,106,56,86,7,22,15,13,99,16,4,5,47,5,27,112,90

Radius of gyration: 26.16 Å; Cα contacts (8 Å, |Δi|>4): 2430; chains: 2; bounding box: 59×71×56 Å

Secondary structure (DSSP, 8-state):
----EEEEEEEEEE-SS--S---EEEEEE-TTSSEEEEEETTSEEEEEEHHHHHHHT--STTPPEEEEHHHH--EEEE-SS-EEEEEEPTTSTT-EEEEEETTS-EEEEETTTTEEEEEE--STTPPEEEEEE-SS-GGG--EEEEETTS-EEEE-TTS-TT--SEEE-TT-TT---EEEEEE-TTS-SEEEEEETTS-EEEEETT-TTSPPEEE---SS-EEEEEEEETTEEEEEETTTEEEEEETTT--EEEEEE-S--SSB---EEEETTTTEEEE--TTT-EEEEETT-SS-SEEE----TT-STTS----EEEEEE-TT-SSEEEEEEEETTS-EEEEEEEE-/-PPPEEEEEE-SSEEEEEETTTEEEEEE--TTSTT-SSS---EEEEEE-GGGTTS---EEEE-SSEEEEEETTTTEEEEEE--GGGTT-SSS---EEEEEE-GGGTT--EEEEEE-SSEEEEEETTS-EEEEE--TTSTT-SSS---EEEEEE-GGGTT--EEEEEE-SSEEEEEETT--EEEEE--TTSTTSSSSS--EEEEEE-S-STT--EEEEEE-SSEEEEEETT--EEEEE--TTSTT-SSS---EEEEEE-GGGTTS-EEEEEE-SSEEEEEETTS-EEEEE--TTSTT-SSS-S-EEEEEEEP-GGGPPEEEEEE-SSEEEEEETTS-EEEEE--TTSTTSSS-S--EEEEEE-GGG-S----S---GGGTSSBPP--